Protein AF-A0A7S2RVQ4-F1 (afdb_monomer_lite)

InterPro domains:
  IPR008752 Peptidase M11, gametolysin [PF05548] (3-129)
  IPR024079 Metallopeptidase, catalytic domain superfamily [G3DSA:3.40.390.10] (24-105)

Foldseek 3Di:
DVVVVVVQVVVCVVVVHHPPPPDQADEAEDAADDDPPGPDQKDAAALARYIYGYRCQVLFQLSVVLRVLRVPQEAAEAEDPGLQLLLLASRHPADSDNVDHLGHHDQLSCVQNCPLVLQEEEDDADAPRKDKFKAFDPQQSVVCPPSGHAWYWDDQVDQKIKIKGFSACDDSRVRRDAQHGFIWIKIWGNSSNGRTRIYTPDPPRRHHDAQAWDWDACRNVVRWIKIKGFNDWAVPDVRTITMIMIHTDNHPDLCVVCVVVVWHADPDPPDQARTPDLVVSVHHCSRHPPPDQFWFKWAAQAQPLEPPRIDTDGQAWWFWAKWWALDDDPLWDFDPVDNITIAQPLVHHRGTDGNVRRQVSQVVVVTGFAANVCSHVSRHRPHDPPRNNTTYTHPGTD

Organism: NCBI:txid49252

pLDDT: mean 87.75, std 12.98, range [36.75, 98.69]

Secondary structure (DSSP, 8-state):
-HHHHHHHHHHHHHHTS-SSTT-S-EEEEES---STT---SEEE-TT-SEEEEETTGGG-HHHHHHHHHHHTT---EEETTBTT--TTSTTSS----SS-------HHHHHHHTTTGGGEEEE---TT-EEEEEEE-GGGTTS-TT--BSEEEE--SSSEEEEEEEE--SGGGTT--S-TTEEEEEEEEGGGSSS--EEESSTTT-SB-TT-EEEETTGGGSS-EEEEEEEEEE-SSSS-EEEEEEEEES---HHHHHHHTT--B---TT-S-SBS-GGG-TT-TTTS------EEEEEESSTTSSSSSEEEEETTS-BB--EEESS--TT-B--TT-SSEEESEESEE--SB-HHHHHHHHHHTT-EEPPHHHHHTTTTTT-TT-TTSSEEEEEEE-

Sequence (398 aa):
MAIENAITTAVQLKLGFGLPGPFQQVMYIKHACFGPHCGYAALADSNSWMSVFQGDYYKDAGVQMHEIGHNFGLAHSGMGQDTYADHTCLMGNPLYSDTDGSMCFNPAKSWQLGWYSPFYEDVYVGAGQEWEGKLIGVSDYKNNPNSDKIVLRIETDTQDDYFVGFNRATGSNSDNDLCDNCVTVIKTGNNGESYSQSWNQINPQGGLLENEFFLIENHLNSGKTLRIHVIQINLDVSPGFARVYIKVEDEVNCKNWCNEISIPWNDLVGTTQKCDFTELCDGCPECVAPEAPDDYWIVCGKTNNCDPPSKKASADELHEVRCCSDTSKTGWEKKGSCDVWGESDLPECKHAETYESADQICKDNDARLCTKSELEGDCTAGSGCGHNEDHIWSSTLF

Radius of gyration: 27.51 Å; chains: 1; bounding box: 60×47×89 Å

Structure (mmCIF, N/CA/C/O backbone):
data_AF-A0A7S2RVQ4-F1
#
_entry.id   AF-A0A7S2RVQ4-F1
#
loop_
_atom_site.group_PDB
_atom_site.id
_atom_site.type_symbol
_atom_site.label_atom_id
_atom_site.label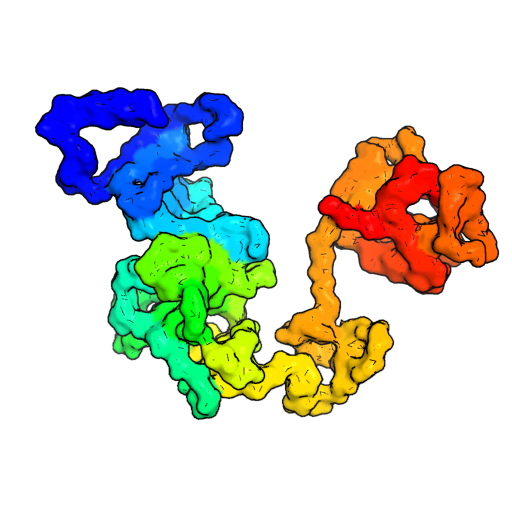_alt_id
_atom_site.label_comp_id
_atom_site.label_asym_id
_atom_site.label_entity_id
_atom_site.label_seq_id
_atom_site.pdbx_PDB_ins_code
_atom_site.Cartn_x
_atom_site.Cartn_y
_atom_site.Cartn_z
_atom_site.occupancy
_atom_site.B_iso_or_equiv
_atom_site.auth_seq_id
_atom_site.auth_comp_id
_atom_site.auth_asym_id
_atom_site.auth_atom_id
_atom_site.pdbx_PDB_model_num
ATOM 1 N N . MET A 1 1 ? 23.106 12.463 -16.257 1.00 62.22 1 MET A N 1
ATOM 2 C CA . MET A 1 1 ? 22.986 13.207 -17.534 1.00 62.22 1 MET A CA 1
ATOM 3 C C . MET A 1 1 ? 24.157 13.063 -18.513 1.00 62.22 1 MET A C 1
ATOM 5 O O . MET A 1 1 ? 23.951 12.479 -19.567 1.00 62.22 1 MET A O 1
ATOM 9 N N . ALA A 1 2 ? 25.377 13.567 -18.254 1.00 76.62 2 ALA A N 1
ATOM 10 C CA . ALA A 1 2 ? 26.429 13.584 -19.298 1.00 76.62 2 ALA A CA 1
ATOM 11 C C . ALA A 1 2 ? 26.818 12.185 -19.832 1.00 76.62 2 ALA A C 1
ATOM 13 O O . ALA A 1 2 ? 27.010 12.008 -21.034 1.00 76.62 2 ALA A O 1
ATOM 14 N N . ILE A 1 3 ? 26.883 11.186 -18.946 1.00 81.31 3 ILE A N 1
ATOM 15 C CA . ILE A 1 3 ? 27.202 9.798 -19.309 1.00 81.31 3 ILE A CA 1
ATOM 16 C C . ILE A 1 3 ? 26.037 9.126 -20.052 1.00 81.31 3 ILE A C 1
ATOM 18 O O . ILE A 1 3 ? 26.279 8.478 -21.066 1.00 81.31 3 ILE A O 1
ATOM 22 N N . GLU A 1 4 ? 24.784 9.304 -19.611 1.00 82.56 4 GLU A N 1
ATOM 23 C CA . GLU A 1 4 ? 23.621 8.717 -20.306 1.00 82.56 4 GLU A CA 1
ATOM 24 C C . GLU A 1 4 ? 23.514 9.245 -21.736 1.00 82.56 4 GLU A C 1
ATOM 26 O O . GLU A 1 4 ? 23.379 8.453 -22.661 1.00 82.56 4 GLU A O 1
ATOM 31 N N . ASN A 1 5 ? 23.681 10.555 -21.948 1.00 86.62 5 ASN A N 1
ATOM 32 C CA . ASN A 1 5 ? 23.642 11.150 -23.287 1.00 86.62 5 ASN A CA 1
ATOM 33 C C . ASN A 1 5 ? 24.716 10.565 -24.219 1.00 86.62 5 ASN A C 1
ATOM 35 O O . ASN A 1 5 ? 24.451 10.326 -25.402 1.00 86.62 5 ASN A O 1
ATOM 39 N N . ALA A 1 6 ? 25.919 10.303 -23.696 1.00 89.50 6 ALA A N 1
ATOM 40 C CA . ALA A 1 6 ? 26.993 9.673 -24.459 1.00 89.50 6 ALA A CA 1
ATOM 41 C C . ALA A 1 6 ? 26.661 8.215 -24.820 1.00 89.50 6 ALA A C 1
ATOM 43 O O . ALA A 1 6 ? 26.849 7.818 -25.972 1.00 89.50 6 ALA A O 1
ATOM 44 N N . ILE A 1 7 ? 26.115 7.444 -23.869 1.00 89.19 7 ILE A N 1
ATOM 45 C CA . ILE A 1 7 ? 25.656 6.066 -24.101 1.00 89.19 7 ILE A CA 1
ATOM 46 C C . ILE A 1 7 ? 24.540 6.054 -25.152 1.00 89.19 7 ILE A C 1
ATOM 48 O O . ILE A 1 7 ? 24.660 5.348 -26.151 1.00 89.19 7 ILE A O 1
ATOM 52 N N . THR A 1 8 ? 23.505 6.882 -24.984 1.00 91.44 8 THR A N 1
ATOM 53 C CA . THR A 1 8 ? 22.384 7.025 -25.925 1.00 91.44 8 THR A CA 1
ATOM 54 C C . THR A 1 8 ? 22.887 7.336 -27.329 1.00 91.44 8 THR A C 1
ATOM 56 O O . THR A 1 8 ? 22.522 6.656 -28.283 1.00 91.44 8 THR A O 1
ATOM 59 N N . THR A 1 9 ? 23.794 8.306 -27.468 1.00 94.06 9 THR A N 1
ATOM 60 C CA . THR A 1 9 ? 24.367 8.674 -28.771 1.00 94.06 9 THR A CA 1
ATOM 61 C C . THR A 1 9 ? 25.112 7.501 -29.409 1.00 94.06 9 THR A C 1
ATOM 63 O O . THR A 1 9 ? 24.894 7.198 -30.582 1.00 94.06 9 THR A O 1
ATOM 66 N N . ALA A 1 10 ? 25.966 6.811 -28.648 1.00 94.12 10 ALA A N 1
ATOM 67 C CA . ALA A 1 10 ? 26.732 5.673 -29.150 1.00 94.12 10 ALA A CA 1
ATOM 68 C C . ALA A 1 10 ? 25.829 4.502 -29.575 1.00 94.12 10 ALA A C 1
ATOM 70 O O . ALA A 1 10 ? 26.053 3.901 -30.628 1.00 94.12 10 ALA A O 1
ATOM 71 N N . VAL A 1 11 ? 24.792 4.200 -28.789 1.00 93.44 11 VAL A N 1
ATOM 72 C CA . VAL A 1 11 ? 23.819 3.142 -29.091 1.00 93.44 11 VAL A CA 1
ATOM 73 C C . VAL A 1 11 ? 23.013 3.493 -30.339 1.00 93.44 11 VAL A C 1
ATOM 75 O O . VAL A 1 11 ? 22.929 2.671 -31.248 1.00 93.44 11 VAL A O 1
ATOM 78 N N . GLN A 1 12 ? 22.496 4.717 -30.446 1.00 95.62 12 GLN A N 1
ATOM 79 C CA . GLN A 1 12 ? 21.732 5.154 -31.618 1.00 95.62 12 GLN A CA 1
ATOM 80 C C . GLN A 1 12 ? 22.562 5.122 -32.906 1.00 95.62 12 GLN A C 1
ATOM 82 O O . GLN A 1 12 ? 22.077 4.662 -33.938 1.00 95.62 12 GLN A O 1
ATOM 87 N N . LEU A 1 13 ? 23.831 5.549 -32.851 1.00 97.06 13 LEU A N 1
ATOM 88 C CA . LEU A 1 13 ? 24.753 5.451 -33.989 1.00 97.06 13 LEU A CA 1
ATOM 89 C C . LEU A 1 13 ? 24.992 3.997 -34.410 1.00 97.06 13 LEU A C 1
ATOM 91 O O . LEU A 1 13 ? 25.061 3.704 -35.601 1.00 97.06 13 LEU A O 1
ATOM 95 N N . LYS A 1 14 ? 25.111 3.085 -33.439 1.00 96.50 14 LYS A N 1
ATOM 96 C CA . LYS A 1 14 ? 25.340 1.660 -33.696 1.00 96.50 14 LYS A CA 1
ATOM 97 C C . LYS A 1 14 ? 24.102 0.955 -34.252 1.00 96.50 14 LYS A C 1
ATOM 99 O O . LYS A 1 14 ? 24.239 0.100 -35.120 1.00 96.50 14 LYS A O 1
ATOM 104 N N . LEU A 1 15 ? 22.920 1.282 -33.733 1.00 95.62 15 LEU A N 1
ATOM 105 C CA . LEU A 1 15 ? 21.653 0.666 -34.131 1.00 95.62 15 LEU A CA 1
ATOM 106 C C . LEU A 1 15 ? 21.058 1.294 -35.399 1.00 95.62 15 LEU A C 1
ATOM 108 O O . LEU A 1 15 ? 20.259 0.655 -36.077 1.00 95.62 15 LEU A O 1
ATOM 112 N N . GLY A 1 16 ? 21.451 2.525 -35.736 1.00 96.69 16 GLY A N 1
ATOM 113 C CA . GLY A 1 16 ? 20.950 3.247 -36.906 1.00 96.69 16 GLY A CA 1
ATOM 114 C C . GLY A 1 16 ? 19.557 3.858 -36.718 1.00 96.69 16 GLY A C 1
ATOM 115 O O . GLY A 1 16 ? 18.926 4.233 -37.704 1.00 96.69 16 GLY A O 1
ATOM 116 N N . PHE A 1 17 ? 19.068 3.967 -35.480 1.00 96.00 17 PHE A N 1
ATOM 117 C CA . PHE A 1 17 ? 17.792 4.603 -35.139 1.00 96.00 17 PHE A CA 1
ATOM 118 C C . PHE A 1 17 ? 17.844 5.278 -33.760 1.00 96.00 17 PHE A C 1
ATOM 120 O O . PHE A 1 17 ? 18.721 4.981 -32.949 1.00 96.00 17 PHE A O 1
ATOM 127 N N . GLY A 1 18 ? 16.908 6.197 -33.500 1.00 95.19 18 GLY A N 1
ATOM 128 C CA . GLY A 1 18 ? 16.761 6.881 -32.209 1.00 95.19 18 GLY A CA 1
ATOM 129 C C . GLY A 1 18 ? 16.075 6.006 -31.158 1.00 95.19 18 GLY A C 1
ATOM 130 O O . GLY A 1 18 ? 15.122 5.306 -31.493 1.00 95.19 18 GLY A O 1
ATOM 131 N N . LEU A 1 19 ? 16.535 6.047 -29.905 1.00 92.50 19 LEU A N 1
ATOM 132 C CA . LEU A 1 19 ? 15.882 5.327 -28.809 1.00 92.50 19 LEU A CA 1
ATOM 133 C C . LEU A 1 19 ? 14.573 6.036 -28.390 1.00 92.50 19 LEU A C 1
ATOM 135 O O . LEU A 1 19 ? 14.490 7.259 -28.514 1.00 92.50 19 LEU A O 1
ATOM 139 N N . PRO A 1 20 ? 13.546 5.290 -27.937 1.00 93.19 20 PRO A N 1
ATOM 140 C CA . PRO A 1 20 ? 13.554 3.838 -27.711 1.00 93.19 20 PRO A CA 1
ATOM 141 C C . PRO A 1 20 ? 13.379 3.005 -28.997 1.00 93.19 20 PRO A C 1
ATOM 143 O O . PRO A 1 20 ? 13.621 1.799 -28.999 1.00 93.19 20 PRO A O 1
ATOM 146 N N . GLY A 1 21 ? 13.049 3.637 -30.127 1.00 92.19 21 GLY A N 1
ATOM 147 C CA . GLY A 1 21 ? 12.961 2.975 -31.428 1.00 92.19 21 GLY A CA 1
ATOM 148 C C . GLY A 1 21 ? 11.887 1.876 -31.443 1.00 92.19 21 GLY A C 1
ATOM 149 O O . GLY A 1 21 ? 10.737 2.171 -31.130 1.00 92.19 21 GLY A O 1
ATOM 150 N N . PRO A 1 22 ? 12.214 0.624 -31.824 1.00 94.69 22 PRO A N 1
ATOM 151 C CA . PRO A 1 22 ? 11.261 -0.487 -31.823 1.00 94.69 22 PRO A CA 1
ATOM 152 C C . PRO A 1 22 ? 11.000 -1.071 -30.425 1.00 94.69 22 PRO A C 1
ATOM 154 O O . PRO A 1 22 ? 10.154 -1.956 -30.293 1.00 94.69 22 PRO A O 1
ATOM 157 N N . PHE A 1 23 ? 11.736 -0.634 -29.401 1.00 94.19 23 PHE A N 1
ATOM 158 C CA . PHE A 1 23 ? 11.599 -1.130 -28.036 1.00 94.19 23 PHE A CA 1
ATOM 159 C C . PHE A 1 23 ? 10.597 -0.282 -27.251 1.00 94.19 23 PHE A C 1
ATOM 161 O O . PHE A 1 23 ? 10.476 0.918 -27.479 1.00 94.19 23 PHE A O 1
ATOM 168 N N . GLN A 1 24 ? 9.890 -0.901 -26.307 1.00 91.88 24 GLN A N 1
ATOM 169 C CA . GLN A 1 24 ? 9.013 -0.184 -25.374 1.00 91.88 24 GLN A CA 1
ATOM 170 C C . GLN A 1 24 ? 9.783 0.321 -24.151 1.00 91.88 24 GLN A C 1
ATOM 172 O O . GLN A 1 24 ? 9.448 1.370 -23.617 1.00 91.88 24 GLN A O 1
ATOM 177 N N . GLN A 1 25 ? 10.803 -0.426 -23.720 1.00 93.88 25 GLN A N 1
ATOM 178 C CA . GLN A 1 25 ? 11.599 -0.157 -22.525 1.00 93.88 25 GLN A CA 1
ATOM 179 C C . GLN A 1 25 ? 13.085 -0.371 -22.834 1.00 93.88 25 GLN A C 1
ATOM 181 O O . GLN A 1 25 ? 13.441 -1.303 -23.561 1.00 93.88 25 GLN A O 1
ATOM 186 N N . VAL A 1 26 ? 13.957 0.485 -22.301 1.00 93.56 26 VAL A N 1
ATOM 187 C CA . VAL A 1 26 ? 15.414 0.416 -22.474 1.00 93.56 26 VAL A CA 1
ATOM 188 C C . VAL A 1 26 ? 16.098 0.562 -21.121 1.00 93.56 26 VAL A C 1
ATOM 190 O O . VAL A 1 26 ? 15.928 1.561 -20.425 1.00 93.56 26 VAL A O 1
ATOM 193 N N . MET A 1 27 ? 16.932 -0.422 -20.786 1.00 93.06 27 MET A N 1
ATOM 194 C CA . MET A 1 27 ? 17.689 -0.452 -19.538 1.00 93.06 27 MET A CA 1
ATOM 195 C C . MET A 1 27 ? 19.141 -0.040 -19.774 1.00 93.06 27 MET A C 1
ATOM 197 O O . MET A 1 27 ? 19.849 -0.624 -20.597 1.00 93.06 27 MET A O 1
ATOM 201 N N . TYR A 1 28 ? 19.598 0.959 -19.028 1.00 92.56 28 TYR A N 1
ATOM 202 C CA . TYR A 1 28 ? 20.977 1.428 -19.025 1.00 92.56 28 TYR A CA 1
ATOM 203 C C . TYR A 1 28 ? 21.684 0.839 -17.813 1.00 92.56 28 TYR A C 1
ATOM 205 O O . TYR A 1 28 ? 21.307 1.123 -16.683 1.00 92.56 28 TYR A O 1
ATOM 213 N N . ILE A 1 29 ? 22.745 0.069 -18.035 1.00 91.69 29 ILE A N 1
ATOM 214 C CA . ILE A 1 29 ? 23.526 -0.528 -16.948 1.00 91.69 29 ILE A CA 1
ATOM 215 C C . ILE A 1 29 ? 24.817 0.269 -16.790 1.00 91.69 29 ILE A C 1
ATOM 217 O O . ILE A 1 29 ? 25.660 0.307 -17.692 1.00 91.69 29 ILE A O 1
ATOM 221 N N . LYS A 1 30 ? 24.973 0.929 -15.644 1.00 88.31 30 LYS A N 1
ATOM 222 C CA . LYS A 1 30 ? 26.205 1.625 -15.273 1.00 88.31 30 LYS A CA 1
ATOM 223 C C . LYS A 1 30 ? 27.007 0.748 -14.329 1.00 88.31 30 LYS A C 1
ATOM 225 O O . LYS A 1 30 ? 26.479 0.266 -13.339 1.00 88.31 30 LYS A O 1
ATOM 230 N N . HIS A 1 31 ? 28.309 0.635 -14.577 1.00 86.88 31 HIS A N 1
ATOM 231 C CA . HIS A 1 31 ? 29.211 -0.115 -13.699 1.00 86.88 31 HIS A CA 1
ATOM 232 C C . HIS A 1 31 ? 29.153 0.359 -12.232 1.00 86.88 31 HIS A C 1
ATOM 234 O O . HIS A 1 31 ? 29.166 -0.466 -11.330 1.00 86.88 31 HIS A O 1
ATOM 240 N N . ALA A 1 32 ? 29.101 1.675 -11.989 1.00 81.81 32 ALA A N 1
ATOM 241 C CA . ALA A 1 32 ? 28.967 2.261 -10.652 1.00 81.81 32 ALA A CA 1
ATOM 242 C C . ALA A 1 32 ? 28.508 3.731 -10.730 1.00 81.81 32 ALA A C 1
ATOM 244 O O . ALA A 1 32 ? 28.709 4.390 -11.758 1.00 81.81 32 ALA A O 1
ATOM 245 N N . CYS A 1 33 ? 27.956 4.259 -9.633 1.00 80.88 33 CYS A N 1
ATOM 246 C CA . CYS A 1 33 ? 27.821 5.696 -9.378 1.00 80.88 33 CYS A CA 1
ATOM 247 C C . CYS A 1 33 ? 28.903 6.152 -8.391 1.00 80.88 33 CYS A C 1
ATOM 249 O O . CYS A 1 33 ? 29.281 5.421 -7.478 1.00 80.88 33 CYS A O 1
ATOM 251 N N . PHE A 1 34 ? 29.410 7.371 -8.578 1.00 81.94 34 PHE A N 1
ATOM 252 C CA . PHE A 1 34 ? 30.449 7.951 -7.728 1.00 81.94 34 PHE A CA 1
ATOM 253 C C . PHE A 1 34 ? 29.990 9.293 -7.151 1.00 81.94 34 PHE A C 1
ATOM 255 O O . PHE A 1 34 ? 29.544 10.165 -7.898 1.00 81.94 34 PHE A O 1
ATOM 262 N N . GLY A 1 35 ? 30.156 9.474 -5.837 1.00 79.75 35 GLY A N 1
ATOM 263 C CA . GLY A 1 35 ? 29.854 10.720 -5.129 1.00 79.75 35 GLY A CA 1
ATOM 264 C C . GLY A 1 35 ? 28.737 10.595 -4.083 1.00 79.75 35 GLY A C 1
ATOM 265 O O . GLY A 1 35 ? 28.177 9.519 -3.895 1.00 79.75 35 GLY A O 1
ATOM 266 N N . PRO A 1 36 ? 28.408 11.699 -3.389 1.00 72.44 36 PRO A N 1
ATOM 267 C CA . PRO A 1 36 ? 27.485 11.695 -2.248 1.00 72.44 36 PRO A CA 1
ATOM 268 C C . PRO A 1 36 ? 26.011 11.462 -2.622 1.00 72.44 36 PRO A C 1
ATOM 270 O O . PRO A 1 36 ? 25.195 11.217 -1.744 1.00 72.44 36 PRO A O 1
ATOM 273 N N . HIS A 1 37 ? 25.655 11.511 -3.910 1.00 71.69 37 HIS A N 1
ATOM 274 C CA . HIS A 1 37 ? 24.280 11.353 -4.405 1.00 71.69 37 HIS A CA 1
ATOM 275 C C . HIS A 1 37 ? 24.045 9.994 -5.085 1.00 71.69 37 HIS A C 1
ATOM 277 O O . HIS A 1 37 ? 23.320 9.910 -6.071 1.00 71.69 37 HIS A O 1
ATOM 283 N N . CYS A 1 38 ? 24.700 8.939 -4.596 1.00 77.25 38 CYS A N 1
ATOM 284 C CA . CYS A 1 38 ? 24.702 7.605 -5.209 1.00 77.25 38 CYS A CA 1
ATOM 285 C C . CYS A 1 38 ? 24.043 6.518 -4.343 1.00 77.25 38 CYS A C 1
ATOM 287 O O . CYS A 1 38 ? 24.309 5.341 -4.550 1.00 77.25 38 CYS A O 1
ATOM 289 N N . GLY A 1 39 ? 23.188 6.893 -3.387 1.00 79.75 39 GLY A N 1
ATOM 290 C CA . GLY A 1 39 ? 22.504 5.956 -2.483 1.00 79.75 39 GLY A CA 1
ATOM 291 C C . GLY A 1 39 ? 21.314 5.194 -3.085 1.00 79.75 39 GLY A C 1
ATOM 292 O O . GLY A 1 39 ? 20.520 4.663 -2.324 1.00 79.75 39 GLY A O 1
ATOM 293 N N . TYR A 1 40 ? 21.157 5.174 -4.411 1.00 84.69 40 TYR A N 1
ATOM 294 C CA . TYR A 1 40 ? 20.050 4.504 -5.106 1.00 84.69 40 TYR A CA 1
ATOM 295 C C . TYR A 1 40 ? 20.533 3.240 -5.826 1.00 84.69 40 TYR A C 1
ATOM 297 O O . TYR A 1 40 ? 21.667 3.202 -6.304 1.00 84.69 40 TYR A O 1
ATOM 305 N N . ALA A 1 41 ? 19.681 2.225 -5.954 1.00 86.88 41 ALA A N 1
ATOM 306 C CA . ALA A 1 41 ? 19.988 1.027 -6.739 1.00 86.88 41 ALA A CA 1
ATOM 307 C C . ALA A 1 41 ? 19.744 1.245 -8.239 1.00 86.88 41 ALA A C 1
ATOM 309 O O . ALA A 1 41 ? 20.581 0.897 -9.084 1.00 86.88 41 ALA A O 1
ATOM 310 N N . ALA A 1 42 ? 18.630 1.900 -8.560 1.00 91.62 42 ALA A N 1
ATOM 311 C CA . ALA A 1 42 ? 18.237 2.254 -9.909 1.00 91.62 42 ALA A CA 1
ATOM 312 C C . ALA A 1 42 ? 17.426 3.566 -9.937 1.00 91.62 42 ALA A C 1
ATOM 314 O O . ALA A 1 42 ? 17.229 4.208 -8.905 1.00 91.62 42 ALA A O 1
ATOM 315 N N . LEU A 1 43 ? 17.132 4.045 -11.144 1.00 90.56 43 LEU A N 1
ATOM 316 C CA . LEU A 1 43 ? 16.417 5.292 -11.401 1.00 90.56 43 LEU A CA 1
ATOM 317 C C . LEU A 1 43 ? 15.616 5.170 -12.699 1.00 90.56 43 LEU A C 1
ATOM 319 O O . LEU A 1 43 ? 16.169 4.783 -13.733 1.00 90.56 43 LEU A O 1
ATOM 323 N N . ALA A 1 44 ? 14.377 5.636 -12.677 1.00 92.00 44 ALA A N 1
ATOM 324 C CA . ALA A 1 44 ? 13.539 5.833 -13.845 1.00 92.00 44 ALA A CA 1
ATOM 325 C C . ALA A 1 44 ? 12.752 7.142 -13.733 1.00 92.00 44 ALA A C 1
ATOM 327 O O . ALA A 1 44 ? 12.429 7.618 -12.645 1.00 92.00 44 ALA A O 1
ATOM 328 N N . ASP A 1 45 ? 12.454 7.732 -14.888 1.00 85.50 45 ASP A N 1
ATOM 329 C CA . ASP A 1 45 ? 11.573 8.894 -14.964 1.00 85.50 45 ASP A CA 1
ATOM 330 C C . ASP A 1 45 ? 10.107 8.439 -15.019 1.00 85.50 45 ASP A C 1
ATOM 332 O O . ASP A 1 45 ? 9.779 7.393 -15.583 1.00 85.50 45 ASP A O 1
ATOM 336 N N . SER A 1 46 ? 9.200 9.263 -14.491 1.00 89.12 46 SER A N 1
ATOM 337 C CA . SER A 1 46 ? 7.761 8.995 -14.573 1.00 89.12 46 SER A CA 1
ATOM 338 C C . SER A 1 46 ? 7.267 9.024 -16.022 1.00 89.12 46 SER A C 1
ATOM 340 O O . SER A 1 46 ? 7.532 9.979 -16.756 1.00 89.12 46 SER A O 1
ATOM 342 N N . ASN A 1 47 ? 6.514 7.992 -16.414 1.00 91.38 47 ASN A N 1
ATOM 343 C CA . ASN A 1 47 ? 5.949 7.826 -17.757 1.00 91.38 47 ASN A CA 1
ATOM 344 C C . ASN A 1 47 ? 7.020 7.896 -18.865 1.00 91.38 47 ASN A C 1
ATOM 346 O O . ASN A 1 47 ? 6.880 8.599 -19.871 1.00 91.38 47 ASN A O 1
ATOM 350 N N . SER A 1 48 ? 8.130 7.199 -18.633 1.00 93.88 48 SER A N 1
ATOM 351 C CA . SER A 1 48 ? 9.288 7.138 -19.519 1.00 93.88 48 SER A CA 1
ATOM 352 C C . SER A 1 48 ? 9.441 5.760 -20.172 1.00 93.88 48 SER A C 1
ATOM 354 O O . SER A 1 48 ? 8.678 4.829 -19.943 1.00 93.88 48 SER A O 1
ATOM 356 N N . TRP A 1 49 ? 10.437 5.634 -21.041 1.00 93.62 49 TRP A N 1
ATOM 357 C CA . TRP A 1 49 ? 10.869 4.366 -21.642 1.00 93.62 49 TRP A CA 1
ATOM 358 C C . TRP A 1 49 ? 12.212 3.895 -21.072 1.00 93.62 49 TRP A C 1
ATOM 360 O O . TRP A 1 49 ? 12.733 2.862 -21.494 1.00 93.62 49 TRP A O 1
ATOM 370 N N . MET A 1 50 ? 12.832 4.694 -20.201 1.00 93.69 50 MET A N 1
ATOM 371 C CA . MET A 1 50 ? 14.225 4.549 -19.798 1.00 93.69 50 MET A CA 1
ATOM 372 C C . MET A 1 50 ? 14.338 4.274 -18.304 1.00 93.69 50 MET A C 1
ATOM 374 O O . MET A 1 50 ? 13.884 5.075 -17.493 1.00 93.69 50 MET A O 1
ATOM 378 N N . SER A 1 51 ? 15.076 3.219 -17.966 1.00 94.56 51 SER A N 1
ATOM 379 C CA . SER A 1 51 ? 15.525 2.943 -16.598 1.00 94.56 51 SER A CA 1
ATOM 380 C C . SER A 1 51 ? 17.043 2.804 -16.557 1.00 94.56 51 SER A C 1
ATOM 382 O O . SER A 1 51 ? 17.670 2.332 -17.511 1.00 94.56 51 SER A O 1
ATOM 384 N N . VAL A 1 52 ? 17.651 3.206 -15.448 1.00 92.81 52 VAL A N 1
ATOM 385 C CA . VAL A 1 52 ? 19.097 3.212 -15.237 1.00 92.81 52 VAL A CA 1
ATOM 386 C C . VAL A 1 52 ? 19.427 2.427 -13.977 1.00 92.81 52 VAL A C 1
ATOM 388 O O . VAL A 1 52 ? 19.019 2.809 -12.891 1.00 92.81 52 VAL A O 1
ATOM 391 N N . PHE A 1 53 ? 20.240 1.387 -14.107 1.00 93.44 53 PHE A N 1
ATOM 392 C CA . PHE A 1 53 ? 20.642 0.503 -13.016 1.00 93.44 53 PHE A CA 1
ATOM 393 C C . PHE A 1 53 ? 22.124 0.669 -12.700 1.00 93.44 53 PHE A C 1
ATOM 395 O O . PHE A 1 53 ? 22.946 0.908 -13.597 1.00 93.44 53 PHE A O 1
ATOM 402 N N . GLN A 1 54 ? 22.473 0.525 -11.424 1.00 91.19 54 GLN A N 1
ATOM 403 C CA . GLN A 1 54 ? 23.856 0.542 -10.969 1.00 91.19 54 GLN A CA 1
ATOM 404 C C . GLN A 1 54 ? 24.383 -0.860 -10.674 1.00 91.19 54 GLN A C 1
ATOM 406 O O . GLN A 1 54 ? 23.691 -1.679 -10.079 1.00 91.19 54 GLN A O 1
ATOM 411 N N . GLY A 1 55 ? 25.643 -1.111 -11.029 1.00 90.56 55 GLY A N 1
ATOM 412 C CA . GLY A 1 55 ? 26.340 -2.345 -10.685 1.00 90.56 55 GLY A CA 1
ATOM 413 C C . GLY A 1 55 ? 25.561 -3.569 -11.147 1.00 90.56 55 GLY A C 1
ATOM 414 O O . GLY A 1 55 ? 25.307 -3.723 -12.341 1.00 90.56 55 GLY A O 1
ATOM 415 N N . ASP A 1 56 ? 25.185 -4.409 -10.187 1.00 91.88 56 ASP A N 1
ATOM 416 C CA . ASP A 1 56 ? 24.471 -5.661 -10.419 1.00 91.88 56 ASP A CA 1
ATOM 417 C C . ASP A 1 56 ? 22.958 -5.589 -10.154 1.00 91.88 56 ASP A C 1
ATOM 419 O O . ASP A 1 56 ? 22.271 -6.554 -10.464 1.00 91.88 56 ASP A O 1
ATOM 423 N N . TYR A 1 57 ? 22.409 -4.445 -9.720 1.00 91.81 57 TYR A N 1
ATOM 424 C CA . TYR A 1 57 ? 20.970 -4.297 -9.426 1.00 91.81 57 TYR A CA 1
ATOM 425 C C . TYR A 1 57 ? 20.055 -4.510 -10.643 1.00 91.81 57 TYR A C 1
ATOM 427 O O . TYR A 1 57 ? 18.857 -4.715 -10.500 1.00 91.81 57 TYR A O 1
ATOM 435 N N . TYR A 1 58 ? 20.604 -4.493 -11.864 1.00 91.69 58 TYR A N 1
ATOM 436 C CA . TYR A 1 58 ? 19.855 -4.869 -13.069 1.00 91.69 58 TYR A CA 1
ATOM 437 C C . TYR A 1 58 ? 19.461 -6.353 -13.098 1.00 91.69 58 TYR A C 1
ATOM 439 O O . TYR A 1 58 ? 18.693 -6.747 -13.970 1.00 91.69 58 TYR A O 1
ATOM 447 N N . LYS A 1 59 ? 20.050 -7.184 -12.230 1.00 92.00 59 LYS A N 1
ATOM 448 C CA . LYS A 1 59 ? 19.723 -8.608 -12.100 1.00 92.00 59 LYS A CA 1
ATOM 449 C C . LYS A 1 59 ? 18.508 -8.822 -11.207 1.00 92.00 59 LYS A C 1
ATOM 451 O O . LYS A 1 59 ? 17.789 -9.794 -11.414 1.00 92.00 59 LYS A O 1
ATOM 456 N N . ASP A 1 60 ? 18.256 -7.897 -10.288 1.00 92.44 60 ASP A N 1
ATOM 457 C CA . ASP A 1 60 ? 17.217 -8.050 -9.282 1.00 92.44 60 ASP A CA 1
ATOM 458 C C . ASP A 1 60 ? 15.849 -7.810 -9.924 1.00 92.44 60 ASP A C 1
ATOM 460 O O . ASP A 1 60 ? 15.591 -6.752 -10.510 1.00 92.44 60 ASP A O 1
ATOM 464 N N . ALA A 1 61 ? 14.973 -8.813 -9.884 1.00 90.62 61 ALA A N 1
ATOM 465 C CA . ALA A 1 61 ? 13.695 -8.758 -10.597 1.00 90.62 61 ALA A CA 1
ATOM 466 C C . ALA A 1 61 ? 12.755 -7.705 -9.988 1.00 90.62 61 ALA A C 1
ATOM 468 O O . ALA A 1 61 ? 12.111 -6.952 -10.725 1.00 90.62 61 ALA A O 1
ATOM 469 N N . GLY A 1 62 ? 12.735 -7.606 -8.654 1.00 91.50 62 GLY A N 1
ATOM 470 C CA . GLY A 1 62 ? 11.967 -6.596 -7.927 1.00 91.50 62 GLY A CA 1
ATOM 471 C C . GLY A 1 62 ? 12.401 -5.172 -8.281 1.00 91.50 62 GLY A C 1
ATOM 472 O O . GLY A 1 62 ? 11.564 -4.343 -8.636 1.00 91.50 62 GLY A O 1
ATOM 473 N N . VAL A 1 63 ? 13.714 -4.910 -8.288 1.00 92.50 63 VAL A N 1
ATOM 474 C CA . VAL A 1 63 ? 14.273 -3.600 -8.668 1.00 92.50 63 VAL A CA 1
ATOM 475 C C . VAL A 1 63 ? 13.939 -3.268 -10.124 1.00 92.50 63 VAL A C 1
ATOM 477 O O . VAL A 1 63 ? 13.483 -2.166 -10.414 1.00 92.50 63 VAL A O 1
ATOM 480 N N . GLN A 1 64 ? 14.087 -4.219 -11.054 1.00 93.31 64 GLN A N 1
ATOM 481 C CA . GLN A 1 64 ? 13.697 -4.006 -12.454 1.00 93.31 64 GLN A CA 1
ATOM 482 C C . GLN A 1 64 ? 12.226 -3.603 -12.592 1.00 93.31 64 GLN A C 1
ATOM 484 O O . GLN A 1 64 ? 11.911 -2.644 -13.300 1.00 93.31 64 GLN A O 1
ATOM 489 N N . MET A 1 65 ? 11.326 -4.320 -11.918 1.00 93.62 65 MET A N 1
ATOM 490 C CA . MET A 1 65 ? 9.893 -4.066 -12.023 1.00 93.62 65 MET A CA 1
ATOM 491 C C . MET A 1 65 ? 9.449 -2.788 -11.299 1.00 93.62 65 MET A C 1
ATOM 493 O O . MET A 1 65 ? 8.515 -2.143 -11.776 1.00 93.62 65 MET A O 1
ATOM 497 N N . HIS A 1 66 ? 10.136 -2.378 -10.229 1.00 95.50 66 HIS A N 1
ATOM 498 C CA . HIS A 1 66 ? 9.949 -1.073 -9.585 1.00 95.50 66 HIS A CA 1
ATOM 499 C C . HIS A 1 66 ? 10.214 0.073 -10.575 1.00 95.50 66 HIS A C 1
ATOM 501 O O . HIS A 1 66 ? 9.351 0.920 -10.812 1.00 95.50 66 HIS A O 1
ATOM 507 N N . GLU A 1 67 ? 11.364 0.043 -11.255 1.00 95.50 67 GLU A N 1
ATOM 508 C CA . GLU A 1 67 ? 11.721 1.077 -12.235 1.00 95.50 67 GLU A CA 1
ATOM 509 C C . GLU A 1 67 ? 10.823 1.053 -13.480 1.00 95.50 67 GLU A C 1
ATOM 511 O O . GLU A 1 67 ? 10.486 2.095 -14.046 1.00 95.50 67 GLU A O 1
ATOM 516 N N . ILE A 1 68 ? 10.388 -0.134 -13.913 1.00 95.12 68 ILE A N 1
ATOM 517 C CA . ILE A 1 68 ? 9.382 -0.257 -14.975 1.00 95.12 68 ILE A CA 1
ATOM 518 C C . ILE A 1 68 ? 8.035 0.324 -14.517 1.00 95.12 68 ILE A C 1
ATOM 520 O O . ILE A 1 68 ? 7.323 0.924 -15.322 1.00 95.12 68 ILE A O 1
ATOM 524 N N . GLY A 1 69 ? 7.690 0.203 -13.234 1.00 96.56 69 GLY A N 1
ATOM 525 C CA . GLY A 1 69 ? 6.522 0.855 -12.647 1.00 96.56 69 GLY A CA 1
ATOM 526 C C . GLY A 1 69 ? 6.559 2.373 -12.832 1.00 96.56 69 GLY A C 1
ATOM 527 O O . GLY A 1 69 ? 5.583 2.959 -13.305 1.00 96.56 69 GLY A O 1
ATOM 528 N N . HIS A 1 70 ? 7.702 3.015 -12.581 1.00 96.75 70 HIS A N 1
ATOM 529 C CA . HIS A 1 70 ? 7.883 4.438 -12.891 1.00 96.75 70 HIS A CA 1
ATOM 530 C C . HIS A 1 70 ? 7.731 4.746 -14.380 1.00 96.75 70 HIS A C 1
ATOM 532 O O . HIS A 1 70 ? 7.038 5.703 -14.737 1.00 96.75 70 HIS A O 1
ATOM 538 N N . ASN A 1 71 ? 8.262 3.896 -15.260 1.00 96.50 71 ASN A N 1
ATOM 539 C CA . ASN A 1 71 ? 8.061 4.031 -16.705 1.00 96.50 71 ASN A CA 1
ATOM 540 C C . ASN A 1 71 ? 6.582 3.929 -17.117 1.00 96.50 71 ASN A C 1
ATOM 542 O O . ASN A 1 71 ? 6.174 4.549 -18.095 1.00 96.50 71 ASN A O 1
ATOM 546 N N . PHE A 1 72 ? 5.749 3.223 -16.349 1.00 96.06 72 PHE A N 1
ATOM 547 C CA . PHE A 1 72 ? 4.290 3.208 -16.515 1.00 96.06 72 PHE A CA 1
ATOM 548 C C . PHE A 1 72 ? 3.562 4.362 -15.807 1.00 96.06 72 PHE A C 1
ATOM 550 O O . PHE A 1 72 ? 2.334 4.427 -15.830 1.00 96.06 72 PHE A O 1
ATOM 557 N N . GLY A 1 73 ? 4.295 5.297 -15.202 1.00 96.19 73 GLY A N 1
ATOM 558 C CA . GLY A 1 73 ? 3.736 6.458 -14.515 1.00 96.19 73 GLY A CA 1
ATOM 559 C C . GLY A 1 73 ? 3.225 6.149 -13.109 1.00 96.19 73 GLY A C 1
ATOM 560 O O . GLY A 1 73 ? 2.357 6.865 -12.608 1.00 96.19 73 GLY A O 1
ATOM 561 N N . LEU A 1 74 ? 3.728 5.097 -12.462 1.00 97.38 74 LEU A N 1
ATOM 562 C CA . LEU A 1 74 ? 3.410 4.795 -11.069 1.00 97.38 74 LEU A CA 1
ATOM 563 C C . LEU A 1 74 ? 4.368 5.557 -10.145 1.00 97.38 74 LEU A C 1
ATOM 565 O O . LEU A 1 74 ? 5.581 5.526 -10.338 1.00 97.38 74 LEU A O 1
ATOM 569 N N . ALA A 1 75 ? 3.837 6.237 -9.131 1.00 97.25 75 ALA A N 1
ATOM 570 C CA . ALA A 1 75 ? 4.653 6.757 -8.030 1.00 97.25 75 ALA A CA 1
ATOM 571 C C . ALA A 1 75 ? 4.970 5.645 -7.014 1.00 97.25 75 ALA A C 1
ATOM 573 O O . ALA A 1 75 ? 4.404 4.550 -7.107 1.00 97.25 75 ALA A O 1
ATOM 574 N N . HIS A 1 76 ? 5.799 5.938 -6.009 1.00 96.81 76 HIS A N 1
ATOM 575 C CA . HIS A 1 76 ? 6.052 4.985 -4.929 1.00 96.81 76 HIS A CA 1
ATOM 576 C C . HIS A 1 76 ? 4.768 4.649 -4.140 1.00 96.81 76 HIS A C 1
ATOM 578 O O . HIS A 1 76 ? 3.697 5.264 -4.309 1.00 96.81 76 HIS A O 1
ATOM 584 N N . SER A 1 77 ? 4.890 3.638 -3.285 1.00 97.44 77 SER A N 1
ATOM 585 C CA . SER A 1 77 ? 3.889 3.216 -2.312 1.00 97.44 77 SER A CA 1
ATOM 586 C C . SER A 1 77 ? 4.491 3.277 -0.913 1.00 97.44 77 SER A C 1
ATOM 588 O O . SER A 1 77 ? 5.510 2.652 -0.635 1.00 97.44 77 SER A O 1
ATOM 590 N N . GLY A 1 78 ? 3.869 4.076 -0.053 1.00 94.00 78 GLY A N 1
ATOM 591 C CA . GLY A 1 78 ? 4.329 4.328 1.305 1.00 94.00 78 GLY A CA 1
ATOM 592 C C . GLY A 1 78 ? 3.396 3.749 2.356 1.00 94.00 78 GLY A C 1
ATOM 593 O O . GLY A 1 78 ? 2.251 3.393 2.079 1.00 94.00 78 GLY A O 1
ATOM 594 N N . MET A 1 79 ? 3.882 3.709 3.587 1.00 89.19 79 MET A N 1
ATOM 595 C CA . MET A 1 79 ? 3.123 3.321 4.769 1.00 89.19 79 MET A CA 1
ATOM 596 C C . MET A 1 79 ? 3.621 4.142 5.956 1.00 89.19 79 MET A C 1
ATOM 598 O O . MET A 1 79 ? 4.812 4.436 6.070 1.00 89.19 79 MET A O 1
ATOM 602 N N . GLY A 1 80 ? 2.707 4.560 6.833 1.00 86.94 80 GLY A N 1
ATOM 603 C CA . GLY A 1 80 ? 3.056 5.452 7.936 1.00 86.94 80 GLY A CA 1
ATOM 604 C C . GLY A 1 80 ? 3.623 6.776 7.417 1.00 86.94 80 GLY A C 1
ATOM 605 O O . GLY A 1 80 ? 2.924 7.520 6.735 1.00 86.94 80 GLY A O 1
ATOM 606 N N . GLN A 1 81 ? 4.880 7.071 7.751 1.00 83.69 81 GLN A N 1
ATOM 607 C CA . GLN A 1 81 ? 5.583 8.288 7.315 1.00 83.69 81 GLN A CA 1
ATOM 608 C C . GLN A 1 81 ? 6.646 8.024 6.237 1.00 83.69 81 GLN A C 1
ATOM 610 O O . GLN A 1 81 ? 7.234 8.973 5.717 1.00 83.69 81 GLN A O 1
ATOM 615 N N . ASP A 1 82 ? 6.900 6.760 5.890 1.00 84.75 82 ASP A N 1
ATOM 616 C CA . ASP A 1 82 ? 7.926 6.382 4.920 1.00 84.75 82 ASP A CA 1
ATOM 617 C C . ASP A 1 82 ? 7.294 6.133 3.545 1.00 84.75 82 ASP A C 1
ATOM 619 O O . ASP A 1 82 ? 6.358 5.346 3.381 1.00 84.75 82 ASP A O 1
ATOM 623 N N . THR A 1 83 ? 7.827 6.816 2.531 1.00 89.81 83 THR A N 1
ATOM 624 C CA . THR A 1 83 ? 7.352 6.760 1.146 1.00 89.81 83 THR A CA 1
ATOM 625 C C . THR A 1 83 ? 7.618 5.431 0.438 1.00 89.81 83 THR A C 1
ATOM 627 O O . THR A 1 83 ? 7.102 5.255 -0.666 1.00 89.81 83 THR A O 1
ATOM 630 N N . TYR A 1 84 ? 8.402 4.530 1.035 1.00 87.25 84 TYR A N 1
ATOM 631 C CA . TYR A 1 84 ? 8.744 3.211 0.493 1.00 87.25 84 TYR A CA 1
ATOM 632 C C . TYR A 1 84 ? 8.307 2.043 1.389 1.00 87.25 84 TYR A C 1
ATOM 634 O O . TYR A 1 84 ? 8.494 0.892 1.008 1.00 87.25 84 TYR A O 1
ATOM 642 N N . ALA A 1 85 ? 7.721 2.297 2.560 1.00 89.75 85 ALA A N 1
ATOM 643 C CA . ALA A 1 85 ? 7.421 1.235 3.525 1.00 89.75 85 ALA A CA 1
ATOM 644 C C . ALA A 1 85 ? 6.225 0.333 3.158 1.00 89.75 85 ALA A C 1
ATOM 646 O O . ALA A 1 85 ? 5.908 -0.588 3.907 1.00 89.75 85 ALA A O 1
ATOM 647 N N . ASP A 1 86 ? 5.546 0.548 2.024 1.00 93.69 86 ASP A N 1
ATOM 648 C CA . ASP A 1 86 ? 4.511 -0.386 1.562 1.00 93.69 86 ASP A CA 1
ATOM 649 C C . ASP A 1 86 ? 5.124 -1.586 0.829 1.00 93.69 86 ASP A C 1
ATOM 651 O O . ASP A 1 86 ? 5.135 -1.660 -0.401 1.00 93.69 86 ASP A O 1
ATOM 655 N N . HIS A 1 87 ? 5.603 -2.553 1.606 1.00 91.69 87 HIS A N 1
ATOM 656 C CA . HIS A 1 87 ? 6.176 -3.809 1.116 1.00 91.69 87 HIS A CA 1
ATOM 657 C C . HIS A 1 87 ? 5.126 -4.825 0.623 1.00 91.69 87 HIS A C 1
ATOM 659 O O . HIS A 1 87 ? 5.471 -5.941 0.240 1.00 91.69 87 HIS A O 1
ATOM 665 N N . THR A 1 88 ? 3.840 -4.446 0.582 1.00 94.19 88 THR A N 1
ATOM 666 C CA . THR A 1 88 ? 2.785 -5.270 -0.039 1.00 94.19 88 THR A CA 1
ATOM 667 C C . THR A 1 88 ? 2.850 -5.241 -1.571 1.00 94.19 88 THR A C 1
ATOM 669 O O . THR A 1 88 ? 2.091 -5.931 -2.251 1.00 94.19 88 THR A O 1
ATOM 672 N N . CYS A 1 89 ? 3.715 -4.396 -2.153 1.00 94.81 89 CYS A N 1
ATOM 673 C CA . CYS A 1 89 ? 3.875 -4.299 -3.595 1.00 94.81 89 CYS A CA 1
ATOM 674 C C . CYS A 1 89 ? 5.254 -3.801 -4.034 1.00 94.81 89 CYS A C 1
ATOM 676 O O . CYS A 1 89 ? 6.024 -3.233 -3.265 1.00 94.81 89 CYS A O 1
ATOM 678 N N . LEU A 1 90 ? 5.522 -3.933 -5.334 1.00 94.88 90 LEU A N 1
ATOM 679 C CA . LEU A 1 90 ? 6.786 -3.525 -5.954 1.00 94.88 90 LEU A CA 1
ATOM 680 C C . LEU A 1 90 ? 7.128 -2.040 -5.827 1.00 94.88 90 LEU A C 1
ATOM 682 O O . LEU A 1 90 ? 8.298 -1.701 -5.937 1.00 94.88 90 LEU A O 1
ATOM 686 N N . MET A 1 91 ? 6.140 -1.156 -5.658 1.00 96.06 91 MET A N 1
ATOM 687 C CA . MET A 1 91 ? 6.381 0.293 -5.616 1.00 96.06 91 MET A CA 1
ATOM 688 C C . MET A 1 91 ? 6.725 0.811 -4.212 1.00 96.06 91 MET A C 1
ATOM 690 O O . MET A 1 91 ? 6.974 2.007 -4.076 1.00 96.06 91 MET A O 1
ATOM 694 N N . GLY A 1 92 ? 6.734 -0.047 -3.187 1.00 91.88 92 GLY A N 1
ATOM 695 C CA . GLY A 1 92 ? 7.468 0.212 -1.947 1.00 91.88 92 GLY A CA 1
ATOM 696 C C . GLY A 1 92 ? 8.964 -0.032 -2.141 1.00 91.88 92 GLY A C 1
ATOM 697 O O . GLY A 1 92 ? 9.494 0.185 -3.230 1.00 91.88 92 GLY A O 1
ATOM 698 N N . ASN A 1 93 ? 9.660 -0.499 -1.111 1.00 81.00 93 ASN A N 1
ATOM 699 C CA . ASN A 1 93 ? 11.039 -0.955 -1.236 1.00 81.00 93 ASN A CA 1
ATOM 700 C C . ASN A 1 93 ? 11.040 -2.434 -1.686 1.00 81.00 93 ASN A C 1
ATOM 702 O O . ASN A 1 93 ? 10.659 -3.303 -0.901 1.00 81.00 93 ASN A O 1
ATOM 706 N N . PRO A 1 94 ? 11.397 -2.734 -2.950 1.00 74.12 94 PRO A N 1
ATOM 707 C CA . PRO A 1 94 ? 11.269 -4.077 -3.507 1.00 74.12 94 PRO A CA 1
ATOM 708 C C . PRO A 1 94 ? 12.337 -5.031 -2.953 1.00 74.12 94 PRO A C 1
ATOM 710 O O . PRO A 1 94 ? 13.347 -4.607 -2.391 1.00 74.12 94 PRO A O 1
ATOM 713 N N . LEU A 1 95 ? 12.161 -6.333 -3.192 1.00 79.94 95 LEU A N 1
ATOM 714 C CA . LEU A 1 95 ? 13.188 -7.335 -2.905 1.00 79.94 95 LEU A CA 1
ATOM 715 C C . LEU A 1 95 ? 14.435 -7.140 -3.792 1.00 79.94 95 LEU A C 1
ATOM 717 O O . LEU A 1 95 ? 14.340 -7.053 -5.021 1.00 79.94 95 LEU A O 1
ATOM 721 N N . TYR A 1 96 ? 15.614 -7.125 -3.162 1.00 80.06 96 TYR A N 1
ATOM 722 C CA . TYR A 1 96 ? 16.935 -7.055 -3.809 1.00 80.06 96 TYR A CA 1
ATOM 723 C C . TYR A 1 96 ? 17.489 -8.467 -4.024 1.00 80.06 96 TYR A C 1
ATOM 725 O O . TYR A 1 96 ? 18.429 -8.891 -3.347 1.00 80.06 96 TYR A O 1
ATOM 733 N N . SER A 1 97 ? 16.842 -9.227 -4.906 1.00 80.44 97 SER A N 1
ATOM 734 C CA . SER A 1 97 ? 17.189 -10.623 -5.183 1.00 80.44 97 SER A CA 1
ATOM 735 C C . SER A 1 97 ? 17.080 -10.938 -6.673 1.00 80.44 97 SER A C 1
ATOM 737 O O . SER A 1 97 ? 16.190 -10.445 -7.372 1.00 80.44 97 SER A O 1
ATOM 739 N N . ASP A 1 98 ? 17.991 -11.784 -7.159 1.00 77.94 98 ASP A N 1
ATOM 740 C CA . ASP A 1 98 ? 17.967 -12.355 -8.507 1.00 77.94 98 ASP A CA 1
ATOM 741 C C . ASP A 1 98 ? 17.232 -13.707 -8.573 1.00 77.94 98 ASP A C 1
ATOM 743 O O . ASP A 1 98 ? 16.990 -14.227 -9.668 1.00 77.94 98 ASP A O 1
ATOM 747 N N . THR A 1 99 ? 16.839 -14.262 -7.422 1.00 80.06 99 THR A N 1
ATOM 748 C CA . THR A 1 99 ? 16.022 -15.479 -7.315 1.00 80.06 99 THR A CA 1
ATOM 749 C C . THR A 1 99 ? 14.597 -15.220 -6.840 1.00 80.06 99 THR A C 1
ATOM 751 O O . THR A 1 99 ? 13.735 -16.059 -7.095 1.00 80.06 99 THR A O 1
ATOM 754 N N . ASP A 1 100 ? 14.351 -14.063 -6.222 1.00 83.62 100 ASP A N 1
ATOM 755 C CA . ASP A 1 100 ? 13.070 -13.667 -5.629 1.00 83.62 100 ASP A CA 1
ATOM 756 C C . ASP A 1 100 ? 12.645 -12.292 -6.166 1.00 83.62 100 ASP A C 1
ATOM 758 O O . ASP A 1 100 ? 13.472 -11.430 -6.463 1.00 83.62 100 ASP A O 1
ATOM 762 N N . GLY A 1 101 ? 11.343 -12.076 -6.328 1.00 84.38 101 GLY A N 1
ATOM 763 C CA . GLY A 1 101 ? 10.808 -10.831 -6.896 1.00 84.38 101 GLY A CA 1
ATOM 764 C C . GLY A 1 101 ? 9.460 -10.986 -7.589 1.00 84.38 101 GLY A C 1
ATOM 765 O O . GLY A 1 101 ? 9.015 -10.075 -8.291 1.00 84.38 101 GLY A O 1
ATOM 766 N N . SER A 1 102 ? 8.802 -12.133 -7.410 1.00 92.31 102 SER A N 1
ATOM 767 C CA . SER A 1 102 ? 7.414 -12.362 -7.795 1.00 92.31 102 SER A CA 1
ATOM 768 C C . SER A 1 102 ? 6.503 -11.569 -6.862 1.00 92.31 102 SER A C 1
ATOM 770 O O . SER A 1 102 ? 5.872 -12.123 -5.967 1.00 92.31 102 SER A O 1
ATOM 772 N N . MET A 1 103 ? 6.457 -10.259 -7.077 1.00 93.12 103 MET A N 1
ATOM 773 C CA . MET A 1 103 ? 5.587 -9.310 -6.398 1.00 93.12 103 MET A CA 1
ATOM 774 C C . MET A 1 103 ? 4.797 -8.540 -7.447 1.00 93.12 103 MET A C 1
ATOM 776 O O . MET A 1 103 ? 5.302 -8.207 -8.519 1.00 93.12 103 MET A O 1
ATOM 780 N N . CYS A 1 104 ? 3.543 -8.243 -7.148 1.00 95.25 104 CYS A N 1
ATOM 781 C CA . CYS A 1 104 ? 2.685 -7.458 -8.017 1.00 95.25 104 CYS A CA 1
ATOM 782 C C . CYS A 1 104 ? 2.573 -6.009 -7.528 1.00 95.25 104 CYS A C 1
ATOM 784 O O . CYS A 1 104 ? 3.103 -5.621 -6.489 1.00 95.25 104 CYS A O 1
ATOM 786 N N . PHE A 1 105 ? 1.891 -5.175 -8.312 1.00 97.19 105 PHE A N 1
ATOM 787 C CA . PHE A 1 105 ? 1.517 -3.830 -7.890 1.00 97.19 105 PHE A CA 1
ATOM 788 C C . PHE A 1 105 ? 0.268 -3.862 -6.998 1.00 97.19 105 PHE A C 1
ATOM 790 O O . PHE A 1 105 ? -0.620 -4.690 -7.212 1.00 97.19 105 PHE A O 1
ATOM 797 N N . ASN A 1 106 ? 0.166 -2.933 -6.041 1.00 97.56 106 ASN A N 1
ATOM 798 C CA . ASN A 1 106 ? -0.987 -2.849 -5.143 1.00 97.56 106 ASN A CA 1
ATOM 799 C C . ASN A 1 106 ? -2.294 -2.496 -5.904 1.00 97.56 106 ASN A C 1
ATOM 801 O O . ASN A 1 106 ? -2.256 -2.143 -7.093 1.00 97.56 106 ASN A O 1
ATOM 805 N N . PRO A 1 107 ? -3.469 -2.581 -5.252 1.00 98.31 107 PRO A N 1
ATOM 806 C CA . PRO A 1 107 ? -4.758 -2.335 -5.900 1.00 98.31 107 PRO A CA 1
ATOM 807 C C . PRO A 1 107 ? -4.891 -0.953 -6.556 1.00 98.31 107 PRO A C 1
ATOM 809 O O . PRO A 1 107 ? -5.413 -0.865 -7.665 1.00 98.31 107 PRO A O 1
ATOM 812 N N . ALA A 1 108 ? -4.360 0.110 -5.941 1.00 98.31 108 ALA A N 1
ATOM 813 C CA . ALA A 1 108 ? -4.405 1.463 -6.502 1.00 98.31 108 ALA A CA 1
ATOM 814 C C . ALA A 1 108 ? -3.602 1.579 -7.807 1.00 98.31 108 ALA A C 1
ATOM 816 O O . ALA A 1 108 ? -4.074 2.128 -8.801 1.00 98.31 108 ALA A O 1
ATOM 817 N N . LYS A 1 109 ? -2.394 1.008 -7.841 1.00 98.00 109 LYS A N 1
ATOM 818 C CA . LYS A 1 109 ? -1.580 0.974 -9.063 1.00 98.00 109 LYS A CA 1
ATOM 819 C C . LYS A 1 109 ? -2.202 0.072 -10.130 1.00 98.00 109 LYS A C 1
ATOM 821 O O . LYS A 1 109 ? -2.212 0.423 -11.306 1.00 98.00 109 LYS A O 1
ATOM 826 N N . SER A 1 110 ? -2.749 -1.077 -9.728 1.00 97.62 110 SER A N 1
ATOM 827 C CA . SER A 1 110 ? -3.480 -1.963 -10.637 1.00 97.62 110 SER A CA 1
ATOM 828 C C . SER A 1 110 ? -4.653 -1.225 -11.286 1.00 97.62 110 SER A C 1
ATOM 830 O O . SER A 1 110 ? -4.814 -1.303 -12.508 1.00 97.62 110 SER A O 1
ATOM 832 N N . TRP A 1 111 ? -5.422 -0.455 -10.506 1.00 98.25 111 TRP A N 1
ATOM 833 C CA . TRP A 1 111 ? -6.483 0.415 -11.017 1.00 98.25 111 TRP A CA 1
ATOM 834 C C . TRP A 1 111 ? -5.961 1.382 -12.081 1.00 98.25 111 TRP A C 1
ATOM 836 O O . TRP A 1 111 ? -6.428 1.321 -13.218 1.00 98.25 111 TRP A O 1
ATOM 846 N N . GLN A 1 112 ? -4.930 2.170 -11.748 1.00 97.88 112 GLN A N 1
ATOM 847 C CA . GLN A 1 112 ? -4.310 3.144 -12.655 1.00 97.88 112 GLN A CA 1
ATOM 848 C C . GLN A 1 112 ? -3.877 2.516 -13.992 1.00 97.88 112 GLN A C 1
ATOM 850 O O . GLN A 1 112 ? -4.029 3.117 -15.054 1.00 97.88 112 GLN A O 1
ATOM 855 N N . LEU A 1 113 ? -3.340 1.292 -13.960 1.00 97.12 113 LEU A N 1
ATOM 856 C CA . LEU A 1 113 ? -2.890 0.576 -15.158 1.00 97.12 113 LEU A CA 1
ATOM 857 C C . LEU A 1 113 ? -4.038 -0.002 -15.999 1.00 97.12 113 LEU A C 1
ATOM 859 O O . LEU A 1 113 ? -3.843 -0.317 -17.175 1.00 97.12 113 LEU A O 1
ATOM 863 N N . GLY A 1 114 ? -5.215 -0.223 -15.408 1.00 97.12 114 GLY A N 1
ATOM 864 C CA . GLY A 1 114 ? -6.372 -0.794 -16.101 1.00 97.12 114 GLY A CA 1
ATOM 865 C C . GLY A 1 114 ? -6.240 -2.272 -16.504 1.00 97.12 114 GLY A C 1
ATOM 866 O O . GLY A 1 114 ? -7.140 -2.800 -17.165 1.00 97.12 114 GLY A O 1
ATOM 867 N N . TRP A 1 115 ? -5.148 -2.954 -16.127 1.00 95.88 115 TRP A N 1
ATOM 868 C CA . TRP A 1 115 ? -4.804 -4.305 -16.601 1.00 95.88 115 TRP A CA 1
ATOM 869 C C . TRP A 1 115 ? -5.865 -5.363 -16.292 1.00 95.88 115 TRP A C 1
ATOM 871 O O . TRP A 1 115 ? -6.031 -6.302 -17.071 1.00 95.88 115 TRP A O 1
ATOM 881 N N . TYR A 1 116 ? -6.612 -5.192 -15.199 1.00 96.56 116 TYR A N 1
ATOM 882 C CA . TYR A 1 116 ? -7.669 -6.113 -14.783 1.00 96.56 116 TYR A CA 1
ATOM 883 C C . TYR A 1 116 ? -9.050 -5.447 -14.730 1.00 96.56 116 TYR A C 1
ATOM 885 O O . TYR A 1 116 ? -9.922 -5.900 -13.994 1.00 96.56 116 TYR A O 1
ATOM 893 N N . SER A 1 117 ? -9.273 -4.409 -15.546 1.00 96.69 117 SER A N 1
ATOM 894 C CA . SER A 1 117 ? -10.522 -3.625 -15.579 1.00 96.69 117 SER A CA 1
ATOM 895 C C . SER A 1 117 ? -11.838 -4.416 -15.659 1.00 96.69 117 SER A C 1
ATOM 897 O O . SER A 1 117 ? -12.805 -3.972 -15.041 1.00 96.69 117 SER A O 1
ATOM 899 N N . PRO A 1 118 ? -11.937 -5.601 -16.302 1.00 97.06 118 PRO A N 1
ATOM 900 C CA . PRO A 1 118 ? -13.161 -6.410 -16.229 1.00 97.06 118 PRO A CA 1
ATOM 901 C C . PRO A 1 118 ? -13.519 -6.902 -14.815 1.00 97.06 118 PRO A C 1
ATOM 903 O O . PRO A 1 118 ? -14.669 -7.255 -14.554 1.00 97.06 118 PRO A O 1
ATOM 906 N N . PHE A 1 119 ? -12.539 -6.945 -13.912 1.00 98.12 119 PHE A N 1
ATOM 907 C CA . PHE A 1 119 ? -12.662 -7.411 -12.528 1.00 98.12 119 PHE A CA 1
ATOM 908 C C . PHE A 1 119 ? -12.545 -6.267 -11.518 1.00 98.12 119 PHE A C 1
ATOM 910 O O . PHE A 1 119 ? -12.371 -6.511 -10.322 1.00 98.12 119 PHE A O 1
ATOM 917 N N . TYR A 1 120 ? -12.631 -5.028 -11.998 1.00 97.69 120 TYR A N 1
ATOM 918 C CA . TYR A 1 120 ? -12.737 -3.850 -11.156 1.00 97.69 120 TYR A CA 1
ATOM 919 C C . TYR A 1 120 ? -14.194 -3.598 -10.799 1.00 97.69 120 TYR A C 1
ATOM 921 O O . TYR A 1 120 ? -15.114 -3.953 -11.546 1.00 97.69 120 TYR A O 1
ATOM 929 N N . GLU A 1 121 ? -14.402 -3.002 -9.636 1.00 96.62 121 GLU A N 1
ATOM 930 C CA . GLU A 1 121 ? -15.709 -2.528 -9.218 1.00 96.62 121 GLU A CA 1
ATOM 931 C C . GLU A 1 121 ? -15.574 -1.182 -8.523 1.00 96.62 121 GLU A C 1
ATOM 933 O O . GLU A 1 121 ? -14.732 -0.996 -7.647 1.00 96.62 121 GLU A O 1
ATOM 938 N N . ASP A 1 122 ? -16.405 -0.242 -8.955 1.00 93.81 122 ASP A N 1
ATOM 939 C CA . ASP A 1 122 ? -16.583 1.034 -8.285 1.00 93.81 122 ASP A CA 1
ATOM 940 C C . ASP A 1 122 ? -17.679 0.862 -7.234 1.00 93.81 122 ASP A C 1
ATOM 942 O O . ASP A 1 122 ? -18.841 0.599 -7.563 1.00 93.81 122 ASP A O 1
ATOM 946 N N . VAL A 1 123 ? -17.286 0.906 -5.968 1.00 90.00 123 VAL A N 1
ATOM 947 C CA . VAL A 1 123 ? -18.149 0.606 -4.833 1.00 90.00 123 VAL A CA 1
ATOM 948 C C . VAL A 1 123 ? -18.651 1.922 -4.258 1.00 90.00 123 VAL A C 1
ATOM 950 O O . VAL A 1 123 ? -18.003 2.566 -3.434 1.00 90.00 123 VAL A O 1
ATOM 953 N N . TYR A 1 124 ? -19.848 2.304 -4.697 1.00 85.88 124 TYR A N 1
ATOM 954 C CA . TYR A 1 124 ? -20.577 3.446 -4.160 1.00 85.88 124 TYR A CA 1
ATOM 955 C C . TYR A 1 124 ? -21.560 2.985 -3.079 1.00 85.88 124 TYR A C 1
ATOM 957 O O . TYR A 1 124 ? -22.620 2.430 -3.384 1.00 85.88 124 TYR A O 1
ATOM 965 N N . VAL A 1 125 ? -21.207 3.202 -1.811 1.00 79.56 125 VAL A N 1
ATOM 966 C CA . VAL A 1 125 ? -22.007 2.765 -0.658 1.00 79.56 125 VAL A CA 1
ATOM 967 C C . VAL A 1 125 ? -22.426 3.990 0.148 1.00 79.56 125 VAL A C 1
ATOM 969 O O . VAL A 1 125 ? -21.731 4.435 1.053 1.00 79.56 125 VAL A O 1
ATOM 972 N N . GLY A 1 126 ? -23.583 4.556 -0.196 1.00 74.38 126 GLY A N 1
ATOM 973 C CA . GLY A 1 126 ? -24.221 5.616 0.580 1.00 74.38 126 GLY A CA 1
ATOM 974 C C . GLY A 1 126 ? -24.970 5.096 1.815 1.00 74.38 126 GLY A C 1
ATOM 975 O O . GLY A 1 126 ? -24.994 3.903 2.120 1.00 74.38 126 GLY A O 1
ATOM 976 N N . ALA A 1 127 ? -25.642 5.999 2.533 1.00 68.44 127 ALA A N 1
ATOM 977 C CA . ALA A 1 127 ? -26.410 5.643 3.727 1.00 68.44 127 ALA A CA 1
ATOM 978 C C . ALA A 1 127 ? -27.501 4.590 3.426 1.00 68.44 127 ALA A C 1
ATOM 980 O O . ALA A 1 127 ? -28.389 4.820 2.605 1.00 68.44 127 ALA A O 1
ATOM 981 N N . GLY A 1 128 ? -27.456 3.453 4.132 1.00 69.94 128 GLY A N 1
ATOM 982 C CA . GLY A 1 128 ? -28.399 2.339 3.962 1.00 69.94 128 GLY A CA 1
ATOM 983 C C . GLY A 1 128 ? -28.100 1.419 2.773 1.00 69.94 128 GLY A C 1
ATOM 984 O O . GLY A 1 128 ? -28.914 0.548 2.469 1.00 69.94 128 GLY A O 1
ATOM 985 N N . GLN A 1 129 ? -26.966 1.614 2.097 1.00 83.00 129 GLN A N 1
ATOM 986 C CA . GLN A 1 129 ? -26.439 0.688 1.100 1.00 83.00 129 GLN A CA 1
ATOM 987 C C . GLN A 1 129 ? -25.348 -0.184 1.723 1.00 83.00 129 GLN A C 1
ATOM 989 O O . GLN A 1 129 ? -24.705 0.201 2.701 1.00 83.00 129 GLN A O 1
ATOM 994 N N . GLU A 1 130 ? -25.146 -1.358 1.135 1.00 91.19 130 GLU A N 1
ATOM 995 C CA . GLU A 1 130 ? -24.146 -2.335 1.554 1.00 91.19 130 GLU A CA 1
ATOM 996 C C . GLU A 1 130 ? -23.573 -3.017 0.307 1.00 91.19 130 GLU A C 1
ATOM 998 O O . GLU A 1 130 ? -24.269 -3.162 -0.704 1.00 91.19 130 GLU A O 1
ATOM 1003 N N . TRP A 1 131 ? -22.320 -3.451 0.385 1.00 95.12 131 TRP A N 1
ATOM 1004 C CA . TRP A 1 131 ? -21.669 -4.278 -0.623 1.00 95.12 131 TRP A CA 1
ATOM 1005 C C . TRP A 1 131 ? -21.093 -5.526 0.037 1.00 95.12 131 TRP A C 1
ATOM 1007 O O . TRP A 1 131 ? -20.499 -5.455 1.110 1.00 95.12 131 TRP A O 1
ATOM 1017 N N . GLU A 1 132 ? -21.250 -6.676 -0.607 1.00 95.38 132 GLU A N 1
ATOM 1018 C CA . GLU A 1 132 ? -20.623 -7.920 -0.178 1.00 95.38 132 GLU A CA 1
ATOM 1019 C C . GLU A 1 132 ? -20.134 -8.700 -1.390 1.00 95.38 132 GLU A C 1
ATOM 1021 O O . GLU A 1 132 ? -20.884 -8.914 -2.345 1.00 95.38 132 GLU A O 1
ATOM 1026 N N . GLY A 1 133 ? -18.898 -9.185 -1.338 1.00 95.44 133 GLY A N 1
ATOM 1027 C CA . GLY A 1 133 ? -18.333 -9.929 -2.450 1.00 95.44 133 GLY A CA 1
ATOM 1028 C C . GLY A 1 133 ? -17.041 -10.645 -2.108 1.00 95.44 133 GLY A C 1
ATOM 1029 O O . GLY A 1 133 ? -16.527 -10.575 -0.991 1.00 95.44 133 GLY A O 1
ATOM 1030 N N . LYS A 1 134 ? -16.526 -11.375 -3.097 1.00 98.25 134 LYS A N 1
ATOM 1031 C CA . LYS A 1 134 ? -15.225 -12.035 -3.024 1.00 98.25 134 LYS A CA 1
ATOM 1032 C C . LYS A 1 134 ? -14.188 -11.240 -3.799 1.00 98.25 134 LYS A C 1
ATOM 1034 O O . LYS A 1 134 ? -14.437 -10.814 -4.928 1.00 98.25 134 LYS A O 1
ATOM 1039 N N . LEU A 1 135 ? -13.021 -11.121 -3.186 1.00 98.62 135 LEU A N 1
ATOM 1040 C CA . LEU A 1 135 ? -11.793 -10.643 -3.785 1.00 98.62 135 LEU A CA 1
ATOM 1041 C C . LEU A 1 135 ? -10.859 -11.821 -4.022 1.00 98.62 135 LEU A C 1
ATOM 1043 O O . LEU A 1 135 ? -10.622 -12.619 -3.115 1.00 98.62 135 LEU A O 1
ATOM 1047 N N . ILE A 1 136 ? -10.316 -11.918 -5.229 1.00 98.56 136 ILE A N 1
ATOM 1048 C CA . ILE A 1 136 ? -9.227 -12.840 -5.555 1.00 98.56 136 ILE A CA 1
ATOM 1049 C C . ILE A 1 136 ? -7.937 -12.050 -5.776 1.00 98.56 136 ILE A C 1
ATOM 1051 O O . ILE A 1 136 ? -7.966 -10.867 -6.121 1.00 98.56 136 ILE A O 1
ATOM 1055 N N . GLY A 1 137 ? -6.796 -12.707 -5.580 1.00 97.38 137 GLY A N 1
ATOM 1056 C CA . GLY A 1 137 ? -5.502 -12.078 -5.814 1.00 97.38 137 GLY A CA 1
ATOM 1057 C C . GLY A 1 137 ? -5.234 -11.836 -7.296 1.00 97.38 137 GLY A C 1
ATOM 1058 O O . GLY A 1 137 ? -5.685 -12.591 -8.159 1.00 97.38 137 GLY A O 1
ATOM 1059 N N . VAL A 1 138 ? -4.434 -10.812 -7.594 1.00 96.50 138 VAL A N 1
ATOM 1060 C CA . VAL A 1 138 ? -4.027 -10.460 -8.966 1.00 96.50 138 VAL A CA 1
ATOM 1061 C C . VAL A 1 138 ? -3.424 -11.642 -9.724 1.00 96.50 138 VAL A C 1
ATOM 1063 O O . VAL A 1 138 ? -3.714 -11.811 -10.901 1.00 96.50 138 VAL A O 1
ATOM 1066 N N . SER A 1 139 ? -2.666 -12.520 -9.062 1.00 95.88 139 SER A N 1
ATOM 1067 C CA . SER A 1 139 ? -2.082 -13.719 -9.681 1.00 95.88 139 SER A CA 1
ATOM 1068 C C . SER A 1 139 ? -3.117 -14.720 -10.202 1.00 95.88 139 SER A C 1
ATOM 1070 O O . SER A 1 139 ? -2.823 -15.486 -11.121 1.00 95.88 139 SER A O 1
ATOM 1072 N N . ASP A 1 140 ? -4.336 -14.704 -9.661 1.00 96.94 140 ASP A N 1
ATOM 1073 C CA . ASP A 1 140 ? -5.423 -15.601 -10.047 1.00 96.94 140 ASP A CA 1
ATOM 1074 C C . ASP A 1 140 ? -6.340 -15.016 -11.129 1.00 96.94 140 ASP A C 1
ATOM 1076 O O . ASP A 1 140 ? -7.303 -15.671 -11.517 1.00 96.94 140 ASP A O 1
ATOM 1080 N N . TYR A 1 141 ? -6.053 -13.833 -11.688 1.00 96.12 141 TYR A N 1
ATOM 1081 C CA . TYR A 1 141 ? -6.964 -13.170 -12.637 1.00 96.12 141 TYR A CA 1
ATOM 1082 C C . TYR A 1 141 ? -7.362 -14.035 -13.848 1.00 96.12 141 TYR A C 1
ATOM 1084 O O . TYR A 1 141 ? -8.459 -13.893 -14.386 1.00 96.12 141 TYR A O 1
ATOM 1092 N N . LYS A 1 142 ? -6.478 -14.943 -14.290 1.00 96.00 142 LYS A N 1
ATOM 1093 C CA . LYS A 1 142 ? -6.771 -15.911 -15.364 1.00 96.00 142 LYS A CA 1
ATOM 1094 C C . LYS A 1 142 ? -7.587 -17.110 -14.881 1.00 96.00 142 LYS A C 1
ATOM 1096 O O . LYS A 1 142 ? -8.303 -17.712 -15.675 1.00 96.00 142 LYS A O 1
ATOM 1101 N N . ASN A 1 143 ? -7.459 -17.468 -13.609 1.00 96.69 143 ASN A N 1
ATOM 1102 C CA . ASN A 1 143 ? -8.204 -18.525 -12.938 1.00 96.69 143 ASN A CA 1
ATOM 1103 C C . ASN A 1 143 ? -9.404 -17.928 -12.187 1.00 96.69 143 ASN A C 1
ATOM 1105 O O . ASN A 1 143 ? -9.566 -18.130 -10.990 1.00 96.69 143 ASN A O 1
ATOM 1109 N N . ASN A 1 144 ? -10.238 -17.164 -12.892 1.00 97.12 144 ASN A N 1
ATOM 1110 C CA . ASN A 1 144 ? -11.375 -16.460 -12.304 1.00 97.12 144 ASN A CA 1
ATOM 1111 C C . ASN A 1 144 ? -12.704 -16.897 -12.949 1.00 97.12 144 ASN A C 1
ATOM 1113 O O . ASN A 1 144 ? -13.292 -16.148 -13.733 1.00 97.12 144 ASN A O 1
ATOM 1117 N N . PRO A 1 145 ? -13.183 -18.127 -12.683 1.00 96.56 145 PRO A N 1
ATOM 1118 C CA . PRO A 1 145 ? -14.366 -18.674 -13.350 1.00 96.56 145 PRO A CA 1
ATOM 1119 C C . PRO A 1 145 ? -15.674 -17.966 -12.969 1.00 96.56 145 PRO A C 1
ATOM 1121 O O . PRO A 1 145 ? -16.640 -18.041 -13.727 1.00 96.56 145 PRO A O 1
ATOM 1124 N N . ASN A 1 146 ? -15.714 -17.289 -11.817 1.00 96.31 146 ASN A N 1
ATOM 1125 C CA . ASN A 1 146 ? -16.913 -16.615 -11.313 1.00 96.31 146 ASN A CA 1
ATOM 1126 C C . ASN A 1 146 ? -16.914 -15.106 -11.586 1.00 96.31 146 ASN A C 1
ATOM 1128 O O . ASN A 1 146 ? -17.863 -14.428 -11.199 1.00 96.31 146 ASN A O 1
ATOM 1132 N N . SER A 1 147 ? -15.877 -14.578 -12.247 1.00 96.50 147 SER A N 1
ATOM 1133 C CA . SER A 1 147 ? -15.673 -13.134 -12.416 1.00 96.50 147 SER A CA 1
ATOM 1134 C C . SER A 1 147 ? -15.651 -12.376 -11.078 1.00 96.50 147 SER A C 1
ATOM 1136 O O . SER A 1 147 ? -16.157 -11.253 -10.990 1.00 96.50 147 SER A O 1
ATOM 1138 N N . ASP A 1 148 ? -15.066 -13.000 -10.048 1.00 98.12 148 ASP A N 1
ATOM 1139 C CA . ASP A 1 148 ? -14.810 -12.395 -8.738 1.00 98.12 148 ASP A CA 1
ATOM 1140 C C . ASP A 1 148 ? -13.913 -11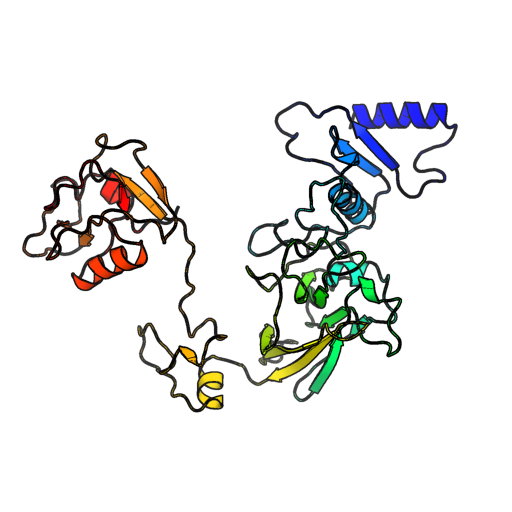.151 -8.904 1.00 98.12 148 ASP A C 1
ATOM 1142 O O . ASP A 1 148 ? -13.176 -11.023 -9.891 1.00 98.12 148 ASP A O 1
ATOM 1146 N N . LYS A 1 149 ? -13.999 -10.196 -7.975 1.00 98.38 149 LYS A N 1
ATOM 1147 C CA . LYS A 1 149 ? -13.319 -8.901 -8.119 1.00 98.38 149 LYS A CA 1
ATOM 1148 C C . LYS A 1 149 ? -11.855 -8.982 -7.705 1.00 98.38 149 LYS A C 1
ATOM 1150 O O . LYS A 1 149 ? -11.463 -9.844 -6.926 1.00 98.38 149 LYS A O 1
ATOM 1155 N N . ILE A 1 150 ? -11.041 -8.086 -8.253 1.00 98.25 150 ILE A N 1
ATOM 1156 C CA . ILE A 1 150 ? -9.606 -7.978 -7.936 1.00 98.25 150 ILE A CA 1
ATOM 1157 C C . ILE A 1 150 ? -9.311 -6.650 -7.244 1.00 98.25 150 ILE A C 1
ATOM 1159 O O . ILE A 1 150 ? -8.549 -6.614 -6.281 1.00 98.25 150 ILE A O 1
ATOM 1163 N N . VAL A 1 151 ? -9.932 -5.571 -7.724 1.00 98.50 151 VAL A N 1
ATOM 1164 C CA . VAL A 1 151 ? -9.801 -4.233 -7.145 1.00 98.50 151 VAL A CA 1
ATOM 1165 C C . VAL A 1 151 ? -11.185 -3.641 -6.950 1.00 98.50 151 VAL A C 1
ATOM 1167 O O . VAL A 1 151 ? -11.977 -3.585 -7.892 1.00 98.50 151 VAL A O 1
ATOM 1170 N N . LEU A 1 152 ? -11.450 -3.171 -5.738 1.00 98.50 152 LEU A N 1
ATOM 1171 C CA . LEU A 1 152 ? -12.557 -2.266 -5.457 1.00 98.50 152 LEU A CA 1
ATOM 1172 C C . LEU A 1 152 ? -12.002 -0.851 -5.364 1.00 98.50 152 LEU A C 1
ATOM 1174 O O . LEU A 1 152 ? -10.996 -0.651 -4.684 1.00 98.50 152 LEU A O 1
ATOM 1178 N N . ARG A 1 153 ? -12.662 0.118 -5.993 1.00 97.69 153 ARG A N 1
ATOM 1179 C CA . ARG A 1 153 ? -12.466 1.541 -5.706 1.00 97.69 153 ARG A CA 1
ATOM 1180 C C . ARG A 1 153 ? -13.582 2.006 -4.782 1.00 97.69 153 ARG A C 1
ATOM 1182 O O . ARG A 1 153 ? -14.749 1.775 -5.081 1.00 97.69 153 ARG A O 1
ATOM 1189 N N . ILE A 1 154 ? -13.222 2.647 -3.680 1.00 96.69 154 ILE A N 1
ATOM 1190 C CA . ILE A 1 154 ? -14.144 3.295 -2.751 1.00 96.69 154 ILE A CA 1
ATOM 1191 C C . ILE A 1 154 ? -14.025 4.804 -2.977 1.00 96.69 154 ILE A C 1
ATOM 1193 O O . ILE A 1 154 ? -13.039 5.421 -2.567 1.00 96.69 154 ILE A O 1
ATOM 1197 N N . GLU A 1 155 ? -15.023 5.365 -3.653 1.00 91.94 155 GLU A N 1
ATOM 1198 C CA . GLU A 1 155 ? -15.145 6.800 -3.933 1.00 91.94 155 GLU A CA 1
ATOM 1199 C C . GLU A 1 155 ? -15.344 7.594 -2.637 1.00 91.94 155 GLU A C 1
ATOM 1201 O O . GLU A 1 155 ? -16.137 7.198 -1.782 1.00 91.94 155 GLU A O 1
ATOM 1206 N N . THR A 1 156 ? -14.666 8.728 -2.486 1.00 89.75 156 THR A N 1
ATOM 1207 C CA . THR A 1 156 ? -14.806 9.576 -1.289 1.00 89.75 156 THR A CA 1
ATOM 1208 C C . THR A 1 156 ? -15.452 10.935 -1.550 1.00 89.75 156 THR A C 1
ATOM 1210 O O . THR A 1 156 ? -15.713 11.654 -0.583 1.00 89.75 156 THR A O 1
ATOM 1213 N N . ASP A 1 157 ? -15.748 11.283 -2.808 1.00 88.62 157 ASP A N 1
ATOM 1214 C CA . ASP A 1 157 ? -16.139 12.635 -3.247 1.00 88.62 157 ASP A CA 1
ATOM 1215 C C . ASP A 1 157 ? -15.043 13.679 -2.943 1.00 88.62 157 ASP A C 1
ATOM 1217 O O . ASP A 1 157 ? -15.294 14.866 -2.716 1.00 88.62 157 ASP A O 1
ATOM 1221 N N . THR A 1 158 ? -13.788 13.219 -2.905 1.00 91.06 158 THR A N 1
ATOM 1222 C CA . THR A 1 158 ? -12.591 14.050 -2.741 1.00 91.06 158 THR A CA 1
ATOM 1223 C C . THR A 1 158 ? -11.575 13.755 -3.848 1.00 91.06 158 THR A C 1
ATOM 1225 O O . THR A 1 158 ? -11.868 13.054 -4.810 1.00 91.06 158 THR A O 1
ATOM 1228 N N . GLN A 1 159 ? -10.370 14.325 -3.751 1.00 92.75 159 GLN A N 1
ATOM 1229 C CA . GLN A 1 159 ? -9.284 14.024 -4.694 1.00 92.75 159 GLN A CA 1
ATOM 1230 C C . GLN A 1 159 ? -8.580 12.696 -4.390 1.00 92.75 159 GLN A C 1
ATOM 1232 O O . GLN A 1 159 ? -7.785 12.240 -5.214 1.00 92.75 159 GLN A O 1
ATOM 1237 N N . ASP A 1 160 ? -8.849 12.091 -3.231 1.00 95.38 160 ASP A N 1
ATOM 1238 C CA . ASP A 1 160 ? -8.223 10.846 -2.810 1.00 95.38 160 ASP A CA 1
ATOM 1239 C C . ASP A 1 160 ? -9.263 9.737 -2.701 1.00 95.38 160 ASP A C 1
ATOM 1241 O O . ASP A 1 160 ? -10.238 9.893 -1.979 1.00 95.38 160 ASP A O 1
ATOM 1245 N N . ASP A 1 161 ? -9.004 8.577 -3.293 1.00 97.19 161 ASP A N 1
ATOM 1246 C CA . ASP A 1 161 ? -9.859 7.399 -3.114 1.00 97.19 161 ASP A CA 1
ATOM 1247 C C . ASP A 1 161 ? -9.116 6.265 -2.427 1.00 97.19 161 ASP A C 1
ATOM 1249 O O . ASP A 1 161 ? -7.879 6.242 -2.366 1.00 97.19 161 ASP A O 1
ATOM 1253 N N . TYR A 1 162 ? -9.895 5.309 -1.921 1.00 98.31 162 TYR A N 1
ATOM 1254 C CA . TYR A 1 162 ? -9.376 4.073 -1.354 1.00 98.31 162 TYR A CA 1
ATOM 1255 C C . TYR A 1 162 ? -9.540 2.923 -2.344 1.00 98.31 162 TYR A C 1
ATOM 1257 O O . TYR A 1 162 ? -10.531 2.827 -3.062 1.00 98.31 162 TYR A O 1
ATOM 1265 N N . PHE A 1 163 ? -8.572 2.018 -2.348 1.00 98.62 163 PHE A N 1
ATOM 1266 C CA . PHE A 1 163 ? -8.524 0.856 -3.217 1.00 98.62 163 PHE A CA 1
ATOM 1267 C C . PHE A 1 163 ? -8.320 -0.387 -2.371 1.00 98.62 163 PHE A C 1
ATOM 1269 O O . PHE A 1 163 ? -7.363 -0.464 -1.599 1.00 98.62 163 PHE A O 1
ATOM 1276 N N . VAL A 1 164 ? -9.220 -1.352 -2.519 1.00 98.69 164 VAL A N 1
ATOM 1277 C CA . VAL A 1 164 ? -9.233 -2.584 -1.728 1.00 98.69 164 VAL A CA 1
ATOM 1278 C C . VAL A 1 164 ? -8.914 -3.763 -2.632 1.00 98.69 164 VAL A C 1
ATOM 1280 O O . VAL A 1 164 ? -9.488 -3.887 -3.715 1.00 98.69 164 VAL A O 1
ATOM 1283 N N . GLY A 1 165 ? -8.018 -4.644 -2.196 1.00 98.50 165 GLY A N 1
ATOM 1284 C CA . GLY A 1 165 ? -7.686 -5.860 -2.934 1.00 98.50 165 GLY A CA 1
ATOM 1285 C C . GLY A 1 165 ? -7.113 -6.947 -2.037 1.00 98.50 165 GLY A C 1
ATOM 1286 O O . GLY A 1 165 ? -6.705 -6.691 -0.909 1.00 98.50 165 GLY A O 1
ATOM 1287 N N . PHE A 1 166 ? -7.103 -8.180 -2.537 1.00 98.62 166 PHE A N 1
ATOM 1288 C CA . PHE A 1 166 ? -6.592 -9.329 -1.795 1.00 98.62 166 PHE A CA 1
ATOM 1289 C C . PHE A 1 166 ? -5.130 -9.605 -2.166 1.00 98.62 166 PHE A C 1
ATOM 1291 O O . PHE A 1 166 ? -4.838 -10.047 -3.280 1.00 98.62 166 PHE A O 1
ATOM 1298 N N . ASN A 1 167 ? -4.207 -9.357 -1.236 1.00 97.69 167 ASN A N 1
ATOM 1299 C CA . ASN A 1 167 ? -2.769 -9.537 -1.421 1.00 97.69 167 ASN A CA 1
ATOM 1300 C C . ASN A 1 167 ? -2.353 -11.007 -1.256 1.00 97.69 167 ASN A C 1
ATOM 1302 O O . ASN A 1 167 ? -1.633 -11.398 -0.341 1.00 97.69 167 ASN A O 1
ATOM 1306 N N . ARG A 1 168 ? -2.890 -11.867 -2.126 1.00 97.50 168 ARG A N 1
ATOM 1307 C CA . ARG A 1 168 ? -2.654 -13.312 -2.080 1.00 97.50 168 ARG A CA 1
ATOM 1308 C C . ARG A 1 168 ? -1.213 -13.639 -2.479 1.00 97.50 168 ARG A C 1
ATOM 1310 O O . ARG A 1 168 ? -0.800 -13.314 -3.595 1.00 97.50 168 ARG A O 1
ATOM 1317 N N . ALA A 1 169 ? -0.495 -14.348 -1.612 1.00 96.44 169 ALA A N 1
ATOM 1318 C CA . ALA A 1 169 ? 0.900 -14.730 -1.821 1.00 96.44 169 ALA A CA 1
ATOM 1319 C C . ALA A 1 169 ? 1.000 -15.991 -2.694 1.00 96.44 169 ALA A C 1
ATOM 1321 O O . ALA A 1 169 ? 1.079 -17.126 -2.221 1.00 96.44 169 ALA A O 1
ATOM 1322 N N . THR A 1 170 ? 0.871 -15.824 -4.011 1.00 95.94 170 THR A N 1
ATOM 1323 C CA . THR A 1 170 ? 0.814 -16.945 -4.959 1.00 95.94 170 THR A CA 1
ATOM 1324 C C . THR A 1 170 ? 1.242 -16.530 -6.362 1.00 95.94 170 THR A C 1
ATOM 1326 O O . THR A 1 170 ? 1.077 -15.371 -6.744 1.00 95.94 170 THR A O 1
ATOM 1329 N N . GLY A 1 171 ? 1.728 -17.474 -7.173 1.00 95.19 171 GLY A N 1
ATOM 1330 C CA . GLY A 1 171 ? 2.071 -17.225 -8.576 1.00 95.19 171 GLY A CA 1
ATOM 1331 C C . GLY A 1 171 ? 3.011 -16.027 -8.737 1.00 95.19 171 GLY A C 1
ATOM 1332 O O . GLY A 1 171 ? 4.068 -15.991 -8.130 1.00 95.19 171 GLY A O 1
ATOM 1333 N N . SER A 1 172 ? 2.606 -15.023 -9.518 1.00 94.00 172 SER A N 1
ATOM 1334 C CA . SER A 1 172 ? 3.385 -13.791 -9.744 1.00 94.00 172 SER A CA 1
ATOM 1335 C C . SER A 1 172 ? 3.444 -12.828 -8.548 1.00 94.00 172 SER A C 1
ATOM 1337 O O . SER A 1 172 ? 4.020 -11.755 -8.674 1.00 94.00 172 SER A O 1
ATOM 1339 N N . ASN A 1 173 ? 2.845 -13.195 -7.418 1.00 95.38 173 ASN A N 1
ATOM 1340 C CA . ASN A 1 173 ? 2.854 -12.456 -6.157 1.00 95.38 173 ASN A CA 1
ATOM 1341 C C . ASN A 1 173 ? 3.326 -13.359 -4.997 1.00 95.38 173 ASN A C 1
ATOM 1343 O O . ASN A 1 173 ? 2.939 -13.133 -3.860 1.00 95.38 173 ASN A O 1
ATOM 1347 N N . SER A 1 174 ? 4.040 -14.460 -5.279 1.00 94.94 174 SER A N 1
ATOM 1348 C CA . SER A 1 174 ? 4.454 -15.443 -4.263 1.00 94.94 174 SER A CA 1
ATOM 1349 C C . SER A 1 174 ? 5.492 -14.932 -3.276 1.00 94.94 174 SER A C 1
ATOM 1351 O O . SER A 1 174 ? 5.558 -15.465 -2.176 1.00 94.94 174 SER A O 1
ATOM 1353 N N . ASP A 1 175 ? 6.278 -13.936 -3.676 1.00 93.12 175 ASP A N 1
ATOM 1354 C CA . ASP A 1 175 ? 7.404 -13.410 -2.903 1.00 93.12 175 ASP A CA 1
ATOM 1355 C C . ASP A 1 175 ? 7.006 -12.077 -2.257 1.00 93.12 175 ASP A C 1
ATOM 1357 O O . ASP A 1 175 ? 7.822 -11.175 -2.105 1.00 93.12 175 ASP A O 1
ATOM 1361 N N . ASN A 1 176 ? 5.712 -11.906 -1.977 1.00 89.06 176 ASN A N 1
ATOM 1362 C CA . ASN A 1 176 ? 5.210 -10.744 -1.270 1.00 89.06 176 ASN A CA 1
ATOM 1363 C C . ASN A 1 176 ? 5.895 -10.632 0.105 1.00 89.06 176 ASN A C 1
ATOM 1365 O O . ASN A 1 176 ? 6.058 -11.622 0.809 1.00 89.06 176 ASN A O 1
ATOM 1369 N N . ASP A 1 177 ? 6.320 -9.421 0.462 1.00 87.31 177 ASP A N 1
ATOM 1370 C CA . ASP A 1 177 ? 7.237 -9.189 1.590 1.00 87.31 177 ASP A CA 1
ATOM 1371 C C . ASP A 1 177 ? 6.527 -8.575 2.809 1.00 87.31 177 ASP A C 1
ATOM 1373 O O . ASP A 1 177 ? 7.102 -8.410 3.882 1.00 87.31 177 ASP A O 1
ATOM 1377 N N . LEU A 1 178 ? 5.238 -8.249 2.669 1.00 88.12 178 LEU A N 1
ATOM 1378 C CA . LEU A 1 178 ? 4.414 -7.762 3.768 1.00 88.12 178 LEU A CA 1
ATOM 1379 C C . LEU A 1 178 ? 2.960 -8.177 3.601 1.00 88.12 178 LEU A C 1
ATOM 1381 O O . LEU A 1 178 ? 2.336 -7.925 2.570 1.00 88.12 178 LEU A O 1
ATOM 1385 N N . CYS A 1 179 ? 2.409 -8.760 4.662 1.00 85.44 179 CYS A N 1
ATOM 1386 C CA . CYS A 1 179 ? 1.006 -9.146 4.752 1.00 85.44 179 CYS A CA 1
ATOM 1387 C C . CYS A 1 179 ? 0.580 -10.128 3.646 1.00 85.44 179 CYS A C 1
ATOM 1389 O O . CYS A 1 179 ? -0.191 -9.812 2.735 1.00 85.44 179 CYS A O 1
ATOM 1391 N N . ASP A 1 180 ? 1.113 -11.345 3.728 1.00 93.94 180 ASP A N 1
ATOM 1392 C CA . ASP A 1 180 ? 0.711 -12.447 2.862 1.00 93.94 180 ASP A CA 1
ATOM 1393 C C . ASP A 1 180 ? -0.734 -12.859 3.127 1.00 93.94 180 ASP A C 1
ATOM 1395 O O . ASP A 1 180 ? -1.116 -13.170 4.254 1.00 93.94 180 ASP A O 1
ATOM 1399 N N . ASN A 1 181 ? -1.522 -12.969 2.057 1.00 96.69 181 ASN A N 1
ATOM 1400 C CA . ASN A 1 181 ? -2.897 -13.463 2.114 1.00 96.69 181 ASN A CA 1
ATOM 1401 C C . ASN A 1 181 ? -3.802 -12.626 3.027 1.00 96.69 181 ASN A C 1
ATOM 1403 O O . ASN A 1 181 ? -4.631 -13.176 3.749 1.00 96.69 181 ASN A O 1
ATOM 1407 N N . CYS A 1 182 ? -3.689 -11.305 2.937 1.00 95.88 182 CYS A N 1
ATOM 1408 C CA . CYS A 1 182 ? -4.556 -10.360 3.632 1.00 95.88 182 CYS A CA 1
ATOM 1409 C C . CYS A 1 182 ? -5.209 -9.369 2.654 1.00 95.88 182 CYS A C 1
ATOM 1411 O O . CYS A 1 182 ? -4.849 -9.303 1.475 1.00 95.88 182 CYS A O 1
ATOM 1413 N N . VAL A 1 183 ? -6.192 -8.600 3.119 1.00 98.44 183 VAL A N 1
ATOM 1414 C CA . VAL A 1 183 ? -6.861 -7.571 2.309 1.00 98.44 183 VAL A CA 1
ATOM 1415 C C . VAL A 1 183 ? -6.201 -6.216 2.539 1.00 98.44 183 VAL A C 1
ATOM 1417 O O . VAL A 1 183 ? -6.240 -5.681 3.641 1.00 98.44 183 VAL A O 1
ATOM 1420 N N . THR A 1 184 ? -5.620 -5.621 1.504 1.00 98.38 184 THR A N 1
ATOM 1421 C CA . THR A 1 184 ? -4.975 -4.307 1.608 1.00 98.38 184 THR A CA 1
ATOM 1422 C C . THR A 1 184 ? -5.979 -3.186 1.366 1.00 98.38 184 THR A C 1
ATOM 1424 O O . THR A 1 184 ? -6.907 -3.329 0.566 1.00 98.38 184 THR A O 1
ATOM 1427 N N . VAL A 1 185 ? -5.785 -2.058 2.054 1.00 98.25 185 VAL A N 1
ATOM 1428 C CA . VAL A 1 185 ? -6.560 -0.826 1.862 1.00 98.25 185 VAL A CA 1
ATOM 1429 C C . VAL A 1 185 ? -5.587 0.298 1.537 1.00 98.25 185 VAL A C 1
ATOM 1431 O O . VAL A 1 185 ? -4.816 0.743 2.386 1.00 98.25 185 VAL A O 1
ATOM 1434 N N . ILE A 1 186 ? -5.604 0.746 0.286 1.00 98.50 186 ILE A N 1
ATOM 1435 C CA . ILE A 1 186 ? -4.628 1.691 -0.251 1.00 98.50 186 ILE A CA 1
ATOM 1436 C C . ILE A 1 186 ? -5.312 3.013 -0.567 1.00 98.50 186 ILE A C 1
ATOM 1438 O O . ILE A 1 186 ? -6.220 3.046 -1.388 1.00 98.50 186 ILE A O 1
ATOM 1442 N N . LYS A 1 187 ? -4.851 4.114 0.023 1.00 98.25 187 LYS A N 1
ATOM 1443 C CA . LYS A 1 187 ? -5.311 5.464 -0.312 1.00 98.25 187 LYS A CA 1
ATOM 1444 C C . LYS A 1 187 ? -4.391 6.089 -1.356 1.00 98.25 187 LYS A C 1
ATOM 1446 O O . LYS A 1 187 ? -3.172 6.007 -1.223 1.00 98.25 187 LYS A O 1
ATOM 1451 N N . THR A 1 188 ? -4.930 6.741 -2.379 1.00 97.81 188 THR A N 1
ATOM 1452 C CA . THR A 1 188 ? -4.116 7.518 -3.329 1.00 97.81 188 THR A CA 1
ATOM 1453 C C . THR A 1 188 ? -4.859 8.747 -3.821 1.00 97.81 188 THR A C 1
ATOM 1455 O O . THR A 1 188 ? -6.073 8.710 -4.002 1.00 97.81 188 THR A O 1
ATOM 1458 N N . GLY A 1 189 ? -4.108 9.816 -4.088 1.00 96.94 189 GLY A N 1
ATOM 1459 C CA . GLY A 1 189 ? -4.644 11.009 -4.744 1.00 96.94 189 GLY A CA 1
ATOM 1460 C C . GLY A 1 189 ? -4.959 10.800 -6.227 1.00 96.94 189 GLY A C 1
ATOM 1461 O O . GLY A 1 189 ? -4.641 9.756 -6.808 1.00 96.94 189 GLY A O 1
ATOM 1462 N N . ASN A 1 190 ? -5.546 11.832 -6.836 1.00 95.81 190 ASN A N 1
ATOM 1463 C CA . ASN A 1 190 ? -6.075 11.841 -8.203 1.00 95.81 190 ASN A CA 1
ATOM 1464 C C . ASN A 1 190 ? -7.062 10.697 -8.486 1.00 95.81 190 ASN A C 1
ATOM 1466 O O . ASN A 1 190 ? -7.115 10.218 -9.619 1.00 95.81 190 ASN A O 1
ATOM 1470 N N . ASN A 1 191 ? -7.776 10.216 -7.462 1.00 94.06 191 ASN A N 1
ATOM 1471 C CA . ASN A 1 191 ? -8.745 9.118 -7.565 1.00 94.06 191 ASN A CA 1
ATOM 1472 C C . ASN A 1 191 ? -8.178 7.849 -8.248 1.00 94.06 191 ASN A C 1
ATOM 1474 O O . ASN A 1 191 ? -8.906 7.089 -8.880 1.00 94.06 191 ASN A O 1
ATOM 1478 N N . GLY A 1 192 ? -6.855 7.636 -8.171 1.00 94.75 192 GLY A N 1
ATOM 1479 C CA . GLY A 1 192 ? -6.157 6.524 -8.833 1.00 94.75 192 GLY A CA 1
ATOM 1480 C C . GLY A 1 192 ? -6.016 6.635 -10.358 1.00 94.75 192 GLY A C 1
ATOM 1481 O O . GLY A 1 192 ? -5.578 5.682 -10.994 1.00 94.75 192 GLY A O 1
ATOM 1482 N N . GLU A 1 193 ? -6.349 7.778 -10.961 1.00 94.62 193 GLU A N 1
ATOM 1483 C CA . GLU A 1 193 ? -6.399 7.953 -12.423 1.00 94.62 193 GLU A CA 1
ATOM 1484 C C . GLU A 1 193 ? -5.076 8.452 -13.033 1.00 94.62 193 GLU A C 1
ATOM 1486 O O . GLU A 1 193 ? -4.890 8.457 -14.251 1.00 94.62 193 GLU A O 1
ATOM 1491 N N . SER A 1 194 ? -4.137 8.922 -12.210 1.00 94.31 194 SER A N 1
ATOM 1492 C CA . SER A 1 194 ? -2.846 9.437 -12.681 1.00 94.31 194 SER A CA 1
ATOM 1493 C C . SER A 1 194 ? -1.776 9.396 -11.591 1.00 94.31 194 SER A C 1
ATOM 1495 O O . SER A 1 194 ? -2.056 9.023 -10.453 1.00 94.31 194 SER A O 1
ATOM 1497 N N . TYR A 1 195 ? -0.547 9.790 -11.948 1.00 96.12 195 TYR A N 1
ATOM 1498 C CA . TYR A 1 195 ? 0.620 9.763 -11.066 1.00 96.12 195 TYR A CA 1
ATOM 1499 C C . TYR A 1 195 ? 0.314 10.370 -9.692 1.00 96.12 195 TYR A C 1
ATOM 1501 O O . TYR A 1 195 ? 0.089 11.575 -9.557 1.00 96.12 195 TYR A O 1
ATOM 1509 N N . SER A 1 196 ? 0.327 9.518 -8.672 1.00 97.12 196 SER A N 1
ATOM 1510 C CA . SER A 1 196 ? 0.155 9.902 -7.279 1.00 97.12 196 SER A CA 1
ATOM 1511 C C . SER A 1 196 ? 0.776 8.851 -6.367 1.00 97.12 196 SER A C 1
ATOM 1513 O O . SER A 1 196 ? 0.729 7.646 -6.653 1.00 97.12 196 SER A O 1
ATOM 1515 N N . GLN A 1 197 ? 1.398 9.319 -5.286 1.00 97.12 197 GLN A N 1
ATOM 1516 C CA . GLN A 1 197 ? 1.905 8.458 -4.224 1.00 97.12 197 GLN A CA 1
ATOM 1517 C C . GLN A 1 197 ? 0.719 7.731 -3.587 1.00 97.12 197 GLN A C 1
ATOM 1519 O O . GLN A 1 197 ? -0.255 8.369 -3.187 1.00 97.12 197 GLN A O 1
ATOM 1524 N N . SER A 1 198 ? 0.815 6.408 -3.475 1.00 98.25 198 SER A N 1
ATOM 1525 C CA . SER A 1 198 ? -0.180 5.625 -2.743 1.00 98.25 198 SER A CA 1
ATOM 1526 C C . SER A 1 198 ? 0.299 5.335 -1.330 1.00 98.25 198 SER A C 1
ATOM 1528 O O . SER A 1 198 ? 1.501 5.232 -1.091 1.00 98.25 198 SER A O 1
ATOM 1530 N N . TRP A 1 199 ? -0.646 5.186 -0.411 1.00 97.50 199 TRP A N 1
ATOM 1531 C CA . TRP A 1 199 ? -0.397 4.985 1.006 1.00 97.50 199 TRP A CA 1
ATOM 1532 C C . TRP A 1 199 ? -1.214 3.812 1.521 1.00 97.50 199 TRP A C 1
ATOM 1534 O O . TRP A 1 199 ? -2.446 3.863 1.517 1.00 97.50 199 TRP A O 1
ATOM 1544 N N . ASN A 1 200 ? -0.543 2.772 1.993 1.00 96.06 200 ASN A N 1
ATOM 1545 C CA . ASN A 1 200 ? -1.205 1.679 2.681 1.00 96.06 200 ASN A CA 1
ATOM 1546 C C . ASN A 1 200 ? -1.710 2.160 4.048 1.00 96.06 200 ASN A C 1
ATOM 1548 O O . ASN A 1 200 ? -0.961 2.755 4.823 1.00 96.06 200 ASN A O 1
ATOM 1552 N N . GLN A 1 201 ? -3.004 1.969 4.297 1.00 94.69 201 GLN A N 1
ATOM 1553 C CA . GLN A 1 201 ? -3.697 2.521 5.460 1.00 94.69 201 GLN A CA 1
ATOM 1554 C C . GLN A 1 201 ? -3.646 1.605 6.684 1.00 94.69 201 GLN A C 1
ATOM 1556 O O . GLN A 1 201 ? -4.041 2.027 7.767 1.00 94.69 201 GLN A O 1
ATOM 1561 N N . ILE A 1 202 ? -3.161 0.372 6.530 1.00 85.56 202 ILE A N 1
ATOM 1562 C CA . ILE A 1 202 ? -3.094 -0.607 7.613 1.00 85.56 202 ILE A CA 1
ATOM 1563 C C . ILE A 1 202 ? -1.644 -0.687 8.099 1.00 85.56 202 ILE A C 1
ATOM 1565 O O . ILE A 1 202 ? -0.880 -1.536 7.668 1.00 85.56 202 ILE A O 1
ATOM 1569 N N . ASN A 1 203 ? -1.231 0.241 8.956 1.00 72.50 203 ASN A N 1
ATOM 1570 C CA . ASN A 1 203 ? 0.129 0.316 9.506 1.00 72.50 203 ASN A CA 1
ATOM 1571 C C . ASN A 1 203 ? 0.137 -0.210 10.954 1.00 72.50 203 ASN A C 1
ATOM 1573 O O . ASN A 1 203 ? -0.733 0.221 11.713 1.00 72.50 203 ASN A O 1
ATOM 1577 N N . PRO A 1 204 ? 1.089 -1.069 11.376 1.00 76.38 204 PRO A N 1
ATOM 1578 C CA . PRO A 1 204 ? 2.229 -1.634 10.626 1.00 76.38 204 PRO A CA 1
ATOM 1579 C C . PRO A 1 204 ? 1.947 -2.949 9.892 1.00 76.38 204 PRO A C 1
ATOM 1581 O O . PRO A 1 204 ? 2.813 -3.460 9.190 1.00 76.38 204 PRO A O 1
ATOM 1584 N N . GLN A 1 205 ? 0.750 -3.509 10.043 1.00 82.00 205 GLN A N 1
ATOM 1585 C CA . GLN A 1 205 ? 0.443 -4.869 9.593 1.00 82.00 205 GLN A CA 1
ATOM 1586 C C . GLN A 1 205 ? 0.453 -5.057 8.064 1.00 82.00 205 GLN A C 1
ATOM 1588 O O . GLN A 1 205 ? 0.738 -6.143 7.574 1.00 82.00 205 GLN A O 1
ATOM 1593 N N . GLY A 1 206 ? 0.129 -4.017 7.302 1.00 83.00 206 GLY A N 1
ATOM 1594 C CA . GLY A 1 206 ? 0.050 -3.994 5.841 1.00 83.00 206 GLY A CA 1
ATOM 1595 C C . GLY A 1 206 ? -1.309 -4.343 5.242 1.00 83.00 206 GLY A C 1
ATOM 1596 O O . GLY A 1 206 ? -1.587 -3.962 4.108 1.00 83.00 206 GLY A O 1
ATOM 1597 N N . GLY A 1 207 ? -2.202 -4.995 5.974 1.00 90.56 207 GLY A N 1
ATOM 1598 C CA . GLY A 1 207 ? -3.539 -5.321 5.485 1.00 90.56 207 GLY A CA 1
ATOM 1599 C C . GLY A 1 207 ? -4.356 -6.067 6.527 1.00 90.56 207 GLY A C 1
ATOM 1600 O O . GLY A 1 207 ? -3.835 -6.452 7.562 1.00 90.56 207 GLY A O 1
ATOM 1601 N N . LEU A 1 208 ? -5.641 -6.242 6.255 1.00 83.00 208 LEU A N 1
ATOM 1602 C CA . LEU A 1 208 ? -6.629 -6.824 7.153 1.00 83.00 208 LEU A CA 1
ATOM 1603 C C . LEU A 1 208 ? -6.658 -8.353 7.029 1.00 83.00 208 LEU A C 1
ATOM 1605 O O . LEU A 1 208 ? -6.774 -8.892 5.919 1.00 83.00 208 LEU A O 1
ATOM 1609 N N . LEU A 1 209 ? -6.593 -9.042 8.162 1.00 90.44 209 LEU A N 1
ATOM 1610 C CA . LEU A 1 209 ? -6.818 -10.481 8.289 1.00 90.44 209 LEU A CA 1
ATOM 1611 C C . LEU A 1 209 ? -8.312 -10.799 8.449 1.00 90.44 209 LEU A C 1
ATOM 1613 O O . LEU A 1 209 ? -9.174 -9.922 8.452 1.00 90.44 209 LEU A O 1
ATOM 1617 N N . GLU A 1 210 ? -8.643 -12.087 8.534 1.00 84.44 210 GLU A N 1
ATOM 1618 C CA . GLU A 1 210 ? -10.020 -12.529 8.758 1.00 84.44 210 GLU A CA 1
ATOM 1619 C C . GLU A 1 210 ? -10.593 -11.966 10.074 1.00 84.44 210 GLU A C 1
ATOM 1621 O O . GLU A 1 210 ? -9.958 -12.050 11.121 1.00 84.44 210 GLU A O 1
ATOM 1626 N N . ASN A 1 211 ? -11.827 -11.461 10.017 1.00 76.44 211 ASN A N 1
ATOM 1627 C CA . ASN A 1 211 ? -12.569 -10.766 11.078 1.00 76.44 211 ASN A CA 1
ATOM 1628 C C . ASN A 1 211 ? -12.064 -9.356 11.431 1.00 76.44 211 ASN A C 1
ATOM 1630 O O . ASN A 1 211 ? -12.623 -8.715 12.321 1.00 76.44 211 ASN A O 1
ATOM 1634 N N . GLU A 1 212 ? -11.061 -8.837 10.723 1.00 80.50 212 GLU A N 1
ATOM 1635 C CA . GLU A 1 212 ? -10.586 -7.465 10.906 1.00 80.50 212 GLU A CA 1
ATOM 1636 C C . GLU A 1 212 ? -11.287 -6.482 9.968 1.00 80.50 212 GLU A C 1
ATOM 1638 O O . GLU A 1 212 ? -11.826 -6.837 8.911 1.00 80.50 212 GLU A O 1
ATOM 1643 N N . PHE A 1 213 ? -11.271 -5.205 10.344 1.00 85.50 213 PHE A N 1
ATOM 1644 C CA . PHE A 1 213 ? -11.922 -4.151 9.583 1.00 85.50 213 PHE A CA 1
ATOM 1645 C C . PHE A 1 213 ? -11.116 -2.853 9.556 1.00 85.50 213 PHE A C 1
ATOM 1647 O O . PHE A 1 213 ? -10.265 -2.597 10.400 1.00 85.50 213 PHE A O 1
ATOM 1654 N N . PHE A 1 214 ? -11.442 -2.005 8.584 1.00 86.00 214 PHE A N 1
ATOM 1655 C CA . PHE A 1 214 ? -10.942 -0.642 8.462 1.00 86.00 214 PHE A CA 1
ATOM 1656 C C . PHE A 1 214 ? -12.105 0.348 8.390 1.00 86.00 214 PHE A C 1
ATOM 1658 O O . PHE A 1 214 ? -13.156 0.041 7.818 1.00 86.00 214 PHE A O 1
ATOM 1665 N N . LEU A 1 215 ? -11.913 1.534 8.967 1.00 86.75 215 LEU A N 1
ATOM 1666 C CA . LEU A 1 215 ? -12.919 2.588 9.035 1.00 86.75 215 LEU A CA 1
ATOM 1667 C C . LEU A 1 215 ? -12.497 3.790 8.188 1.00 86.75 215 LEU A C 1
ATOM 1669 O O . LEU A 1 215 ? -11.389 4.301 8.319 1.00 86.75 215 LEU A O 1
ATOM 1673 N N . ILE A 1 216 ? -13.415 4.265 7.349 1.00 88.88 216 ILE A N 1
ATOM 1674 C CA . ILE A 1 216 ? -13.304 5.539 6.637 1.00 88.88 216 ILE A CA 1
ATOM 1675 C C . ILE A 1 216 ? -14.322 6.491 7.257 1.00 88.88 216 ILE A C 1
ATOM 1677 O O . ILE A 1 216 ? -15.533 6.347 7.066 1.00 88.88 216 ILE A O 1
ATOM 1681 N N . GLU A 1 217 ? -13.828 7.449 8.032 1.00 87.44 217 GLU A N 1
ATOM 1682 C CA . GLU A 1 217 ? -14.655 8.461 8.685 1.00 87.44 217 GLU A CA 1
ATOM 1683 C C . GLU A 1 217 ? -15.260 9.443 7.682 1.00 87.44 217 GLU A C 1
ATOM 1685 O O . GLU A 1 217 ? -14.672 9.742 6.641 1.00 87.44 217 GLU A O 1
ATOM 1690 N N . ASN A 1 218 ? -16.437 9.975 8.027 1.00 85.44 218 ASN A N 1
ATOM 1691 C CA . ASN A 1 218 ? -17.149 10.988 7.248 1.00 85.44 218 ASN A CA 1
ATOM 1692 C C . ASN A 1 218 ? -17.237 10.653 5.741 1.00 85.44 218 ASN A C 1
ATOM 1694 O O . ASN A 1 218 ? -17.060 11.519 4.880 1.00 85.44 218 ASN A O 1
ATOM 1698 N N . HIS A 1 219 ? -17.503 9.384 5.418 1.00 90.06 219 HIS A N 1
ATOM 1699 C CA . HIS A 1 219 ? -17.547 8.890 4.043 1.00 90.06 219 HIS A CA 1
ATOM 1700 C C . HIS A 1 219 ? -18.566 9.688 3.218 1.00 90.06 219 HIS A C 1
ATOM 1702 O O . HIS A 1 219 ? -19.706 9.881 3.656 1.00 90.06 219 HIS A O 1
ATOM 1708 N N . LEU A 1 220 ? -18.153 10.180 2.043 1.00 89.69 220 LEU A N 1
ATOM 1709 C CA . LEU A 1 220 ? -18.960 11.033 1.158 1.00 89.69 220 LEU A CA 1
ATOM 1710 C C . LEU A 1 220 ? -19.533 12.280 1.860 1.00 89.69 220 LEU A C 1
ATOM 1712 O O . LEU A 1 220 ? -20.653 12.705 1.574 1.00 89.69 220 LEU A O 1
ATOM 1716 N N . ASN A 1 221 ? -18.799 12.843 2.829 1.00 86.69 221 ASN A N 1
ATOM 1717 C CA . ASN A 1 221 ? -19.228 13.990 3.638 1.00 86.69 221 ASN A CA 1
ATOM 1718 C C . ASN A 1 221 ? -20.582 13.780 4.349 1.00 86.69 221 ASN A C 1
ATOM 1720 O O . ASN A 1 221 ? -21.323 14.733 4.604 1.00 86.69 221 ASN A O 1
ATOM 1724 N N . SER A 1 222 ? -20.937 12.526 4.642 1.00 86.62 222 SER A N 1
ATOM 1725 C CA . SER A 1 222 ? -22.249 12.164 5.190 1.00 86.62 222 SER A CA 1
ATOM 1726 C C . SER A 1 222 ? -22.359 12.307 6.713 1.00 86.62 222 SER A C 1
ATOM 1728 O O . SER A 1 222 ? -23.457 12.170 7.254 1.00 86.62 222 SER A O 1
ATOM 1730 N N . GLY A 1 223 ? -21.245 12.546 7.414 1.00 83.75 223 GLY A N 1
ATOM 1731 C CA . GLY A 1 223 ? -21.153 12.439 8.874 1.00 83.75 223 GLY A CA 1
ATOM 1732 C C . GLY A 1 223 ? -21.246 10.998 9.392 1.00 83.75 223 GLY A C 1
ATOM 1733 O O . GLY A 1 223 ? -21.439 10.791 10.586 1.00 83.75 223 GLY A O 1
ATOM 1734 N N . LYS A 1 224 ? -21.161 10.004 8.501 1.00 84.31 224 LYS A N 1
ATOM 1735 C CA . LYS A 1 224 ? -21.198 8.576 8.827 1.00 84.31 224 LYS A CA 1
ATOM 1736 C C . LYS A 1 224 ? -19.876 7.900 8.491 1.00 84.31 224 LYS A C 1
ATOM 1738 O O . LYS A 1 224 ? -19.118 8.387 7.651 1.00 84.31 224 LYS A O 1
ATOM 1743 N N . THR A 1 225 ? -19.628 6.760 9.123 1.00 86.94 225 THR A N 1
ATOM 1744 C CA . THR A 1 225 ? -18.399 5.985 8.934 1.00 86.94 225 THR A CA 1
ATOM 1745 C C . THR A 1 225 ? -18.677 4.815 8.004 1.00 86.94 225 THR A C 1
ATOM 1747 O O . THR A 1 225 ? -19.660 4.097 8.177 1.00 86.94 225 THR A O 1
ATOM 1750 N N . LEU A 1 226 ? -17.814 4.604 7.014 1.00 90.31 226 LEU A N 1
ATOM 1751 C CA . LEU A 1 226 ? -17.843 3.406 6.184 1.00 90.31 226 LEU A CA 1
ATOM 1752 C C . LEU A 1 226 ? -16.895 2.359 6.771 1.00 90.31 226 LEU A C 1
ATOM 1754 O O . LEU A 1 226 ? -15.715 2.635 6.981 1.00 90.31 226 LEU A O 1
ATOM 1758 N N . ARG A 1 227 ? -17.411 1.156 7.029 1.00 89.12 227 ARG A N 1
ATOM 1759 C CA . ARG A 1 227 ? -16.636 0.003 7.496 1.00 89.12 227 ARG A CA 1
ATOM 1760 C C . ARG A 1 227 ? -16.331 -0.915 6.320 1.00 89.12 227 ARG A C 1
ATOM 1762 O O . ARG A 1 227 ? -17.246 -1.297 5.597 1.00 89.12 227 ARG A O 1
ATOM 1769 N N . ILE A 1 228 ? -15.069 -1.310 6.175 1.00 92.94 228 ILE A N 1
ATOM 1770 C CA . ILE A 1 228 ? -14.607 -2.377 5.277 1.00 92.94 228 ILE A CA 1
ATOM 1771 C C . ILE A 1 228 ? -14.212 -3.554 6.163 1.00 92.94 228 ILE A C 1
ATOM 1773 O O . ILE A 1 228 ? -13.235 -3.450 6.890 1.00 92.94 228 ILE A O 1
ATOM 1777 N N . HIS A 1 229 ? -14.963 -4.651 6.134 1.00 87.31 229 HIS A N 1
ATOM 1778 C CA . HIS A 1 229 ? -14.771 -5.808 7.011 1.00 87.31 229 HIS A CA 1
ATOM 1779 C C . HIS A 1 229 ? -14.413 -7.054 6.199 1.00 87.31 229 HIS A C 1
ATOM 1781 O O . HIS A 1 229 ? -15.124 -7.420 5.259 1.00 87.31 229 HIS A O 1
ATOM 1787 N N . VAL A 1 230 ? -13.329 -7.730 6.574 1.00 88.94 230 VAL A N 1
ATOM 1788 C CA . VAL A 1 230 ? -12.941 -9.019 5.998 1.00 88.94 230 VAL A CA 1
ATOM 1789 C C . VAL A 1 230 ? -13.655 -10.128 6.758 1.00 88.94 230 VAL A C 1
ATOM 1791 O O . VAL A 1 230 ? -13.277 -10.482 7.865 1.00 88.94 230 VAL A O 1
ATOM 1794 N N . ILE A 1 231 ? -14.693 -10.705 6.163 1.00 85.12 231 ILE A N 1
ATOM 1795 C CA . ILE A 1 231 ? -15.492 -11.749 6.820 1.00 85.12 231 ILE A CA 1
ATOM 1796 C C . ILE A 1 231 ? -14.761 -13.089 6.835 1.00 85.12 231 ILE A C 1
ATOM 1798 O O . ILE A 1 231 ? -14.901 -13.865 7.772 1.00 85.12 231 ILE A O 1
ATOM 1802 N N . GLN A 1 232 ? -14.088 -13.415 5.733 1.00 92.62 232 GLN A N 1
ATOM 1803 C CA . GLN A 1 232 ? -13.497 -14.734 5.545 1.00 92.62 232 GLN A CA 1
ATOM 1804 C C . GLN A 1 232 ? -12.295 -14.662 4.617 1.00 92.62 232 GLN A C 1
ATOM 1806 O O . GLN A 1 232 ? -12.374 -14.005 3.582 1.00 92.62 232 GLN A O 1
ATOM 1811 N N . ILE A 1 233 ? -11.249 -15.430 4.901 1.00 95.75 233 ILE A N 1
ATOM 1812 C CA . ILE A 1 233 ? -10.179 -15.738 3.952 1.00 95.75 233 ILE A CA 1
ATOM 1813 C C . ILE A 1 233 ? -10.136 -17.255 3.755 1.00 95.75 233 ILE A C 1
ATOM 1815 O O . ILE A 1 233 ? -9.949 -18.019 4.694 1.00 95.75 233 ILE A O 1
ATOM 1819 N N . ASN A 1 234 ? -10.326 -17.717 2.518 1.00 96.31 234 ASN A N 1
ATOM 1820 C CA . ASN A 1 234 ? -10.318 -19.140 2.186 1.00 96.31 234 ASN A CA 1
ATOM 1821 C C . ASN A 1 234 ? -9.249 -19.445 1.134 1.00 96.31 234 ASN A C 1
ATOM 1823 O O . ASN A 1 234 ? -9.394 -19.110 -0.045 1.00 96.31 234 ASN A O 1
ATOM 1827 N N . LEU A 1 235 ? -8.183 -20.109 1.582 1.00 97.12 235 LEU A N 1
ATOM 1828 C CA . LEU A 1 235 ? -7.036 -20.501 0.762 1.00 97.12 235 LEU A CA 1
ATOM 1829 C C . LEU A 1 235 ? -7.090 -21.965 0.296 1.00 97.12 235 LEU A C 1
ATOM 1831 O O . LEU A 1 235 ? -6.291 -22.351 -0.555 1.00 97.12 235 LEU A O 1
ATOM 1835 N N . ASP A 1 236 ? -8.043 -22.759 0.796 1.00 96.88 236 ASP A N 1
ATOM 1836 C CA . ASP A 1 236 ? -8.191 -24.194 0.496 1.00 96.88 236 ASP A CA 1
ATOM 1837 C C . ASP A 1 236 ? -8.899 -24.464 -0.844 1.00 96.88 236 ASP A C 1
ATOM 1839 O O . ASP A 1 236 ? -9.162 -25.607 -1.227 1.00 96.88 236 ASP A O 1
ATOM 1843 N N . VAL A 1 237 ? -9.230 -23.400 -1.572 1.00 96.50 237 VAL A N 1
ATOM 1844 C CA . VAL A 1 237 ? -9.895 -23.435 -2.873 1.00 96.50 237 VAL A CA 1
ATOM 1845 C C . VAL A 1 237 ? -9.048 -22.731 -3.931 1.00 96.50 237 VAL A C 1
ATOM 1847 O O . VAL A 1 237 ? -8.109 -21.998 -3.628 1.00 96.50 237 VAL A O 1
ATOM 1850 N N . SER A 1 238 ? -9.371 -22.964 -5.203 1.00 94.94 238 SER A N 1
ATOM 1851 C CA . SER A 1 238 ? -8.684 -22.344 -6.336 1.00 94.94 238 SER A CA 1
ATOM 1852 C C . SER A 1 238 ? -9.710 -21.685 -7.269 1.00 94.94 238 SER A C 1
ATOM 1854 O O . SER A 1 238 ? -10.554 -22.405 -7.812 1.00 94.94 238 SER A O 1
ATOM 1856 N N . PRO A 1 239 ? -9.665 -20.353 -7.458 1.00 97.12 239 PRO A N 1
ATOM 1857 C CA . PRO A 1 239 ? -8.768 -19.404 -6.789 1.00 97.12 239 PRO A CA 1
ATOM 1858 C C . PRO A 1 239 ? -9.094 -19.257 -5.292 1.00 97.12 239 PRO A C 1
ATOM 1860 O O . PRO A 1 239 ? -10.254 -19.375 -4.892 1.00 97.12 239 PRO A O 1
ATOM 1863 N N . GLY A 1 240 ? -8.068 -19.004 -4.476 1.00 97.81 240 GLY A N 1
ATOM 1864 C CA . GLY A 1 240 ? -8.265 -18.608 -3.079 1.00 97.81 240 GLY A CA 1
ATOM 1865 C C . GLY A 1 240 ? -8.837 -17.192 -3.020 1.00 97.81 240 GLY A C 1
ATOM 1866 O O . GLY A 1 240 ? -8.536 -16.377 -3.894 1.00 97.81 240 GLY A O 1
ATOM 1867 N N . PHE A 1 241 ? -9.658 -16.888 -2.016 1.00 98.56 241 PHE A N 1
ATOM 1868 C CA . PHE A 1 241 ? -10.378 -15.612 -1.955 1.00 98.56 241 PHE A CA 1
ATOM 1869 C C . PHE A 1 241 ? -10.453 -15.027 -0.544 1.00 98.56 241 PHE A C 1
ATOM 1871 O O . PHE A 1 241 ? -10.422 -15.762 0.442 1.00 98.56 241 PHE A O 1
ATOM 1878 N N . ALA A 1 242 ? -10.662 -13.713 -0.471 1.00 98.38 242 ALA A N 1
ATOM 1879 C CA . ALA A 1 242 ? -11.143 -13.010 0.712 1.00 98.38 242 ALA A CA 1
ATOM 1880 C C . ALA A 1 242 ? -12.583 -12.530 0.477 1.00 98.38 242 ALA A C 1
ATOM 1882 O O . ALA A 1 242 ? -12.875 -11.912 -0.544 1.00 98.38 242 ALA A O 1
ATOM 1883 N N . ARG A 1 243 ? -13.511 -12.825 1.386 1.00 97.50 243 ARG A N 1
ATOM 1884 C CA . ARG A 1 243 ? -14.878 -12.293 1.364 1.00 97.50 243 ARG A CA 1
ATOM 1885 C C . ARG A 1 243 ? -14.909 -11.008 2.175 1.00 97.50 243 ARG A C 1
ATOM 1887 O O . ARG A 1 243 ? -14.594 -11.027 3.362 1.00 97.50 243 ARG A O 1
ATOM 1894 N N . VAL A 1 244 ? -15.311 -9.919 1.536 1.00 96.12 244 VAL A N 1
ATOM 1895 C CA . VAL A 1 244 ? -15.334 -8.579 2.123 1.00 96.12 244 VAL A CA 1
ATOM 1896 C C . VAL A 1 244 ? -16.765 -8.058 2.138 1.00 96.12 244 VAL A C 1
ATOM 1898 O O . VAL A 1 244 ? -17.527 -8.283 1.197 1.00 96.12 244 VAL A O 1
ATOM 1901 N N . TYR A 1 245 ? -17.113 -7.365 3.215 1.00 91.50 245 TYR A N 1
ATOM 1902 C CA . TYR A 1 245 ? -18.387 -6.693 3.403 1.00 91.50 245 TYR A CA 1
ATOM 1903 C C . TYR A 1 245 ? -18.164 -5.236 3.774 1.00 91.50 245 TYR A C 1
ATOM 1905 O O . TYR A 1 245 ? -17.340 -4.920 4.631 1.00 91.50 245 TYR A O 1
ATOM 1913 N N . ILE A 1 246 ? -18.889 -4.355 3.099 1.00 94.81 246 ILE A N 1
ATOM 1914 C CA . ILE A 1 246 ? -18.741 -2.912 3.196 1.00 94.81 246 ILE A CA 1
ATOM 1915 C C . ILE A 1 246 ? -20.109 -2.316 3.488 1.00 94.81 246 ILE A C 1
ATOM 1917 O O . ILE A 1 246 ? -21.063 -2.561 2.749 1.00 94.81 246 ILE A O 1
ATOM 1921 N N . LYS A 1 247 ? -20.211 -1.509 4.541 1.00 90.06 247 LYS A N 1
ATOM 1922 C CA . LYS A 1 247 ? -21.445 -0.786 4.863 1.00 90.06 247 LYS A CA 1
ATOM 1923 C C . LYS A 1 247 ? -21.159 0.568 5.494 1.00 90.06 247 LYS A C 1
ATOM 1925 O O . LYS A 1 247 ? -20.115 0.769 6.111 1.00 90.06 247 LYS A O 1
ATOM 1930 N N . VAL A 1 248 ? -22.114 1.483 5.351 1.00 88.88 248 VAL A N 1
ATOM 1931 C CA . VAL A 1 248 ? -22.129 2.742 6.102 1.00 88.88 248 VAL A CA 1
ATOM 1932 C C . VAL A 1 248 ? -22.872 2.534 7.412 1.00 88.88 248 VAL A C 1
ATOM 1934 O O . VAL A 1 248 ? -24.015 2.077 7.430 1.00 88.88 248 VAL A O 1
ATOM 1937 N N . GLU A 1 249 ? -22.232 2.923 8.502 1.00 79.25 249 GLU A N 1
ATOM 1938 C CA . GLU A 1 249 ? -22.750 2.842 9.860 1.00 79.25 249 GLU A CA 1
ATOM 1939 C C . GLU A 1 249 ? -22.862 4.253 10.441 1.00 79.25 249 GLU A C 1
ATOM 1941 O O . GLU A 1 249 ? -22.140 5.169 10.037 1.00 79.25 249 GLU A O 1
ATOM 1946 N N . ASP A 1 250 ? -23.788 4.453 11.383 1.00 69.12 250 ASP A N 1
ATOM 1947 C CA . ASP A 1 250 ? -23.728 5.653 12.220 1.00 69.12 250 ASP A CA 1
ATOM 1948 C C . ASP A 1 250 ? -22.366 5.671 12.928 1.00 69.12 250 ASP A C 1
ATOM 1950 O O . ASP A 1 250 ? -21.856 4.606 13.266 1.00 69.12 250 ASP A O 1
ATOM 1954 N N . GLU A 1 251 ? -21.776 6.862 13.077 1.00 58.12 251 GLU A N 1
ATOM 1955 C CA . GLU A 1 251 ? -20.400 7.088 13.544 1.00 58.12 251 GLU A CA 1
ATOM 1956 C C . GLU A 1 251 ? -19.965 6.022 14.568 1.00 58.12 251 GLU A C 1
ATOM 1958 O O . GLU A 1 251 ? -20.474 5.966 15.695 1.00 58.12 251 GLU A O 1
ATOM 1963 N N . VAL A 1 252 ? -19.082 5.110 14.147 1.00 55.78 252 VAL A N 1
ATOM 1964 C CA . VAL A 1 252 ? -18.593 4.022 15.001 1.00 55.78 252 VAL A CA 1
ATOM 1965 C C . VAL A 1 252 ? -17.567 4.629 15.944 1.00 55.78 252 VAL A C 1
ATOM 1967 O O . VAL A 1 252 ? -16.368 4.559 15.713 1.00 55.78 252 VAL A O 1
ATOM 1970 N N . ASN A 1 253 ? -18.042 5.288 16.995 1.00 59.78 253 ASN A N 1
ATOM 1971 C CA . ASN A 1 253 ? -17.199 5.618 18.133 1.00 59.78 253 ASN A CA 1
ATOM 1972 C C . ASN A 1 253 ? -17.096 4.387 19.048 1.00 59.78 253 ASN A C 1
ATOM 1974 O O . ASN A 1 253 ? -17.996 3.541 19.081 1.00 59.78 253 ASN A O 1
ATOM 1978 N N . CYS A 1 254 ? -16.012 4.276 19.819 1.00 58.84 254 CYS A N 1
ATOM 1979 C CA . CYS A 1 254 ? -15.820 3.122 20.705 1.00 58.84 254 CYS A CA 1
ATOM 1980 C C . CYS A 1 254 ? -16.963 2.975 21.736 1.00 58.84 254 CYS A C 1
ATOM 1982 O O . CYS A 1 254 ? -17.250 1.872 22.196 1.00 58.84 254 CYS A O 1
ATOM 1984 N N . LYS A 1 255 ? -17.699 4.058 22.028 1.00 61.78 255 LYS A N 1
ATOM 1985 C CA . LYS A 1 255 ? -18.917 4.036 22.852 1.00 61.78 255 LYS A CA 1
ATOM 1986 C C . LYS A 1 255 ? -20.053 3.245 22.196 1.00 61.78 255 LYS A C 1
ATOM 1988 O O . LYS A 1 255 ? -20.710 2.460 22.875 1.00 61.78 255 LYS A O 1
ATOM 1993 N N . ASN A 1 256 ? -20.271 3.404 20.894 1.00 63.88 256 ASN A N 1
ATOM 1994 C CA . ASN A 1 256 ? -21.269 2.658 20.128 1.00 63.88 256 ASN A CA 1
ATOM 1995 C C . ASN A 1 256 ? -20.890 1.182 20.009 1.00 63.88 256 ASN A C 1
ATOM 1997 O O . ASN A 1 256 ? -21.753 0.326 20.178 1.00 63.88 256 ASN A O 1
ATOM 2001 N N . TRP A 1 257 ? -19.604 0.880 19.840 1.00 63.81 257 TRP A N 1
ATOM 2002 C CA . TRP A 1 257 ? -19.137 -0.502 19.854 1.00 63.81 257 TRP A CA 1
ATOM 2003 C C . TRP A 1 257 ? -19.344 -1.171 21.216 1.00 63.81 257 TRP A C 1
ATOM 2005 O O . TRP A 1 257 ? -19.975 -2.224 21.276 1.00 63.81 257 TRP A O 1
ATOM 2015 N N . CYS A 1 258 ? -18.916 -0.550 22.320 1.00 62.72 258 CYS A N 1
ATOM 2016 C CA . CYS A 1 258 ? -19.119 -1.129 23.652 1.00 62.72 258 CYS A CA 1
ATOM 2017 C C . CYS A 1 258 ? -20.621 -1.357 23.932 1.00 62.72 258 CYS A C 1
ATOM 2019 O O . CYS A 1 258 ? -20.999 -2.419 24.427 1.00 62.72 258 CYS A O 1
ATOM 2021 N N . ASN A 1 259 ? -21.504 -0.475 23.444 1.00 64.88 259 ASN A N 1
ATOM 2022 C CA . ASN A 1 259 ? -22.952 -0.705 23.480 1.00 64.88 259 ASN A CA 1
ATOM 2023 C C . ASN A 1 259 ? -23.419 -1.925 22.652 1.00 64.88 259 ASN A C 1
ATOM 2025 O O . ASN A 1 259 ? -24.279 -2.670 23.124 1.00 64.88 259 ASN A O 1
ATOM 2029 N N . GLU A 1 260 ? -22.881 -2.160 21.449 1.00 62.84 260 GLU A N 1
ATOM 2030 C CA . GLU A 1 260 ? -23.247 -3.305 20.592 1.00 62.84 260 GLU A CA 1
ATOM 2031 C C . GLU A 1 260 ? -22.879 -4.659 21.214 1.00 62.84 260 GLU A C 1
ATOM 2033 O O . GLU A 1 260 ? -23.657 -5.612 21.127 1.00 62.84 260 GLU A O 1
ATOM 2038 N N . ILE A 1 261 ? -21.740 -4.738 21.905 1.00 60.31 261 ILE A N 1
ATOM 2039 C CA . ILE A 1 261 ? -21.307 -5.945 22.630 1.00 60.31 261 ILE A CA 1
ATOM 2040 C C . ILE A 1 261 ? -21.816 -5.995 24.082 1.00 60.31 261 ILE A C 1
ATOM 2042 O O . ILE A 1 261 ? -21.432 -6.877 24.845 1.00 60.31 261 ILE A O 1
ATOM 2046 N N . SER A 1 262 ? -22.738 -5.098 24.457 1.00 67.12 262 SER A N 1
ATOM 2047 C CA . SER A 1 262 ? -23.355 -5.015 25.794 1.00 67.12 262 SER A CA 1
ATOM 2048 C C . SER A 1 262 ? -22.368 -4.773 26.948 1.00 67.12 262 SER A C 1
ATOM 2050 O O . SER A 1 262 ? -22.602 -5.222 28.072 1.00 67.12 262 SER A O 1
ATOM 2052 N N . ILE A 1 263 ? -21.286 -4.037 26.687 1.00 63.72 263 ILE A N 1
ATOM 2053 C CA . ILE A 1 263 ? -20.285 -3.612 27.672 1.00 63.72 263 ILE A CA 1
ATOM 2054 C C . ILE A 1 263 ? -20.472 -2.112 27.981 1.00 63.72 263 ILE A C 1
ATOM 2056 O O . ILE A 1 263 ? -20.582 -1.303 27.059 1.00 63.72 263 ILE A O 1
ATOM 2060 N N . PRO A 1 264 ? -20.513 -1.693 29.261 1.00 62.25 264 PRO A N 1
ATOM 2061 C CA . PRO A 1 264 ? -20.632 -0.282 29.618 1.00 62.25 264 PRO A CA 1
ATOM 2062 C C . PRO A 1 264 ? -19.416 0.543 29.178 1.00 62.25 264 PRO A C 1
ATOM 2064 O O . PRO A 1 264 ? -18.267 0.115 29.293 1.00 62.25 264 PRO A O 1
ATOM 2067 N N . TRP A 1 265 ? -19.687 1.763 28.715 1.00 64.25 265 TRP A N 1
ATOM 2068 C CA . TRP A 1 265 ? -18.667 2.770 28.440 1.00 64.25 265 TRP A CA 1
ATOM 2069 C C . TRP A 1 265 ? -18.351 3.586 29.699 1.00 64.25 265 TRP A C 1
ATOM 2071 O O . TRP A 1 265 ? -19.261 4.100 30.358 1.00 64.25 265 TRP A O 1
ATOM 2081 N N . ASN A 1 266 ? -17.065 3.755 29.997 1.00 66.50 266 ASN A N 1
ATOM 2082 C CA . ASN A 1 266 ? -16.583 4.504 31.146 1.00 66.50 266 ASN A CA 1
ATOM 2083 C C . ASN A 1 266 ? -16.273 5.964 30.760 1.00 66.50 266 ASN A C 1
ATOM 2085 O O . ASN A 1 266 ? -15.234 6.274 30.184 1.00 66.50 266 ASN A O 1
ATOM 2089 N N . ASP A 1 267 ? -17.185 6.884 31.098 1.00 56.31 267 ASP A N 1
ATOM 2090 C CA . ASP A 1 267 ? -17.054 8.329 30.826 1.00 56.31 267 ASP A CA 1
ATOM 2091 C C . ASP A 1 267 ? -16.117 9.064 31.829 1.00 56.31 267 ASP A C 1
ATOM 2093 O O . ASP A 1 267 ? -16.063 10.298 31.851 1.00 56.31 267 ASP A O 1
ATOM 2097 N N . LEU A 1 268 ? -15.378 8.347 32.689 1.00 50.12 268 LEU A N 1
ATOM 2098 C CA . LEU A 1 268 ? -14.440 8.959 33.637 1.00 50.12 268 LEU A CA 1
ATOM 2099 C C . LEU A 1 268 ? -13.183 9.483 32.920 1.00 50.12 268 LEU A C 1
ATOM 2101 O O . LEU A 1 268 ? -12.340 8.724 32.435 1.00 50.12 268 LEU A O 1
ATOM 2105 N N . VAL A 1 269 ? -13.042 10.811 32.901 1.00 36.75 269 VAL A N 1
ATOM 2106 C CA . VAL A 1 269 ? -11.878 11.527 32.358 1.00 36.75 269 VAL A CA 1
ATOM 2107 C C . VAL A 1 269 ? -10.600 11.079 33.076 1.00 36.75 269 VAL A C 1
ATOM 2109 O O . VAL A 1 269 ? -10.508 11.197 34.296 1.00 36.75 269 VAL A O 1
ATOM 2112 N N . GLY A 1 270 ? -9.607 10.601 32.319 1.00 41.47 270 GLY A N 1
ATOM 2113 C CA . GLY A 1 270 ? -8.307 10.168 32.851 1.00 41.47 270 GLY A CA 1
ATOM 2114 C C . GLY A 1 270 ? -8.210 8.683 33.211 1.00 41.47 270 GLY A C 1
ATOM 2115 O O . GLY A 1 270 ? -7.201 8.271 33.774 1.00 41.47 270 GLY A O 1
ATOM 2116 N N . THR A 1 271 ? -9.224 7.874 32.895 1.00 48.34 271 THR A N 1
ATOM 2117 C CA . THR A 1 271 ? -9.096 6.412 32.970 1.00 48.34 271 THR A CA 1
ATOM 2118 C C . THR A 1 271 ? -8.316 5.885 31.765 1.00 48.34 271 THR A C 1
ATOM 2120 O O . THR A 1 271 ? -8.516 6.333 30.638 1.00 48.34 271 THR A O 1
ATOM 2123 N N . THR A 1 272 ? -7.413 4.933 32.005 1.00 49.28 272 THR A N 1
ATOM 2124 C CA . THR A 1 272 ? -6.642 4.219 30.969 1.00 49.28 272 THR A CA 1
ATOM 2125 C C . THR A 1 272 ? -7.493 3.214 30.189 1.00 49.28 272 THR A C 1
ATOM 2127 O O . THR A 1 272 ? -7.017 2.623 29.227 1.00 49.28 272 THR A O 1
ATOM 2130 N N . GLN A 1 273 ? -8.753 3.023 30.593 1.00 54.00 273 GLN A N 1
ATOM 2131 C CA . GLN A 1 273 ? -9.633 1.976 30.101 1.00 54.00 273 GLN A CA 1
ATOM 2132 C C . GLN A 1 273 ? -11.061 2.522 29.949 1.00 54.00 273 GLN A C 1
ATOM 2134 O O . GLN A 1 273 ? -11.807 2.656 30.921 1.00 54.00 273 GLN A O 1
ATOM 2139 N N . LYS A 1 274 ? -11.433 2.873 28.711 1.00 60.41 274 LYS A N 1
ATOM 2140 C CA . LYS A 1 274 ? -12.742 3.473 28.394 1.00 60.41 274 LYS A CA 1
ATOM 2141 C C . LYS A 1 274 ? -13.879 2.452 28.228 1.00 60.41 274 LYS A C 1
ATOM 2143 O O . LYS A 1 274 ? -15.042 2.849 28.246 1.00 60.41 274 LYS A O 1
ATOM 2148 N N . CYS A 1 275 ? -13.574 1.156 28.122 1.00 60.44 275 CYS A N 1
ATOM 2149 C CA . CYS A 1 275 ? -14.563 0.072 28.182 1.00 60.44 275 CYS A CA 1
ATOM 2150 C C . CYS A 1 275 ? -14.198 -0.924 29.280 1.00 60.44 275 CYS A C 1
ATOM 2152 O O . CYS A 1 275 ? -13.045 -1.331 29.368 1.00 60.44 275 CYS A O 1
ATOM 2154 N N . ASP A 1 276 ? -15.180 -1.349 30.076 1.00 56.47 276 ASP A N 1
ATOM 2155 C CA . ASP A 1 276 ? -14.959 -2.128 31.308 1.00 56.47 276 ASP A CA 1
ATOM 2156 C C . ASP A 1 276 ? -14.288 -3.510 31.101 1.00 56.47 276 ASP A C 1
ATOM 2158 O O . ASP A 1 276 ? -13.869 -4.130 32.076 1.00 56.47 276 ASP A O 1
ATOM 2162 N N . PHE A 1 277 ? -14.175 -4.007 29.861 1.00 55.31 277 PHE A N 1
ATOM 2163 C CA . PHE A 1 277 ? -13.535 -5.285 29.513 1.00 55.31 277 PHE A CA 1
ATOM 2164 C C . PHE A 1 277 ? -12.759 -5.175 28.187 1.00 55.31 277 PHE A C 1
ATOM 2166 O O . PHE A 1 277 ? -13.344 -5.250 27.109 1.00 55.31 277 PHE A O 1
ATOM 2173 N N . THR A 1 278 ? -11.436 -5.005 28.263 1.00 48.53 278 THR A N 1
ATOM 2174 C CA . THR A 1 278 ? -10.538 -4.778 27.110 1.00 48.53 278 THR A CA 1
ATOM 2175 C C . THR A 1 278 ? -10.340 -5.996 26.210 1.00 48.53 278 THR A C 1
ATOM 2177 O O . THR A 1 278 ? -10.290 -5.821 25.000 1.00 48.53 278 THR A O 1
ATOM 2180 N N . GLU A 1 279 ? -10.335 -7.219 26.754 1.00 51.62 279 GLU A N 1
ATOM 2181 C CA . GLU A 1 279 ? -10.133 -8.468 25.983 1.00 51.62 279 GLU A CA 1
ATOM 2182 C C . GLU A 1 279 ? -11.221 -8.736 24.918 1.00 51.62 279 GLU A C 1
ATOM 2184 O O . GLU A 1 279 ? -11.079 -9.629 24.088 1.00 51.62 279 GLU A O 1
ATOM 2189 N N . LEU A 1 280 ? -12.330 -7.987 24.942 1.00 48.69 280 LEU A N 1
ATOM 2190 C CA . LEU A 1 280 ? -13.444 -8.106 23.991 1.00 48.69 280 LEU A CA 1
ATOM 2191 C C . LEU A 1 280 ? -13.578 -6.889 23.056 1.00 48.69 280 LEU A C 1
ATOM 2193 O O . LEU A 1 280 ? -14.451 -6.887 22.188 1.00 48.69 280 LEU A O 1
ATOM 2197 N N . CYS A 1 281 ? -12.723 -5.873 23.218 1.00 49.75 281 CYS A N 1
ATOM 2198 C CA . CYS A 1 281 ? -12.729 -4.618 22.454 1.00 49.75 281 CYS A CA 1
ATOM 2199 C C . CYS A 1 281 ? -11.494 -4.468 21.542 1.00 49.75 281 CYS A C 1
ATOM 2201 O O . CYS A 1 281 ? -11.145 -3.351 21.159 1.00 49.75 281 CYS A O 1
ATOM 2203 N N . ASP A 1 282 ? -10.848 -5.582 21.196 1.00 48.78 282 ASP A N 1
ATOM 2204 C CA . ASP A 1 282 ? -9.495 -5.681 20.618 1.00 48.78 282 ASP A CA 1
ATOM 2205 C C . ASP A 1 282 ? -9.317 -5.102 19.198 1.00 48.78 282 ASP A C 1
ATOM 2207 O O . ASP A 1 282 ? -8.281 -5.276 18.570 1.00 48.78 282 ASP A O 1
ATOM 2211 N N . GLY A 1 283 ? -10.310 -4.387 18.662 1.00 50.81 283 GLY A N 1
ATOM 2212 C CA . GLY A 1 283 ? -10.155 -3.648 17.406 1.00 50.81 283 GLY A CA 1
ATOM 2213 C C . GLY A 1 283 ? -10.556 -2.176 17.484 1.00 50.81 283 GLY A C 1
ATOM 2214 O O . GLY A 1 283 ? -10.727 -1.566 16.429 1.00 50.81 283 GLY A O 1
ATOM 2215 N N . CYS A 1 284 ? -10.757 -1.598 18.683 1.00 55.53 284 CYS A N 1
ATOM 2216 C CA . CYS A 1 284 ? -10.996 -0.155 18.829 1.00 55.53 284 CYS A CA 1
ATOM 2217 C C . CYS A 1 284 ? -9.710 0.562 19.260 1.00 55.53 284 CYS A C 1
ATOM 2219 O O . CYS A 1 284 ? -9.274 0.369 20.396 1.00 55.53 284 CYS A O 1
ATOM 2221 N N . PRO A 1 285 ? -9.143 1.456 18.428 1.00 51.88 285 PRO A N 1
ATOM 2222 C CA . PRO A 1 285 ? -7.922 2.197 18.758 1.00 51.88 285 PRO A CA 1
ATOM 2223 C C . PRO A 1 285 ? -8.033 3.119 19.983 1.00 51.88 285 PRO A C 1
ATOM 2225 O O . PRO A 1 285 ? -7.015 3.574 20.485 1.00 51.88 285 PRO A O 1
ATOM 2228 N N . GLU A 1 286 ? -9.244 3.428 20.475 1.00 51.69 286 GLU A N 1
ATOM 2229 C CA . GLU A 1 286 ? -9.424 4.173 21.737 1.00 51.69 286 GLU A CA 1
ATOM 2230 C C . GLU A 1 286 ? -9.625 3.272 22.970 1.00 51.69 286 GLU A C 1
ATOM 2232 O O . GLU A 1 286 ? -9.757 3.789 24.084 1.00 51.69 286 GLU A O 1
ATOM 2237 N N . CYS A 1 287 ? -9.710 1.948 22.786 1.00 50.62 287 CYS A N 1
ATOM 2238 C CA . CYS A 1 287 ? -9.849 0.971 23.872 1.00 50.62 287 CYS A CA 1
ATOM 2239 C C . CYS A 1 287 ? -8.499 0.512 24.429 1.00 50.62 287 CYS A C 1
ATOM 2241 O O . CYS A 1 287 ? -8.450 0.070 25.576 1.00 50.62 287 CYS A O 1
ATOM 2243 N N . VAL A 1 288 ? -7.424 0.672 23.658 1.00 48.16 288 VAL A N 1
ATOM 2244 C CA . VAL A 1 288 ? -6.042 0.469 24.091 1.00 48.16 288 VAL A CA 1
ATOM 2245 C C . VAL A 1 288 ? -5.300 1.768 23.794 1.00 48.16 288 VAL A C 1
ATOM 2247 O O . VAL A 1 288 ? -5.456 2.332 22.713 1.00 48.16 288 VAL A O 1
ATOM 2250 N N . ALA A 1 289 ? -4.532 2.293 24.752 1.00 45.62 289 ALA A N 1
ATOM 2251 C CA . ALA A 1 289 ? -3.545 3.312 24.406 1.00 45.62 289 ALA A CA 1
ATOM 2252 C C . ALA A 1 289 ? -2.626 2.722 23.319 1.00 45.62 289 ALA A C 1
ATOM 2254 O O . ALA A 1 289 ? -2.366 1.521 23.382 1.00 45.62 289 ALA A O 1
ATOM 2255 N N . PRO A 1 290 ? -2.152 3.495 22.325 1.00 47.28 290 PRO A N 1
ATOM 2256 C CA . PRO A 1 290 ? -1.159 2.970 21.398 1.00 47.28 290 PRO A CA 1
ATOM 2257 C C . PRO A 1 290 ? 0.012 2.415 22.216 1.00 47.28 290 PRO A C 1
ATOM 2259 O O . PRO A 1 290 ? 0.661 3.173 22.939 1.00 47.28 290 PRO A O 1
ATOM 2262 N N . GLU A 1 291 ? 0.245 1.102 22.142 1.00 52.25 291 GLU A N 1
ATOM 2263 C CA . GLU A 1 291 ? 1.518 0.524 22.558 1.00 52.25 291 GLU A CA 1
ATOM 2264 C C . GLU A 1 291 ? 2.556 1.146 21.635 1.00 52.25 291 GLU A C 1
ATOM 2266 O O . GLU A 1 291 ? 2.584 0.888 20.431 1.00 52.25 291 GLU A O 1
ATOM 2271 N N . ALA A 1 292 ? 3.327 2.080 22.175 1.00 51.69 292 ALA A N 1
ATOM 2272 C CA . ALA A 1 292 ? 4.387 2.720 21.437 1.00 51.69 292 ALA A CA 1
ATOM 2273 C C . ALA A 1 292 ? 5.589 1.769 21.420 1.00 51.69 292 ALA A C 1
ATOM 2275 O O . ALA A 1 292 ? 6.205 1.583 22.471 1.00 51.69 292 ALA A O 1
ATOM 2276 N N . PRO A 1 293 ? 6.030 1.237 20.266 1.00 55.75 293 PRO A N 1
ATOM 2277 C CA . PRO A 1 293 ? 7.441 0.962 20.093 1.00 55.75 293 PRO A CA 1
ATOM 2278 C C . PRO A 1 293 ? 8.129 2.308 19.830 1.00 55.75 293 PRO A C 1
ATOM 2280 O O . PRO A 1 293 ? 8.659 2.543 18.746 1.00 55.75 293 PRO A O 1
ATOM 2283 N N . ASP A 1 294 ? 8.067 3.225 20.796 1.00 68.81 294 ASP A N 1
ATOM 2284 C CA . ASP A 1 294 ? 8.953 4.375 20.764 1.00 68.81 294 ASP A CA 1
ATOM 2285 C C . ASP A 1 294 ? 10.306 3.895 21.282 1.00 68.81 294 ASP A C 1
ATOM 2287 O O . ASP A 1 294 ? 10.418 3.238 22.318 1.00 68.81 294 ASP A O 1
ATOM 2291 N N . ASP A 1 295 ? 11.357 4.192 20.534 1.00 86.81 295 ASP A N 1
ATOM 2292 C CA . ASP A 1 295 ? 12.690 4.084 21.086 1.00 86.81 295 ASP A CA 1
ATOM 2293 C C . ASP A 1 295 ? 12.895 5.225 22.084 1.00 86.81 295 ASP A C 1
ATOM 2295 O O . ASP A 1 295 ? 12.551 6.376 21.809 1.00 86.81 295 ASP A O 1
ATOM 2299 N N . TYR A 1 296 ? 13.498 4.930 23.227 1.00 91.44 296 TYR A N 1
ATOM 2300 C CA . TYR A 1 296 ? 13.762 5.916 24.267 1.00 91.44 296 TYR A CA 1
ATOM 2301 C C . TYR A 1 296 ? 15.255 6.192 24.384 1.00 91.44 296 TYR A C 1
ATOM 2303 O O . TYR A 1 296 ? 16.117 5.377 24.030 1.00 91.44 296 TYR A O 1
ATOM 2311 N N . TRP A 1 297 ? 15.579 7.362 24.925 1.00 94.56 297 TRP A N 1
ATOM 2312 C CA . TRP A 1 297 ? 16.929 7.631 25.386 1.00 94.56 297 TRP A CA 1
ATOM 2313 C C . TRP A 1 297 ? 17.182 6.933 26.719 1.00 94.56 297 TRP A C 1
ATOM 2315 O O . TRP A 1 297 ? 16.466 7.141 27.695 1.00 94.56 297 TRP A O 1
ATOM 2325 N N . ILE A 1 298 ? 18.284 6.198 26.790 1.00 96.25 298 ILE A N 1
ATOM 2326 C CA . ILE A 1 298 ? 18.915 5.839 28.059 1.00 96.25 298 ILE A CA 1
ATOM 2327 C C . ILE A 1 298 ? 20.189 6.658 28.235 1.00 96.25 298 ILE A C 1
ATOM 2329 O O . ILE A 1 298 ? 20.911 6.933 27.270 1.00 96.25 298 ILE A O 1
ATOM 2333 N N . VAL A 1 299 ? 20.453 7.093 29.462 1.00 97.25 299 VAL A N 1
ATOM 2334 C CA . VAL A 1 299 ? 21.533 8.035 29.802 1.00 97.25 299 VAL A CA 1
ATOM 2335 C C . VAL A 1 299 ? 22.369 7.440 30.924 1.00 97.25 299 VAL A C 1
ATOM 2337 O O . VAL A 1 299 ? 21.826 6.725 31.755 1.00 97.25 299 VAL A O 1
ATOM 2340 N N . CYS A 1 300 ? 23.674 7.707 30.989 1.00 96.56 300 CYS A N 1
ATOM 2341 C CA . CYS A 1 300 ? 24.447 7.290 32.162 1.00 96.56 300 CYS A CA 1
ATOM 2342 C C . CYS A 1 300 ? 23.835 7.852 33.450 1.00 96.56 300 CYS A C 1
ATOM 2344 O O . CYS A 1 300 ? 23.538 9.044 33.532 1.00 96.56 300 CYS A O 1
ATOM 2346 N N . GLY A 1 301 ? 23.743 7.034 34.501 1.00 92.44 301 GLY A N 1
ATOM 2347 C CA . GLY A 1 301 ? 23.276 7.502 35.808 1.00 92.44 301 GLY A CA 1
ATOM 2348 C C . GLY A 1 301 ? 24.196 8.534 36.466 1.00 92.44 301 GLY A C 1
ATOM 2349 O O . GLY A 1 301 ? 23.807 9.184 37.442 1.00 92.44 301 GLY A O 1
ATOM 2350 N N . LYS A 1 302 ? 25.413 8.699 35.943 1.00 94.88 302 LYS A N 1
ATOM 2351 C CA . LYS A 1 302 ? 26.277 9.850 36.181 1.00 94.88 302 LYS A CA 1
ATOM 2352 C C . LYS A 1 302 ? 27.125 10.140 34.945 1.00 94.88 302 LYS A C 1
ATOM 2354 O O . LYS A 1 302 ? 27.678 9.235 34.319 1.00 94.88 302 LYS A O 1
ATOM 2359 N N . THR A 1 303 ? 27.288 11.414 34.630 1.00 91.94 303 THR A N 1
ATOM 2360 C CA . THR A 1 303 ? 28.093 11.878 33.501 1.00 91.94 303 THR A CA 1
ATOM 2361 C C . THR A 1 303 ? 29.532 11.349 33.587 1.00 91.94 303 THR A C 1
ATOM 2363 O O . THR A 1 303 ? 30.186 11.460 34.626 1.00 91.94 303 THR A O 1
ATOM 2366 N N . ASN A 1 304 ? 30.045 10.812 32.472 1.00 90.19 304 ASN A N 1
ATOM 2367 C CA . ASN A 1 304 ? 31.373 10.187 32.315 1.00 90.19 304 ASN A CA 1
ATOM 2368 C C . ASN A 1 304 ? 31.615 8.880 33.095 1.00 90.19 304 ASN A C 1
ATOM 2370 O O . ASN A 1 304 ? 32.763 8.442 33.183 1.00 90.19 304 ASN A O 1
ATOM 2374 N N . ASN A 1 305 ? 30.575 8.252 33.645 1.00 91.81 305 ASN A N 1
ATOM 2375 C CA . ASN A 1 305 ? 30.706 6.984 34.365 1.00 91.81 305 ASN A CA 1
ATOM 2376 C C . ASN A 1 305 ? 30.250 5.755 33.554 1.00 91.81 305 ASN A C 1
ATOM 2378 O O . ASN A 1 305 ? 30.427 4.640 34.031 1.00 91.81 305 ASN A O 1
ATOM 2382 N N . CYS A 1 306 ? 29.719 5.943 32.342 1.00 91.62 306 CYS A N 1
ATOM 2383 C CA . CYS A 1 306 ? 29.391 4.873 31.397 1.00 91.62 306 CYS A CA 1
ATOM 2384 C C . CYS A 1 306 ? 29.688 5.318 29.944 1.00 91.62 306 CYS A C 1
ATOM 2386 O O . CYS A 1 306 ? 29.900 6.508 29.694 1.00 91.62 306 CYS A O 1
ATOM 2388 N N . ASP A 1 307 ? 29.756 4.376 28.996 1.00 91.31 307 ASP A N 1
ATOM 2389 C CA . ASP A 1 307 ? 30.050 4.636 27.575 1.00 91.31 307 ASP A CA 1
ATOM 2390 C C . ASP A 1 307 ? 29.138 3.772 26.678 1.00 91.31 307 ASP A C 1
ATOM 2392 O O . ASP A 1 307 ? 29.077 2.555 26.886 1.00 91.31 307 ASP A O 1
ATOM 2396 N N . PRO A 1 308 ? 28.408 4.340 25.695 1.00 92.94 308 PRO A N 1
ATOM 2397 C CA . PRO A 1 308 ? 28.290 5.768 25.362 1.00 92.94 308 PRO A CA 1
ATOM 2398 C C . PRO A 1 308 ? 27.532 6.581 26.432 1.00 92.94 308 PRO A C 1
ATOM 2400 O O . PRO A 1 308 ? 26.767 5.996 27.194 1.00 92.94 308 PRO A O 1
ATOM 2403 N N . PRO A 1 309 ? 27.672 7.923 26.480 1.00 91.44 309 PRO A N 1
ATOM 2404 C CA . PRO A 1 309 ? 27.010 8.766 27.487 1.00 91.44 309 PRO A CA 1
ATOM 2405 C C . PRO A 1 309 ? 25.472 8.706 27.439 1.00 91.44 309 PRO A C 1
ATOM 2407 O O . PRO A 1 309 ? 24.806 8.830 28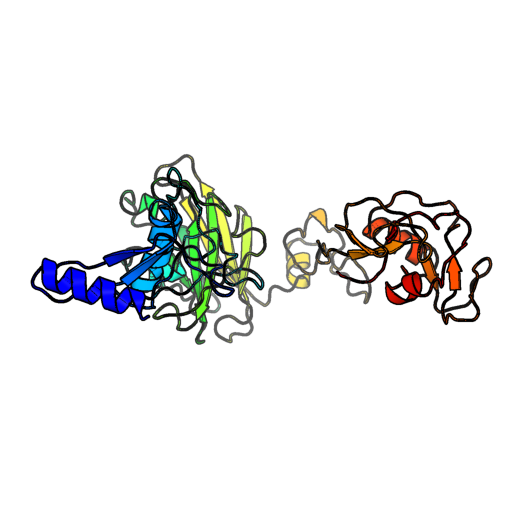.466 1.00 91.44 309 PRO A O 1
ATOM 2410 N N . SER A 1 310 ? 24.908 8.500 26.249 1.00 94.81 310 SER A N 1
ATOM 2411 C CA . SER A 1 310 ? 23.504 8.158 26.034 1.00 94.81 310 SER A CA 1
ATOM 2412 C C . SER A 1 310 ? 23.359 7.324 24.759 1.00 94.81 310 SER A C 1
ATOM 2414 O O . SER A 1 310 ? 24.185 7.429 23.847 1.00 94.81 310 SER A O 1
ATOM 2416 N N . LYS A 1 311 ? 22.338 6.466 24.690 1.00 95.00 311 LYS A N 1
ATOM 2417 C CA . LYS A 1 311 ? 22.029 5.658 23.498 1.00 95.00 311 LYS A CA 1
ATOM 2418 C C . LYS A 1 311 ? 20.533 5.382 23.370 1.00 95.00 311 LYS A C 1
ATOM 2420 O O . LYS A 1 311 ? 19.777 5.609 24.310 1.00 95.00 311 LYS A O 1
ATOM 2425 N N . LYS A 1 312 ? 20.147 4.911 22.184 1.00 94.44 312 LYS A N 1
ATOM 2426 C CA . LYS A 1 312 ? 18.811 4.399 21.879 1.00 94.44 312 LYS A CA 1
ATOM 2427 C C . LYS A 1 312 ? 18.587 3.061 22.587 1.00 94.44 312 LYS A C 1
ATOM 2429 O O . LYS A 1 312 ? 19.510 2.243 22.573 1.00 94.44 312 LYS A O 1
ATOM 2434 N N . ALA A 1 313 ? 17.394 2.848 23.130 1.00 93.12 313 ALA A N 1
ATOM 2435 C CA . ALA A 1 313 ? 16.918 1.550 23.601 1.00 93.12 313 ALA A CA 1
ATOM 2436 C C . ALA A 1 313 ? 15.435 1.359 23.247 1.00 93.12 313 ALA A C 1
ATOM 2438 O O . ALA A 1 313 ? 14.657 2.312 23.320 1.00 93.12 313 ALA A O 1
ATOM 2439 N N . SER A 1 314 ? 15.058 0.140 22.866 1.00 89.75 314 SER A N 1
ATOM 2440 C CA . SER A 1 314 ? 13.658 -0.258 22.667 1.00 89.75 314 SER A CA 1
ATOM 2441 C C . SER A 1 314 ? 12.945 -0.415 24.015 1.00 89.75 314 SER A C 1
ATOM 2443 O O . SER A 1 314 ? 13.580 -0.814 24.988 1.00 89.75 314 SER A O 1
ATOM 2445 N N . ALA A 1 315 ? 11.636 -0.141 24.078 1.00 86.75 315 ALA A N 1
ATOM 2446 C CA . ALA A 1 315 ? 10.827 -0.184 25.305 1.00 86.75 315 ALA A CA 1
ATOM 2447 C C . ALA A 1 315 ? 10.947 -1.493 26.121 1.00 86.75 315 ALA A C 1
ATOM 2449 O O . ALA A 1 315 ? 10.843 -1.459 27.351 1.00 86.75 315 ALA A O 1
ATOM 2450 N N . ASP A 1 316 ? 11.209 -2.616 25.445 1.00 85.94 316 ASP A N 1
ATOM 2451 C CA . ASP A 1 316 ? 11.310 -3.957 26.039 1.00 85.94 316 ASP A CA 1
ATOM 2452 C C . ASP A 1 316 ? 12.718 -4.308 26.552 1.00 85.94 316 ASP A C 1
ATOM 2454 O O . ASP A 1 316 ? 12.914 -5.354 27.180 1.00 85.94 316 ASP A O 1
ATOM 2458 N N . GLU A 1 317 ? 13.727 -3.470 26.280 1.00 92.38 317 GLU A N 1
ATOM 2459 C CA . GLU A 1 317 ? 15.059 -3.645 26.865 1.00 92.38 317 GLU A CA 1
ATOM 2460 C C . GLU A 1 317 ? 15.005 -3.457 28.390 1.00 92.38 317 GLU A C 1
ATOM 2462 O O . GLU A 1 317 ? 14.085 -2.855 28.932 1.00 92.38 317 GLU A O 1
ATOM 2467 N N . LEU A 1 318 ? 15.982 -4.002 29.116 1.00 94.19 318 LEU A N 1
ATOM 2468 C CA . LEU A 1 318 ? 16.018 -3.909 30.576 1.00 94.19 318 LEU A CA 1
ATOM 2469 C C . LEU A 1 318 ? 17.115 -2.949 31.019 1.00 94.19 318 LEU A C 1
ATOM 2471 O O . LEU A 1 318 ? 18.292 -3.187 30.741 1.00 94.19 318 LEU A O 1
ATOM 2475 N N . HIS A 1 319 ? 16.716 -1.909 31.747 1.00 96.12 319 HIS A N 1
ATOM 2476 C CA . HIS A 1 319 ? 17.607 -0.865 32.247 1.00 96.12 319 HIS A CA 1
ATOM 2477 C C . HIS A 1 319 ? 17.241 -0.421 33.666 1.00 96.12 319 HIS A C 1
ATOM 2479 O O . HIS A 1 319 ? 16.175 -0.733 34.200 1.00 96.12 319 HIS A O 1
ATOM 2485 N N . GLU A 1 320 ? 18.163 0.297 34.291 1.00 96.94 320 GLU A N 1
ATOM 2486 C CA . GLU A 1 320 ? 18.073 0.779 35.658 1.00 96.94 320 GLU A CA 1
ATOM 2487 C C . GLU A 1 320 ? 17.107 1.970 35.781 1.00 96.94 320 GLU A C 1
ATOM 2489 O O . GLU A 1 320 ? 16.970 2.801 34.875 1.00 96.94 320 GLU A O 1
ATOM 2494 N N . VAL A 1 321 ? 16.452 2.099 36.939 1.00 96.44 321 VAL A N 1
ATOM 2495 C CA . VAL A 1 321 ? 15.415 3.122 37.152 1.00 96.44 321 VAL A CA 1
ATOM 2496 C C . VAL A 1 321 ? 15.887 4.210 38.108 1.00 96.44 321 VAL A C 1
ATOM 2498 O O . VAL A 1 321 ? 16.390 3.950 39.204 1.00 96.44 321 VAL A O 1
ATOM 2501 N N . ARG A 1 322 ? 15.665 5.465 37.708 1.00 96.44 322 ARG A N 1
ATOM 2502 C CA . ARG A 1 322 ? 15.708 6.630 38.596 1.00 96.44 322 ARG A CA 1
ATOM 2503 C C . ARG A 1 322 ? 14.521 7.527 38.327 1.00 96.44 322 ARG A C 1
ATOM 2505 O O . ARG A 1 322 ? 14.198 7.802 37.173 1.00 96.44 322 ARG A O 1
ATOM 2512 N N . CYS A 1 323 ? 13.933 8.045 39.394 1.00 96.94 323 CYS A N 1
ATOM 2513 C CA . CYS A 1 323 ? 12.757 8.888 39.289 1.00 96.94 323 CYS A CA 1
ATOM 2514 C C . CYS A 1 323 ? 13.068 10.321 39.707 1.00 96.94 323 CYS A C 1
ATOM 2516 O O . CYS A 1 323 ? 13.865 10.579 40.611 1.00 96.94 323 CYS A O 1
ATOM 2518 N N . CYS A 1 324 ? 12.398 11.250 39.036 1.00 97.25 324 CYS A N 1
ATOM 2519 C CA . CYS A 1 324 ? 12.432 12.677 39.282 1.00 97.25 324 CYS A CA 1
ATOM 2520 C C . CYS A 1 324 ? 11.065 13.155 39.774 1.00 97.25 324 CYS A C 1
ATOM 2522 O O . CYS A 1 324 ? 10.023 12.727 39.282 1.00 97.25 324 CYS A O 1
ATOM 2524 N N . SER A 1 325 ? 11.065 14.077 40.730 1.00 96.12 325 SER A N 1
ATOM 2525 C CA . SER A 1 325 ? 9.867 14.755 41.218 1.00 96.12 325 SER A CA 1
ATOM 2526 C C . SER A 1 325 ? 10.046 16.265 41.153 1.00 96.12 325 SER A C 1
ATOM 2528 O O . SER A 1 325 ? 11.033 16.816 41.648 1.00 96.12 325 SER A O 1
ATOM 2530 N N . ASP A 1 326 ? 9.039 16.947 40.612 1.00 94.69 326 ASP A N 1
ATOM 2531 C CA . ASP A 1 326 ? 8.965 18.411 40.583 1.00 94.69 326 ASP A CA 1
ATOM 2532 C C . ASP A 1 326 ? 8.591 18.998 41.962 1.00 94.69 326 ASP A C 1
ATOM 2534 O O . ASP A 1 326 ? 8.707 20.200 42.206 1.00 94.69 326 ASP A O 1
ATOM 2538 N N . THR A 1 327 ? 8.173 18.146 42.904 1.00 93.50 327 THR A N 1
ATOM 2539 C CA . THR A 1 327 ? 7.819 18.524 44.279 1.00 93.50 327 THR A CA 1
ATOM 2540 C C . THR A 1 327 ? 8.746 17.870 45.302 1.00 93.50 327 THR A C 1
ATOM 2542 O O . THR A 1 327 ? 9.346 16.825 45.051 1.00 93.50 327 THR A O 1
ATOM 2545 N N . SER A 1 328 ? 8.901 18.505 46.469 1.00 93.88 328 SER A N 1
ATOM 2546 C CA . SER A 1 328 ? 9.748 17.976 47.544 1.00 93.88 328 SER A CA 1
ATOM 2547 C C . SER A 1 328 ? 9.133 16.724 48.160 1.00 93.88 328 SER A C 1
ATOM 2549 O O . SER A 1 328 ? 7.974 16.743 48.573 1.00 93.88 328 SER A O 1
ATOM 2551 N N . LYS A 1 329 ? 9.931 15.657 48.255 1.00 90.56 329 LYS A N 1
ATOM 2552 C CA . LYS A 1 329 ? 9.512 14.354 48.781 1.00 90.56 329 LYS A CA 1
ATOM 2553 C C . LYS A 1 329 ? 10.474 13.897 49.871 1.00 90.56 329 LYS A C 1
ATOM 2555 O O . LYS A 1 329 ? 1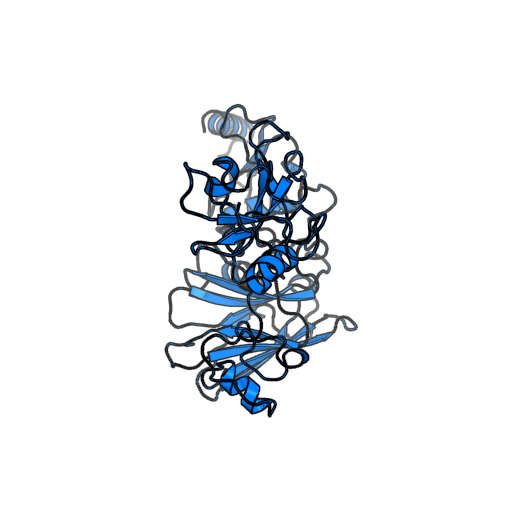1.676 14.141 49.800 1.00 90.56 329 LYS A O 1
ATOM 2560 N N . THR A 1 330 ? 9.945 13.266 50.917 1.00 90.75 330 THR A N 1
ATOM 2561 C CA . THR A 1 330 ? 10.763 12.766 52.031 1.00 90.75 330 THR A CA 1
ATOM 2562 C C . THR A 1 330 ? 11.697 11.661 51.546 1.00 90.75 330 THR A C 1
ATOM 2564 O O . THR A 1 330 ? 11.245 10.727 50.895 1.00 90.75 330 THR A O 1
ATOM 2567 N N . GLY A 1 331 ? 12.985 11.771 51.873 1.00 88.88 331 GLY A N 1
ATOM 2568 C CA . GLY A 1 331 ? 14.021 10.817 51.460 1.00 88.88 331 GLY A CA 1
ATOM 2569 C C . GLY A 1 331 ? 14.719 11.179 50.149 1.00 88.88 331 GLY A C 1
ATOM 2570 O O . GLY A 1 331 ? 15.864 10.801 49.978 1.00 88.88 331 GLY A O 1
ATOM 2571 N N . TRP A 1 332 ? 14.091 11.990 49.296 1.00 94.25 332 TRP A N 1
ATOM 2572 C CA . TRP A 1 332 ? 14.615 12.335 47.976 1.00 94.25 332 TRP A CA 1
ATOM 2573 C C . TRP A 1 332 ? 15.612 13.493 48.072 1.00 94.25 332 TRP A C 1
ATOM 2575 O O . TRP A 1 332 ? 15.489 14.360 48.944 1.00 94.25 332 TRP A O 1
ATOM 2585 N N . GLU A 1 333 ? 16.572 13.560 47.149 1.00 92.56 333 GLU A N 1
ATOM 2586 C CA . GLU A 1 333 ? 17.613 14.591 47.148 1.00 92.56 333 GLU A CA 1
ATOM 2587 C C . GLU A 1 333 ? 17.442 15.569 45.978 1.00 92.56 333 GLU A C 1
ATOM 2589 O O . GLU A 1 333 ? 17.287 15.162 44.831 1.00 92.56 333 GLU A O 1
ATOM 2594 N N . LYS A 1 334 ? 17.520 16.879 46.242 1.00 94.44 334 LYS A N 1
ATOM 2595 C CA . LYS A 1 334 ? 17.591 17.915 45.200 1.00 94.44 334 LYS A CA 1
ATOM 2596 C C . LYS A 1 334 ? 18.993 18.506 45.141 1.00 94.44 334 LYS A C 1
ATOM 2598 O O . LYS A 1 334 ? 19.440 19.158 46.087 1.00 94.44 334 LYS A O 1
ATOM 2603 N N . LYS A 1 335 ? 19.689 18.289 44.021 1.00 91.12 335 LYS A N 1
ATOM 2604 C CA . LYS A 1 335 ? 21.017 18.867 43.768 1.00 91.12 335 LYS A CA 1
ATOM 2605 C C . LYS A 1 335 ? 20.896 20.374 43.534 1.00 91.12 335 LYS A C 1
ATOM 2607 O O . LYS A 1 335 ? 19.934 20.843 42.937 1.00 91.12 335 LYS A O 1
ATOM 2612 N N . GLY A 1 336 ? 21.890 21.145 43.979 1.00 87.06 336 GLY A N 1
ATOM 2613 C CA . GLY A 1 336 ? 21.831 22.615 43.946 1.00 87.06 336 GLY A CA 1
ATOM 2614 C C . GLY A 1 336 ? 21.726 23.239 42.546 1.00 87.06 336 GLY A C 1
ATOM 2615 O O . GLY A 1 336 ? 21.291 24.380 42.433 1.00 87.06 336 GLY A O 1
ATOM 2616 N N . SER A 1 337 ? 22.114 22.511 41.496 1.00 86.94 337 SER A N 1
ATOM 2617 C CA . SER A 1 337 ? 22.019 22.921 40.087 1.00 86.94 337 SER A CA 1
ATOM 2618 C C . SER A 1 337 ? 20.723 22.489 39.395 1.00 86.94 337 SER A C 1
ATOM 2620 O O . SER A 1 337 ? 20.562 22.765 38.211 1.00 86.94 337 SER A O 1
ATOM 2622 N N . CYS A 1 338 ? 19.831 21.794 40.100 1.00 92.06 338 CYS A N 1
ATOM 2623 C CA . CYS A 1 338 ? 18.670 21.137 39.517 1.00 92.06 338 CYS A CA 1
ATOM 2624 C C . CYS A 1 338 ? 17.380 21.635 40.148 1.00 92.06 338 CYS A C 1
ATOM 2626 O O . CYS A 1 338 ? 17.344 21.967 41.333 1.00 92.06 338 CYS A O 1
ATOM 2628 N N . ASP A 1 339 ? 16.305 21.635 39.363 1.00 93.44 339 ASP A N 1
ATOM 2629 C CA . ASP A 1 339 ? 14.975 22.026 39.828 1.00 93.44 339 ASP A CA 1
ATOM 2630 C C . ASP A 1 339 ? 14.140 20.850 40.350 1.00 93.44 339 ASP A C 1
ATOM 2632 O O . ASP A 1 339 ? 13.173 21.066 41.086 1.00 93.44 339 ASP A O 1
ATOM 2636 N N . VAL A 1 340 ? 14.590 19.624 40.094 1.00 95.62 340 VAL A N 1
ATOM 2637 C CA . VAL A 1 340 ? 13.930 18.377 40.489 1.00 95.62 340 VAL A CA 1
ATOM 2638 C C . VAL A 1 340 ? 14.603 17.688 41.670 1.00 95.62 340 VAL A C 1
ATOM 2640 O O . VAL A 1 340 ? 15.790 17.872 41.940 1.00 95.62 340 VAL A O 1
ATOM 2643 N N . TRP A 1 341 ? 13.816 16.881 42.373 1.00 95.69 341 TRP A N 1
ATOM 2644 C CA . TRP A 1 341 ? 14.269 15.934 43.386 1.00 95.69 341 TRP A CA 1
ATOM 2645 C C . TRP A 1 341 ? 14.461 14.565 42.736 1.00 95.69 341 TRP A C 1
ATOM 2647 O O . TRP A 1 341 ? 13.582 14.133 41.997 1.00 95.69 341 TRP A O 1
ATOM 2657 N N . GLY A 1 342 ? 15.573 13.890 43.012 1.00 94.94 342 GLY A N 1
ATOM 2658 C CA . GLY A 1 342 ? 15.904 12.572 42.476 1.00 94.94 342 GLY A CA 1
ATOM 2659 C C . GLY A 1 342 ? 15.982 11.499 43.556 1.00 94.94 342 GLY A C 1
ATOM 2660 O O . GLY A 1 342 ? 16.485 11.762 44.649 1.00 94.94 342 GLY A O 1
ATOM 2661 N N . GLU A 1 343 ? 15.525 10.293 43.229 1.00 94.50 343 GLU A N 1
ATOM 2662 C CA . GLU A 1 343 ? 15.724 9.087 44.039 1.00 94.50 343 GLU A CA 1
ATOM 2663 C C . GLU A 1 343 ? 15.774 7.834 43.147 1.00 94.50 343 GLU A C 1
ATOM 2665 O O . GLU A 1 343 ? 15.176 7.794 42.068 1.00 94.50 343 GLU A O 1
ATOM 2670 N N . SER A 1 344 ? 16.500 6.813 43.598 1.00 93.81 344 SER A N 1
ATOM 2671 C CA . SER A 1 344 ? 16.521 5.472 43.006 1.00 93.81 344 SER A CA 1
ATOM 2672 C C . SER A 1 344 ? 16.201 4.358 44.005 1.00 93.81 344 SER A C 1
ATOM 2674 O O . SER A 1 344 ? 15.820 3.275 43.573 1.00 93.81 344 SER A O 1
ATOM 2676 N N . ASP A 1 345 ? 16.287 4.613 45.316 1.00 93.12 345 ASP A N 1
ATOM 2677 C CA . ASP A 1 345 ? 15.778 3.712 46.358 1.00 93.12 345 ASP A CA 1
ATOM 2678 C C . ASP A 1 345 ? 14.271 3.934 46.555 1.00 93.12 345 ASP A C 1
ATOM 2680 O O . ASP A 1 345 ? 13.816 4.721 47.390 1.00 93.12 345 ASP A O 1
ATOM 2684 N N . LEU A 1 346 ? 13.495 3.293 45.680 1.00 85.31 346 LEU A N 1
ATOM 2685 C CA . LEU A 1 346 ? 12.048 3.450 45.566 1.00 85.31 346 LEU A CA 1
ATOM 2686 C C . LEU A 1 346 ? 11.363 2.211 46.148 1.00 85.31 346 LEU A C 1
ATOM 2688 O O . LEU A 1 346 ? 10.907 1.318 45.433 1.00 85.31 346 LEU A O 1
ATOM 2692 N N . PRO A 1 347 ? 11.230 2.207 47.478 1.00 78.06 347 PRO A N 1
ATOM 2693 C CA . PRO A 1 347 ? 11.228 1.056 48.397 1.00 78.06 347 PRO A CA 1
ATOM 2694 C C . PRO A 1 347 ? 12.147 -0.161 48.152 1.00 78.06 347 PRO A C 1
ATOM 2696 O O . PRO A 1 347 ? 12.384 -0.924 49.090 1.00 78.06 347 PRO A O 1
ATOM 2699 N N . GLU A 1 348 ? 12.645 -0.371 46.936 1.00 88.56 348 GLU A N 1
ATOM 2700 C CA . GLU A 1 348 ? 13.626 -1.387 46.551 1.00 88.56 348 GLU A CA 1
ATOM 2701 C C . GLU A 1 348 ? 14.392 -0.888 45.317 1.00 88.56 348 GLU A C 1
ATOM 2703 O O . GLU A 1 348 ? 13.815 -0.230 44.451 1.00 88.56 348 GLU A O 1
ATOM 2708 N N . CYS A 1 349 ? 15.674 -1.238 45.203 1.00 93.06 349 CYS A N 1
ATOM 2709 C CA . CYS A 1 349 ? 16.481 -0.902 44.035 1.00 93.06 349 CYS A CA 1
ATOM 2710 C C . CYS A 1 349 ? 16.046 -1.658 42.776 1.00 93.06 349 CYS A C 1
ATOM 2712 O O . CYS A 1 349 ? 15.971 -2.888 42.761 1.00 93.06 349 CYS A O 1
ATOM 2714 N N . LYS A 1 350 ? 15.809 -0.909 41.698 1.00 95.00 350 LYS A N 1
ATOM 2715 C CA . LYS A 1 350 ? 15.320 -1.430 40.418 1.00 95.00 350 LYS A CA 1
ATOM 2716 C C . LYS A 1 350 ? 16.447 -1.446 39.390 1.00 95.00 350 LYS A C 1
ATOM 2718 O O . LYS A 1 350 ? 16.752 -0.441 38.753 1.00 95.00 350 LYS A O 1
ATOM 2723 N N . HIS A 1 351 ? 17.084 -2.612 39.288 1.00 93.50 351 HIS A N 1
ATOM 2724 C CA . HIS A 1 351 ? 18.296 -2.825 38.492 1.00 93.50 351 HIS A CA 1
ATOM 2725 C C . HIS A 1 351 ? 18.036 -3.213 37.031 1.00 93.50 351 HIS A C 1
ATOM 2727 O O . HIS A 1 351 ? 18.952 -3.149 36.227 1.00 93.50 351 HIS A O 1
ATOM 2733 N N . ALA A 1 352 ? 16.833 -3.668 36.691 1.00 93.38 352 ALA A N 1
ATOM 2734 C CA . ALA A 1 352 ? 16.523 -4.153 35.352 1.00 93.38 352 ALA A CA 1
ATOM 2735 C C . ALA A 1 352 ? 15.009 -4.139 35.152 1.00 93.38 352 ALA A C 1
ATOM 2737 O O . ALA A 1 352 ? 14.317 -5.053 35.591 1.00 93.38 352 ALA A O 1
ATOM 2738 N N . GLU A 1 353 ? 14.509 -3.096 34.507 1.00 93.50 353 GLU A N 1
ATOM 2739 C CA . GLU A 1 353 ? 13.088 -2.908 34.230 1.00 93.50 353 GLU A CA 1
ATOM 2740 C C . GLU A 1 353 ? 1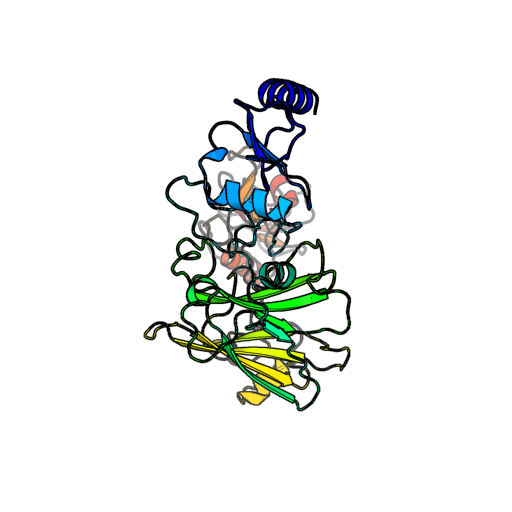2.902 -2.522 32.764 1.00 93.50 353 GLU A C 1
ATOM 2742 O O . GLU A 1 353 ? 13.759 -1.852 32.187 1.00 93.50 353 GLU A O 1
ATOM 2747 N N . THR A 1 354 ? 11.780 -2.921 32.170 1.00 93.00 354 THR A N 1
ATOM 2748 C CA . THR A 1 354 ? 11.309 -2.385 30.879 1.00 93.00 354 THR A CA 1
ATOM 2749 C C . THR A 1 354 ? 10.926 -0.913 31.029 1.00 93.00 354 THR A C 1
ATOM 2751 O O . THR A 1 354 ? 10.634 -0.480 32.149 1.00 93.00 354 THR A O 1
ATOM 2754 N N . TYR A 1 355 ? 10.824 -0.154 29.934 1.00 90.81 355 TYR A N 1
ATOM 2755 C CA . TYR A 1 355 ? 10.427 1.259 29.997 1.00 90.81 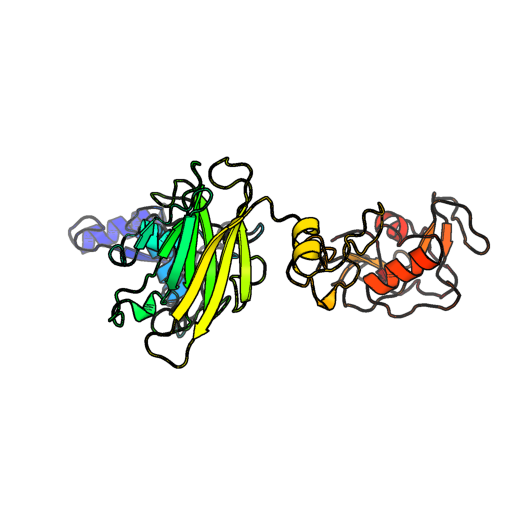355 TYR A CA 1
ATOM 2756 C C . TYR A 1 355 ? 9.069 1.458 30.689 1.00 90.81 355 TYR A C 1
ATOM 2758 O O . TYR A 1 355 ? 8.947 2.300 31.579 1.00 90.81 355 TYR A O 1
ATOM 2766 N N . GLU A 1 356 ? 8.065 0.647 30.336 1.00 88.06 356 GLU A N 1
ATOM 2767 C CA . GLU A 1 356 ? 6.723 0.732 30.928 1.00 88.06 356 GLU A CA 1
ATOM 2768 C C . GLU A 1 356 ? 6.757 0.496 32.447 1.00 88.06 356 GLU A C 1
ATOM 2770 O O . GLU A 1 356 ? 6.263 1.319 33.220 1.00 88.06 356 GLU A O 1
ATOM 2775 N N . SER A 1 357 ? 7.414 -0.585 32.884 1.00 88.75 357 SER A N 1
ATOM 2776 C CA . SER A 1 357 ? 7.648 -0.873 34.307 1.00 88.75 357 SER A CA 1
ATOM 2777 C C . SER A 1 357 ? 8.363 0.285 35.016 1.00 88.75 357 SER A C 1
ATOM 2779 O O . SER A 1 357 ? 7.924 0.731 36.075 1.00 88.75 357 SER A O 1
ATOM 2781 N N . ALA A 1 358 ? 9.424 0.837 34.417 1.00 92.56 358 ALA A N 1
ATOM 2782 C CA . ALA A 1 358 ? 10.184 1.950 34.980 1.00 92.56 358 ALA A CA 1
ATOM 2783 C C . ALA A 1 358 ? 9.336 3.224 35.152 1.00 92.56 358 ALA A C 1
ATOM 2785 O O . ALA A 1 358 ? 9.399 3.876 36.199 1.00 92.56 358 ALA A O 1
ATOM 2786 N N . ASP A 1 359 ? 8.518 3.564 34.154 1.00 91.19 359 ASP A N 1
ATOM 2787 C CA . ASP A 1 359 ? 7.595 4.699 34.212 1.00 91.19 359 ASP A CA 1
ATOM 2788 C C . ASP A 1 359 ? 6.523 4.492 35.290 1.00 91.19 359 ASP A C 1
ATOM 2790 O O . ASP A 1 359 ? 6.247 5.397 36.087 1.00 91.19 359 ASP A O 1
ATOM 2794 N N . GLN A 1 360 ? 5.982 3.276 35.392 1.00 89.75 360 GLN A N 1
ATOM 2795 C CA . GLN A 1 360 ? 5.002 2.933 36.415 1.00 89.75 360 GLN A CA 1
ATOM 2796 C C . GLN A 1 360 ? 5.597 2.975 37.828 1.00 89.75 360 GLN A C 1
ATOM 2798 O O . GLN A 1 360 ? 4.984 3.556 38.720 1.00 89.75 360 GLN A O 1
ATOM 2803 N N . ILE A 1 361 ? 6.820 2.474 38.032 1.00 92.25 361 ILE A N 1
ATOM 2804 C CA . ILE A 1 361 ? 7.543 2.563 39.312 1.00 92.25 361 ILE A CA 1
ATOM 2805 C C . ILE A 1 361 ? 7.672 4.022 39.765 1.00 92.25 361 ILE A C 1
ATOM 2807 O O . ILE A 1 361 ? 7.470 4.331 40.945 1.00 92.25 361 ILE A O 1
ATOM 2811 N N . CYS A 1 362 ? 7.986 4.939 38.846 1.00 93.75 362 CYS A N 1
ATOM 2812 C CA . CYS A 1 362 ? 8.044 6.358 39.176 1.00 93.75 362 CYS A CA 1
ATOM 2813 C C . CYS A 1 362 ? 6.673 6.925 39.549 1.00 93.75 362 CYS A C 1
ATOM 2815 O O . CYS A 1 362 ? 6.569 7.629 40.557 1.00 93.75 362 CYS A O 1
ATOM 2817 N N . LYS A 1 363 ? 5.622 6.597 38.791 1.00 89.81 363 LYS A N 1
ATOM 2818 C CA . LYS A 1 363 ? 4.249 7.056 39.061 1.00 89.81 363 LYS A CA 1
ATOM 2819 C C . LYS A 1 363 ? 3.699 6.530 40.383 1.00 89.81 363 LYS A C 1
ATOM 2821 O O . LYS A 1 363 ? 3.105 7.302 41.129 1.00 89.81 363 LYS A O 1
ATOM 2826 N N . ASP A 1 364 ? 3.960 5.267 40.712 1.00 90.25 364 ASP A N 1
ATOM 2827 C CA . ASP A 1 364 ? 3.573 4.636 41.984 1.00 90.25 364 ASP A CA 1
ATOM 2828 C C . ASP A 1 364 ? 4.225 5.318 43.193 1.00 90.25 364 ASP A C 1
ATOM 2830 O O . ASP A 1 364 ? 3.746 5.224 44.323 1.00 90.25 364 ASP A O 1
ATOM 2834 N N . ASN A 1 365 ? 5.315 6.042 42.947 1.00 90.75 365 ASN A N 1
ATOM 2835 C CA . ASN A 1 365 ? 5.986 6.878 43.920 1.00 90.75 365 ASN A CA 1
ATOM 2836 C C . ASN A 1 365 ? 5.629 8.364 43.760 1.00 90.75 365 ASN A C 1
ATOM 2838 O O . ASN A 1 365 ? 6.424 9.190 44.188 1.00 90.75 365 ASN A O 1
ATOM 2842 N N . ASP A 1 366 ? 4.491 8.749 43.173 1.00 92.31 366 ASP A N 1
ATOM 2843 C CA . ASP A 1 366 ? 4.099 10.154 42.939 1.00 92.31 366 ASP A CA 1
ATOM 2844 C C . ASP A 1 366 ? 5.209 10.980 42.243 1.00 92.31 366 ASP A C 1
ATOM 2846 O O . ASP A 1 366 ? 5.519 12.114 42.626 1.00 92.31 366 ASP A O 1
ATOM 2850 N N . ALA A 1 367 ? 5.882 10.374 41.265 1.00 94.69 367 ALA A N 1
ATOM 2851 C CA . ALA A 1 367 ? 7.008 10.940 40.530 1.00 94.69 367 ALA A CA 1
ATOM 2852 C C . ALA A 1 367 ? 6.934 10.571 39.035 1.00 94.69 367 ALA A C 1
ATOM 2854 O O . ALA A 1 367 ? 5.938 10.032 38.559 1.00 94.69 367 ALA A O 1
ATOM 2855 N N . ARG A 1 368 ? 7.985 10.890 38.275 1.00 96.94 368 ARG A N 1
ATOM 2856 C CA . ARG A 1 368 ? 8.111 10.578 36.842 1.00 96.94 368 ARG A CA 1
ATOM 2857 C C . ARG A 1 368 ? 9.516 10.098 36.506 1.00 96.94 368 ARG A C 1
ATOM 2859 O O . ARG A 1 368 ? 10.455 10.402 37.243 1.00 96.94 368 ARG A O 1
ATOM 2866 N N . LEU A 1 369 ? 9.689 9.426 35.370 1.00 96.75 369 LEU A N 1
ATOM 2867 C CA . LEU A 1 369 ? 11.029 9.248 34.815 1.00 96.75 369 LEU A CA 1
ATOM 2868 C C . LEU A 1 369 ? 11.657 10.614 34.514 1.00 96.75 369 LEU A C 1
ATOM 2870 O O . LEU A 1 369 ? 11.005 11.567 34.061 1.00 96.75 369 LEU A O 1
ATOM 2874 N N . CYS A 1 370 ? 12.953 10.712 34.777 1.00 96.50 370 CYS A N 1
ATOM 2875 C CA . CYS A 1 370 ? 13.722 11.911 34.492 1.00 96.50 370 CYS A CA 1
ATOM 2876 C C . CYS A 1 370 ? 13.876 12.118 32.983 1.00 96.50 370 CYS A C 1
ATOM 2878 O O . CYS A 1 370 ? 14.066 11.175 32.215 1.00 96.50 370 CYS A O 1
ATOM 2880 N N . THR A 1 371 ? 13.831 13.365 32.541 1.00 95.94 371 THR A N 1
ATOM 2881 C CA . THR A 1 371 ? 14.134 13.720 31.151 1.00 95.94 371 THR A CA 1
ATOM 2882 C C . THR A 1 371 ? 15.621 13.530 30.864 1.00 95.94 371 THR A C 1
ATOM 2884 O O . THR A 1 371 ? 16.451 13.554 31.775 1.00 95.94 371 THR A O 1
ATOM 2887 N N . LYS A 1 372 ? 15.986 13.399 29.586 1.00 95.25 372 LYS A N 1
ATOM 2888 C CA . LYS A 1 372 ? 17.374 13.191 29.170 1.00 95.25 372 LYS A CA 1
ATOM 2889 C C . LYS A 1 372 ? 18.260 14.318 29.688 1.00 95.25 372 LYS A C 1
ATOM 2891 O O . LYS A 1 372 ? 19.317 14.063 30.252 1.00 95.25 372 LYS A O 1
ATOM 2896 N N . SER A 1 373 ? 17.773 15.555 29.585 1.00 93.38 373 SER A N 1
ATOM 2897 C CA . SER A 1 373 ? 18.484 16.741 30.064 1.00 93.38 373 SER A CA 1
ATOM 2898 C C . SER A 1 373 ? 18.692 16.754 31.582 1.00 93.38 373 SER A C 1
ATOM 2900 O O . SER A 1 373 ? 19.693 17.297 32.039 1.00 93.38 373 SER A O 1
ATOM 2902 N N . GLU A 1 374 ? 17.770 16.203 32.375 1.00 95.75 374 GLU A N 1
ATOM 2903 C CA . GLU A 1 374 ? 17.928 16.114 33.835 1.00 95.75 374 GLU A CA 1
ATOM 2904 C C . GLU A 1 374 ? 18.978 15.066 34.217 1.00 95.75 374 GLU A C 1
ATOM 2906 O O . GLU A 1 374 ? 19.747 15.271 35.157 1.00 95.75 374 GLU A O 1
ATOM 2911 N N . LEU A 1 375 ? 19.041 13.963 33.468 1.00 96.06 375 LEU A N 1
ATOM 2912 C CA . LEU A 1 375 ? 20.028 12.906 33.676 1.00 96.06 375 LEU A CA 1
ATOM 2913 C C . LEU A 1 375 ? 21.429 13.339 33.234 1.00 96.06 375 LEU A C 1
ATOM 2915 O O . LEU A 1 375 ? 22.377 13.194 34.000 1.00 96.06 375 LEU A O 1
ATOM 2919 N N . GLU A 1 376 ? 21.553 13.973 32.065 1.00 93.88 376 GLU A N 1
ATOM 2920 C CA . GLU A 1 376 ? 22.806 14.587 31.592 1.00 93.88 376 GLU A CA 1
ATOM 2921 C C . GLU A 1 376 ? 23.257 15.758 32.487 1.00 93.88 376 GLU A C 1
ATOM 2923 O O . GLU A 1 376 ? 24.435 16.108 32.524 1.00 93.88 376 GLU A O 1
ATOM 2928 N N . GLY A 1 377 ? 22.327 16.359 33.236 1.00 93.38 377 GLY A N 1
ATOM 2929 C CA . GLY A 1 377 ? 22.596 17.371 34.257 1.00 93.38 377 GLY A CA 1
ATOM 2930 C C . GLY A 1 377 ? 23.012 16.810 35.623 1.00 93.38 377 GLY A C 1
ATOM 2931 O O . GLY A 1 377 ? 23.148 17.589 36.568 1.00 93.38 377 GLY A O 1
ATOM 2932 N N . ASP A 1 378 ? 23.187 15.487 35.751 1.00 95.19 378 ASP A N 1
ATOM 2933 C CA . ASP A 1 378 ? 23.498 14.774 36.998 1.00 95.19 378 ASP A CA 1
ATOM 2934 C C . ASP A 1 378 ? 22.470 15.020 38.127 1.00 95.19 378 ASP A C 1
ATOM 2936 O O . ASP A 1 378 ? 22.779 14.876 39.315 1.00 95.19 378 ASP A O 1
ATOM 2940 N N . CYS A 1 379 ? 21.219 15.363 37.793 1.00 94.31 379 CYS A N 1
ATOM 2941 C CA . CYS A 1 379 ? 20.224 15.765 38.793 1.00 94.31 379 CYS A CA 1
ATOM 2942 C C . CYS A 1 379 ? 19.811 14.649 39.751 1.00 94.31 379 CYS A C 1
ATOM 2944 O O . CYS A 1 379 ? 19.399 14.928 40.876 1.00 94.31 379 CYS A O 1
ATOM 2946 N N . THR A 1 380 ? 19.973 13.396 39.337 1.00 90.75 380 THR A N 1
ATOM 2947 C CA . THR A 1 380 ? 19.737 12.220 40.178 1.00 90.75 380 THR A CA 1
ATOM 2948 C C . THR A 1 380 ? 21.028 11.507 40.569 1.00 90.75 380 THR A C 1
ATOM 2950 O O . THR A 1 380 ? 20.967 10.457 41.199 1.00 90.75 380 THR A O 1
ATOM 2953 N N . ALA A 1 381 ? 22.206 12.036 40.207 1.00 91.00 381 ALA A N 1
ATOM 2954 C CA . ALA A 1 381 ? 23.491 11.373 40.421 1.00 91.00 381 ALA A CA 1
ATOM 2955 C C . ALA A 1 381 ? 23.762 11.080 41.904 1.00 91.00 381 ALA A C 1
ATOM 2957 O O . ALA A 1 381 ? 23.677 11.962 42.765 1.00 91.00 381 ALA A O 1
ATOM 2958 N N . GLY A 1 382 ? 24.163 9.839 42.192 1.00 86.38 382 GLY A N 1
ATOM 2959 C CA . GLY A 1 382 ? 24.439 9.382 43.552 1.00 86.38 382 GLY A CA 1
ATOM 2960 C C . GLY A 1 382 ? 23.201 9.116 44.409 1.00 86.38 382 GLY A C 1
ATOM 2961 O O . GLY A 1 382 ? 23.358 9.026 45.623 1.00 86.38 382 GLY A O 1
ATOM 2962 N N . SER A 1 383 ? 22.013 8.987 43.811 1.00 80.69 383 SER A N 1
ATOM 2963 C CA . SER A 1 383 ? 20.826 8.510 44.524 1.00 80.69 383 SER A CA 1
ATOM 2964 C C . SER A 1 383 ? 20.951 7.024 44.903 1.00 80.69 383 SER A C 1
ATOM 2966 O O . SER A 1 383 ? 21.626 6.252 44.210 1.00 80.69 383 SER A O 1
ATOM 2968 N N . GLY A 1 384 ? 20.307 6.660 46.016 1.00 83.50 384 GLY A N 1
ATOM 2969 C CA . GLY A 1 384 ? 20.322 5.394 46.767 1.00 83.50 384 GLY A CA 1
ATOM 2970 C C . GLY A 1 384 ? 21.044 4.169 46.189 1.00 83.50 384 GLY A C 1
ATOM 2971 O O . GLY A 1 384 ? 21.979 3.655 46.802 1.00 83.50 384 GLY A O 1
ATOM 2972 N N . CYS A 1 385 ? 20.612 3.685 45.026 1.00 90.75 385 CYS A N 1
ATOM 2973 C CA . CYS A 1 385 ? 20.901 2.333 44.526 1.00 90.75 385 CYS A CA 1
ATOM 2974 C C . CYS A 1 385 ? 22.215 2.127 43.758 1.00 90.75 385 CYS A C 1
ATOM 2976 O O . CYS A 1 385 ? 22.468 1.041 43.246 1.00 90.75 385 CYS A O 1
ATOM 2978 N N . GLY A 1 386 ? 23.077 3.142 43.673 1.00 91.56 386 GLY A N 1
ATOM 2979 C CA . GLY A 1 386 ? 24.426 2.971 43.117 1.00 91.56 386 GLY A CA 1
ATOM 2980 C C . GLY A 1 386 ? 24.518 2.893 41.588 1.00 91.56 386 GLY A C 1
ATOM 2981 O O . GLY A 1 386 ? 25.600 2.626 41.078 1.00 91.56 386 GLY A O 1
ATOM 2982 N N . HIS A 1 387 ? 23.451 3.221 40.855 1.00 94.50 387 HIS A N 1
ATOM 2983 C CA . HIS A 1 387 ? 23.364 3.128 39.387 1.00 94.50 387 HIS A CA 1
ATOM 2984 C C . HIS A 1 387 ? 24.202 4.148 38.598 1.00 94.50 387 HIS A C 1
ATOM 2986 O O . HIS A 1 387 ? 23.755 4.666 37.582 1.00 94.50 387 HIS A O 1
ATOM 2992 N N . ASN A 1 388 ? 25.317 4.649 39.132 1.00 94.88 388 ASN A N 1
ATOM 2993 C CA . ASN A 1 388 ? 26.050 5.754 38.496 1.00 94.88 388 ASN A CA 1
ATOM 2994 C C . ASN A 1 388 ? 26.801 5.308 37.238 1.00 94.88 388 ASN A C 1
ATOM 2996 O O . ASN A 1 388 ? 27.085 6.143 36.387 1.00 94.88 388 ASN A O 1
ATOM 3000 N N . GLU A 1 389 ? 27.148 4.026 37.162 1.00 94.88 389 GLU A N 1
ATOM 3001 C CA . GLU A 1 389 ? 27.901 3.419 36.058 1.00 94.88 389 GLU A CA 1
ATOM 3002 C C . GLU A 1 389 ? 26.979 2.746 35.025 1.00 94.88 389 GLU A C 1
ATOM 3004 O O . GLU A 1 389 ? 27.456 2.287 33.990 1.00 94.88 389 GLU A O 1
ATOM 3009 N N . ASP A 1 390 ? 25.667 2.761 35.276 1.00 95.81 390 ASP A N 1
ATOM 3010 C CA . ASP A 1 390 ? 24.657 2.088 34.463 1.00 95.81 390 ASP A CA 1
ATOM 3011 C C . ASP A 1 390 ? 23.919 3.064 33.529 1.00 95.81 390 ASP A C 1
ATOM 3013 O O . ASP A 1 390 ? 23.912 4.284 33.749 1.00 95.81 390 ASP A O 1
ATOM 3017 N N . HIS A 1 391 ? 23.266 2.523 32.496 1.00 96.88 391 HIS A N 1
ATOM 3018 C CA . HIS A 1 391 ? 22.360 3.271 31.623 1.00 96.88 391 HIS A CA 1
ATOM 3019 C C . HIS A 1 391 ? 20.950 3.261 32.208 1.00 96.88 391 HIS A C 1
ATOM 3021 O O . HIS A 1 391 ? 20.322 2.218 32.291 1.00 96.88 391 HIS A O 1
ATOM 3027 N N . ILE A 1 392 ? 20.429 4.432 32.558 1.00 96.81 392 ILE A N 1
ATOM 3028 C CA . ILE A 1 392 ? 19.119 4.586 33.192 1.00 96.81 392 ILE A CA 1
ATOM 3029 C C . ILE A 1 392 ? 18.069 5.096 32.205 1.00 96.81 392 ILE A C 1
ATOM 3031 O O . ILE A 1 392 ? 18.372 5.895 31.310 1.00 96.81 392 ILE A O 1
ATOM 3035 N N . TRP A 1 393 ? 16.825 4.666 32.407 1.00 97.44 393 TRP A N 1
ATOM 3036 C CA . TRP A 1 393 ? 15.685 5.110 31.609 1.00 97.44 393 TRP A CA 1
ATOM 3037 C C . TRP A 1 393 ? 15.450 6.618 31.689 1.00 97.44 393 TRP A C 1
ATOM 3039 O O . TRP A 1 393 ? 15.469 7.214 32.770 1.00 97.44 393 TRP A O 1
ATOM 3049 N N . SER A 1 394 ? 15.158 7.226 30.536 1.00 95.69 394 SER A N 1
ATOM 3050 C CA . SER A 1 394 ? 14.668 8.596 30.442 1.00 95.69 394 SER A CA 1
ATOM 3051 C C . SER A 1 394 ? 13.251 8.655 29.888 1.00 95.69 394 SER A C 1
ATOM 3053 O O . SER A 1 394 ? 12.946 7.958 28.934 1.00 95.69 394 SER A O 1
ATOM 3055 N N . SER A 1 395 ? 12.439 9.605 30.358 1.00 93.38 395 SER A N 1
ATOM 3056 C CA . SER A 1 395 ? 11.139 9.955 29.755 1.00 93.38 395 SER A CA 1
ATOM 3057 C C . SER A 1 395 ? 11.222 10.612 28.365 1.00 93.38 395 SER A C 1
ATOM 3059 O O . SER A 1 395 ? 10.224 11.117 27.857 1.00 93.38 395 SER A O 1
ATOM 3061 N N . THR A 1 396 ? 12.409 10.697 27.756 1.00 90.50 396 THR A N 1
ATOM 3062 C CA . THR A 1 396 ? 12.626 11.373 26.467 1.00 90.50 396 THR A CA 1
ATOM 3063 C C . THR A 1 396 ? 12.681 10.358 25.329 1.00 90.50 396 THR A C 1
ATOM 3065 O O . THR A 1 396 ? 13.549 9.486 25.335 1.00 90.50 396 THR A O 1
ATOM 3068 N N . LEU A 1 397 ? 11.797 10.520 24.342 1.00 85.75 397 LEU A N 1
ATOM 3069 C CA . LEU A 1 397 ? 11.790 9.735 23.102 1.00 85.75 397 LEU A CA 1
ATOM 3070 C C . LEU A 1 397 ? 13.058 9.990 22.275 1.00 85.75 397 LEU A C 1
ATOM 3072 O O . LEU A 1 397 ? 13.606 11.099 22.328 1.00 85.75 397 LEU A O 1
ATOM 3076 N N . PHE A 1 398 ? 13.520 8.972 21.548 1.00 76.75 398 PHE A N 1
ATOM 3077 C CA . PHE A 1 398 ? 14.741 9.021 20.747 1.00 76.75 398 PHE A CA 1
ATOM 3078 C C . PHE A 1 398 ? 14.662 9.996 19.571 1.00 76.75 398 PHE A C 1
ATOM 3080 O O . PHE A 1 398 ? 13.725 9.872 18.750 1.00 76.75 398 PHE A O 1
#